Protein AF-A0A0G4MXT8-F1 (afdb_monomer_lite)

Organism: Verticillium longisporum (NCBI:txid100787)

InterPro domains:
  IPR002656 Acyltransferase 3 domain [PF01757] (39-390)
  IPR006913 CENP-V/GFA domain [PF04828] (406-501)
  IPR006913 CENP-V/GFA domain [PS51891] (397-492)
  IPR011057 Mss4-like superfamily [SSF51316] (406-515)
  IPR050879 Acyltransferase 3 [PTHR23028] (38-389)

Foldseek 3Di:
DVVVVVVVVVVVCVPPPVVVCVVVCPVPDPDPDDDLCLLLLLLLLQLLQLVLLQVVCVVAPVLLQDAQPGDPDHDDPCRALLNVLSRNNPLSLLLVLLSLLQVLLQQLLVCLVVVNLVSSLVSLVVCLVCVCCVLLVVLLVLLVVLLVCCCVVQFHPHDPDNVVSVVLSVCLSDVQQCDLPCQPDQRQRPSHRLSSCRSNSSNLSNVSSVLSNVLSVPDLVVSLVSLVVVLVVCVQVLRLSNNSSSLSNNLSNVVVVVCVVCVPVVPPPDDDPDDDDDPVNVVLLVVLVVLLVVLSSLSSQRPDDLCPHPPSVVQLVVQDPPLVPPVPPVCSSSSSSSNVSSSSNVNSCSVDVVSSVVSSDPVSSVSSVCSVVSSSCSRVCCSRPVPPPVHHPDDQQPQDPPDPFQDQPWKDFAPAQAFPAKAWEQDPVQCVVVVHLTWIKGKGFDDDTPPWDCPDPFWTADNHHRQTAWGHDPVARMIIGGPQFWPDYDCQQYAYACCCNGPDDDDPPHHYYVHDDPCVCVCVVVRVVVPDDPDDDDDDDDDDDDDDDDDDDDDDDDDDDDPRRGTIMGGSGGHD

Secondary structure (DSSP, 8-state):
-HHHHHHHHHHHGGGS-TTTSHHHHHHHSPPPPPPTTHHHHHHHHHHHHHHHHHHHHHHH-GGGSSPTTTSSSPP-GGGSHHHHTTT--HHHHHHHHHHHHHHHHHHHHHHHHTT-HHHHHHHHHHHHHHHHHHHHHHHHHHHHHHHHHHHTTSSSPPPSSHHHHHHHHHHIIIIIIS-TTSTT-----TT-GGGGHHHHHHHHHHHHHHHHHHHTTS-HHHHHHHHHHHHHHHHHTT-HHHHHHHHHHHHHHHHHHHHHH-TTTTT--S----SS--HHHHHHHHHHHHHHHHHHHHHT--SS-GGGSTTTHHHHTTPPTTTT-TTS-TTHHHHHHHHHHHHHHHHHHHH-HHHHHHHTSHHHHHHHHHHHHHHHHHHHHHHHHIIIII----------TT-SS-----EEE-SSSS-SEEEEE-SHHHHHHHTSSSEEEEEEE--PPSS-EEEETTEEE-TTT--EEEEE-TT-SEEEEEGGGBSS--GGGPEEESGGG-SSPPPTT--EESS--GGGGTTHHHHHHHT-------------------------------PPPPPPEEESS---

Radius of gyration: 34.86 Å; chains: 1; bounding box: 88×57×102 Å

pLDDT: mean 76.32, std 21.35, range [22.34, 98.31]

Sequence (576 aa):
MLLRARRLIGRLLVFLPSFLLFERAHTEHPSPRLHATSYLDGLRGLASLIVAVCHYTEDNHEYFIPSWGLGEKTSSILQFPFIRVIYSGRPMVHIFFIISGMVLSQKPIQAIYAHDIERCQSILASSAFRRPIRLFGPCIVSTFLVLVLSYAGYLYHPLPTLSEQFEDWGAALLHGITWPWSWDFDLAPAYDVHLWTVPIEFIHSMMLFMVVLVLSPMRRMIRLSGLLFIMLYCLACGRWAAFEFLGGCLITEMQFWQAAREPNLSKATEFVPSQRPSISSYVMTTIHVVLVMFWWFIAGWPNENAARTPGIMFFVDRTPEPFASVEVDERRPQKFWFCLSALGLIWTISQVRVLQGLLEGALVQHLGRMSYALYIVHGPILNLMQRGVMGHVGAPAEGTTERDDFCGSVSFKTPLPKPLALYICHCESCRRQTSSAFGTSAIFPRFTLPETELLNVYAYFCRTCGTRLLHTTPSKNVVSVKGGCLEGLDWTKAIHIWTKSAMVPIPEGSESHSEETSLTTDYGELQDELDQPTDLRGSGEYEGQESFRGADVVVVGEGEGEGPPAPVSGACELSG

Structure (mmCIF, N/CA/C/O backbone):
data_AF-A0A0G4MXT8-F1
#
_entry.id   AF-A0A0G4MXT8-F1
#
loop_
_atom_site.group_PDB
_atom_site.id
_atom_site.type_symbol
_atom_site.label_atom_id
_atom_site.label_alt_id
_atom_site.label_comp_id
_atom_site.label_asym_id
_atom_site.label_entity_id
_atom_site.label_seq_id
_atom_site.pdbx_PDB_ins_code
_atom_site.Cartn_x
_atom_site.Cartn_y
_atom_site.Cartn_z
_atom_site.occupancy
_atom_site.B_iso_or_equiv
_atom_site.auth_seq_id
_atom_site.auth_comp_id
_atom_site.auth_asym_id
_atom_site.auth_atom_id
_atom_site.pdbx_PDB_model_num
ATOM 1 N N . MET A 1 1 ? -36.238 -9.068 -33.470 1.00 48.84 1 MET A N 1
ATOM 2 C CA . MET A 1 1 ? -34.871 -8.532 -33.689 1.00 48.84 1 MET A CA 1
ATOM 3 C C . MET A 1 1 ? -34.421 -7.564 -32.590 1.00 48.84 1 MET A C 1
ATOM 5 O O . MET A 1 1 ? -33.396 -7.827 -31.974 1.00 48.84 1 MET A O 1
ATOM 9 N N . LEU A 1 2 ? -35.202 -6.528 -32.258 1.00 47.69 2 LEU A N 1
ATOM 10 C CA . LEU A 1 2 ? -34.867 -5.505 -31.242 1.00 47.69 2 LEU A CA 1
ATOM 11 C C . LEU A 1 2 ? -34.500 -6.048 -29.842 1.00 47.69 2 LEU A C 1
ATOM 13 O O . LEU A 1 2 ? -33.571 -5.554 -29.213 1.00 47.69 2 LEU A O 1
ATOM 17 N N . LEU A 1 3 ? -35.160 -7.112 -29.369 1.00 46.72 3 LEU A N 1
ATOM 18 C CA . LEU A 1 3 ? -34.849 -7.762 -28.083 1.00 46.72 3 LEU A CA 1
ATOM 19 C C . LEU A 1 3 ? -33.516 -8.533 -28.080 1.00 46.72 3 LEU A C 1
ATOM 21 O O . LEU A 1 3 ? -32.839 -8.582 -27.055 1.00 46.72 3 LEU A O 1
ATOM 25 N N . ARG A 1 4 ? -33.115 -9.116 -29.219 1.00 45.09 4 ARG A N 1
ATOM 26 C CA . ARG A 1 4 ? -31.806 -9.778 -29.363 1.00 45.09 4 ARG A CA 1
ATOM 27 C C . ARG A 1 4 ? -30.688 -8.744 -29.489 1.00 45.09 4 ARG A C 1
ATOM 29 O O . ARG A 1 4 ? -29.671 -8.912 -28.832 1.00 45.09 4 ARG A O 1
ATOM 36 N N . ALA A 1 5 ? -30.922 -7.649 -30.217 1.00 45.56 5 ALA A N 1
ATOM 37 C CA . ALA A 1 5 ? -29.999 -6.516 -30.285 1.00 45.56 5 ALA A CA 1
ATOM 38 C C . ALA A 1 5 ? -29.792 -5.864 -28.906 1.00 45.56 5 ALA A C 1
ATOM 40 O O . ALA A 1 5 ? -28.656 -5.669 -28.500 1.00 45.56 5 ALA A O 1
ATOM 41 N N . ARG A 1 6 ? -30.857 -5.643 -28.117 1.00 50.44 6 ARG A N 1
ATOM 42 C CA . ARG A 1 6 ? -30.745 -5.153 -26.727 1.00 50.44 6 ARG A CA 1
ATOM 43 C C . ARG A 1 6 ? -29.961 -6.093 -25.809 1.00 50.44 6 ARG A C 1
ATOM 45 O O . ARG A 1 6 ? -29.197 -5.614 -24.982 1.00 50.44 6 ARG A O 1
ATOM 52 N N . ARG A 1 7 ? -30.115 -7.415 -25.950 1.00 52.97 7 ARG A N 1
ATOM 53 C CA . ARG A 1 7 ? -29.329 -8.399 -25.180 1.00 52.97 7 ARG A CA 1
ATOM 54 C C . ARG A 1 7 ? -27.869 -8.461 -25.628 1.00 52.97 7 ARG A C 1
ATOM 56 O O . ARG A 1 7 ? -27.003 -8.646 -24.784 1.00 52.97 7 ARG A O 1
ATOM 63 N N . LEU A 1 8 ? -27.597 -8.298 -26.923 1.00 52.09 8 LEU A N 1
ATOM 64 C CA . LEU A 1 8 ? -26.236 -8.245 -27.459 1.00 52.09 8 LEU A CA 1
ATOM 65 C C . LEU A 1 8 ? -25.525 -6.957 -27.022 1.00 52.09 8 LEU A C 1
ATOM 67 O O . LEU A 1 8 ? -24.412 -7.023 -26.524 1.00 52.09 8 LEU A O 1
ATOM 71 N N . ILE A 1 9 ? -26.212 -5.812 -27.101 1.00 57.81 9 ILE A N 1
ATOM 72 C CA . ILE A 1 9 ? -25.746 -4.520 -26.580 1.00 57.81 9 ILE A CA 1
ATOM 73 C C . ILE A 1 9 ? -25.543 -4.609 -25.064 1.00 57.81 9 ILE A C 1
ATOM 75 O O . ILE A 1 9 ? -24.509 -4.189 -24.576 1.00 57.81 9 ILE A O 1
ATOM 79 N N . GLY A 1 10 ? -26.463 -5.228 -24.318 1.00 57.53 10 GLY A N 1
ATOM 80 C CA . GLY A 1 10 ? -26.301 -5.474 -22.881 1.00 57.53 10 GLY A CA 1
ATOM 81 C C . GLY A 1 10 ? -25.077 -6.329 -22.539 1.00 57.53 10 GLY A C 1
ATOM 82 O O . GLY A 1 10 ? -24.417 -6.055 -21.548 1.00 57.53 10 GLY A O 1
ATOM 83 N N . ARG A 1 11 ? -24.738 -7.322 -23.374 1.00 58.12 11 ARG A N 1
ATOM 84 C CA . ARG A 1 11 ? -23.526 -8.152 -23.231 1.00 58.12 11 ARG A CA 1
ATOM 85 C C . ARG A 1 11 ? -22.250 -7.417 -23.644 1.00 58.12 11 ARG A C 1
ATOM 87 O O . ARG A 1 11 ? -21.221 -7.627 -23.022 1.00 58.12 11 ARG A O 1
ATOM 94 N N . LEU A 1 12 ? -22.319 -6.546 -24.649 1.00 54.81 12 LEU A N 1
ATOM 95 C CA . LEU A 1 12 ? -21.201 -5.697 -25.075 1.00 54.81 12 LEU A CA 1
ATOM 96 C C . LEU A 1 12 ? -20.933 -4.558 -24.079 1.00 54.81 12 LEU A C 1
ATOM 98 O O . LEU A 1 12 ? -19.784 -4.199 -23.858 1.00 54.81 12 LEU A O 1
ATOM 102 N N . LEU A 1 13 ? -21.971 -4.052 -23.406 1.00 55.38 13 LEU A N 1
ATOM 103 C CA . LEU A 1 13 ? -21.852 -3.072 -22.324 1.00 55.38 13 LEU A CA 1
ATOM 104 C C . LEU A 1 13 ? -21.127 -3.638 -21.093 1.00 55.38 13 LEU A C 1
ATOM 106 O O . LEU A 1 13 ? -20.561 -2.855 -20.347 1.00 55.38 13 LEU A O 1
ATOM 110 N N . VAL A 1 14 ? -21.072 -4.962 -20.893 1.00 57.31 14 VAL A N 1
ATOM 111 C CA . VAL A 1 14 ? -20.263 -5.585 -19.818 1.00 57.31 14 VAL A CA 1
ATOM 112 C C . VAL A 1 14 ? -18.764 -5.330 -20.015 1.00 57.31 14 VAL A C 1
ATOM 114 O O . VAL A 1 14 ? -18.020 -5.293 -19.041 1.00 57.31 14 VAL A O 1
ATOM 117 N N . PHE A 1 15 ? -18.327 -5.115 -21.259 1.00 54.78 15 PHE A N 1
ATOM 118 C CA . PHE A 1 15 ? -16.940 -4.789 -21.593 1.00 54.78 15 PHE A CA 1
ATOM 119 C C . PHE A 1 15 ? -16.653 -3.283 -21.574 1.00 54.78 15 PHE A C 1
ATOM 121 O O . PHE A 1 15 ? -15.497 -2.888 -21.717 1.00 54.78 15 PHE A O 1
ATOM 128 N N . LEU A 1 16 ? -17.672 -2.428 -21.400 1.00 48.75 16 LEU A N 1
ATOM 129 C CA . LEU A 1 16 ? -17.434 -1.001 -21.220 1.00 48.75 16 LEU A CA 1
ATOM 130 C C . LEU A 1 16 ? -16.879 -0.754 -19.808 1.00 48.75 16 LEU A C 1
ATOM 132 O O . LEU A 1 16 ? -17.467 -1.230 -18.833 1.00 48.75 16 LEU A O 1
ATOM 136 N N . PRO A 1 17 ? -15.804 0.041 -19.669 1.00 56.31 17 PRO A N 1
ATOM 137 C CA . PRO A 1 17 ? -15.325 0.475 -18.370 1.00 56.31 17 PRO A CA 1
ATOM 138 C C . PRO A 1 17 ? -16.452 1.077 -17.526 1.00 56.31 17 PRO A C 1
ATOM 140 O O . PRO A 1 17 ? -17.234 1.906 -17.998 1.00 56.31 17 PRO A O 1
ATOM 143 N N . SER A 1 18 ? -16.514 0.695 -16.252 1.00 53.06 18 SER A N 1
ATOM 144 C CA . SER A 1 18 ? -17.576 1.103 -15.323 1.00 53.06 18 SER A CA 1
ATOM 145 C C . SER A 1 18 ? -17.734 2.621 -15.181 1.00 53.06 18 SER A C 1
ATOM 147 O O . SER A 1 18 ? -18.813 3.082 -14.818 1.00 53.06 18 SER A O 1
ATOM 149 N N . PHE A 1 19 ? -16.695 3.404 -15.496 1.00 56.81 19 PHE A N 1
ATOM 150 C CA . PHE A 1 19 ? -16.752 4.867 -15.499 1.00 56.81 19 PHE A CA 1
ATOM 151 C C . PHE A 1 19 ? -17.521 5.447 -16.702 1.00 56.81 19 PHE A C 1
ATOM 153 O O . PHE A 1 19 ? -18.147 6.490 -16.566 1.00 56.81 19 PHE A O 1
ATOM 160 N N . LEU A 1 20 ? -17.558 4.763 -17.854 1.00 51.56 20 LEU A N 1
ATOM 161 C CA . LEU A 1 20 ? -18.386 5.157 -19.008 1.00 51.56 20 LEU A CA 1
ATOM 162 C C . LEU A 1 20 ? -19.859 4.774 -18.814 1.00 51.56 20 LEU A C 1
ATOM 164 O O . LEU A 1 20 ? -20.756 5.369 -19.403 1.00 51.56 20 LEU A O 1
ATOM 168 N N . LEU A 1 21 ? -20.115 3.783 -17.960 1.00 55.28 21 LEU A N 1
ATOM 169 C CA . LEU A 1 21 ? -21.457 3.384 -17.532 1.00 55.28 21 LEU A CA 1
ATOM 170 C C . LEU A 1 21 ? -21.945 4.173 -16.309 1.00 55.28 21 LEU A C 1
ATOM 172 O O . LEU A 1 21 ? -23.103 4.020 -15.919 1.00 55.28 21 LEU A O 1
ATOM 176 N N . PHE A 1 22 ? -21.087 5.007 -15.711 1.00 49.44 22 PHE A N 1
ATOM 177 C CA . PHE A 1 22 ? -21.344 5.736 -14.466 1.00 49.44 22 PHE A CA 1
ATOM 178 C C . PHE A 1 22 ? -22.605 6.601 -14.554 1.00 49.44 22 PHE A C 1
ATOM 180 O O . PHE A 1 22 ? -23.440 6.579 -13.652 1.00 49.44 22 PHE A O 1
ATOM 187 N N . GLU A 1 23 ? -22.794 7.285 -15.681 1.00 48.44 23 GLU A N 1
ATOM 188 C CA . GLU A 1 23 ? -23.937 8.172 -15.913 1.00 48.44 23 GLU A CA 1
ATOM 189 C C . GLU A 1 23 ? -25.254 7.395 -16.084 1.00 48.44 23 GLU A C 1
ATOM 191 O O . GLU A 1 23 ? -26.310 7.836 -15.638 1.00 48.44 23 GLU A O 1
ATOM 196 N N . ARG A 1 24 ? -25.195 6.175 -16.638 1.00 44.66 24 ARG A N 1
ATOM 197 C CA . ARG A 1 24 ? -26.370 5.311 -16.831 1.00 44.66 24 ARG A CA 1
ATOM 198 C C . ARG A 1 24 ? -26.737 4.538 -15.561 1.00 44.66 24 ARG A C 1
ATOM 200 O O . ARG A 1 24 ? -27.914 4.435 -15.231 1.00 44.66 24 ARG A O 1
ATOM 207 N N . ALA A 1 25 ? -25.747 4.062 -14.804 1.00 47.81 25 ALA A N 1
ATOM 208 C CA . ALA A 1 25 ? -25.952 3.351 -13.539 1.00 47.81 25 ALA A CA 1
ATOM 209 C C . ALA A 1 25 ? -26.577 4.244 -12.449 1.00 47.81 25 ALA A C 1
ATOM 211 O O . ALA A 1 25 ? -27.373 3.762 -11.643 1.00 47.81 25 ALA A O 1
ATOM 212 N N . HIS A 1 26 ? -26.279 5.550 -12.457 1.00 46.69 26 HIS A N 1
ATOM 213 C CA . HIS A 1 26 ? -26.890 6.527 -11.550 1.00 46.69 26 HIS A CA 1
ATOM 214 C C . HIS A 1 26 ? -28.379 6.794 -11.823 1.00 46.69 26 HIS A C 1
ATOM 216 O O . HIS A 1 26 ? -29.077 7.257 -10.923 1.00 46.69 26 HIS A O 1
ATOM 222 N N . THR A 1 27 ? -28.883 6.487 -13.025 1.00 45.75 27 THR A N 1
ATOM 223 C CA . THR A 1 27 ? -30.311 6.660 -13.353 1.00 45.75 27 THR A CA 1
ATOM 224 C C . THR A 1 27 ? -31.195 5.494 -12.900 1.00 45.75 27 THR A C 1
ATOM 226 O O . THR A 1 27 ? -32.395 5.687 -12.727 1.00 45.75 27 THR A O 1
ATOM 229 N N . GLU A 1 28 ? -30.624 4.306 -12.656 1.00 42.69 28 GLU A N 1
ATOM 230 C CA . GLU A 1 28 ? -31.387 3.097 -12.294 1.00 42.69 28 GLU A CA 1
ATOM 231 C C . GLU A 1 28 ? -31.148 2.608 -10.852 1.00 42.69 28 GLU A C 1
ATOM 233 O O . GLU A 1 28 ? -31.985 1.882 -10.313 1.00 42.69 28 GLU A O 1
ATOM 238 N N . HIS A 1 29 ? -30.068 3.034 -10.180 1.00 42.84 29 HIS A N 1
ATOM 239 C CA . HIS A 1 29 ? -29.785 2.656 -8.791 1.00 42.84 29 HIS A CA 1
ATOM 240 C C . HIS A 1 29 ? -29.791 3.864 -7.841 1.00 42.84 29 HIS A C 1
ATOM 242 O O . HIS A 1 29 ? -29.155 4.877 -8.140 1.00 42.84 29 HIS A O 1
ATOM 248 N N . PRO A 1 30 ? -30.458 3.773 -6.669 1.00 44.38 30 PRO A N 1
ATOM 249 C CA . PRO A 1 30 ? -30.393 4.826 -5.661 1.00 44.38 30 PRO A CA 1
ATOM 250 C C . PRO A 1 30 ? -28.934 5.064 -5.262 1.00 44.38 30 PRO A C 1
ATOM 252 O O . PRO A 1 30 ? -28.156 4.114 -5.133 1.00 44.38 30 PRO A O 1
ATOM 255 N N . SER A 1 31 ? -28.566 6.334 -5.068 1.00 53.09 31 SER A N 1
ATOM 256 C CA . SER A 1 31 ? -27.234 6.708 -4.596 1.00 53.09 31 SER A CA 1
ATOM 257 C C . SER A 1 31 ? -26.868 5.882 -3.350 1.00 53.09 31 SER A C 1
ATOM 259 O O . SER A 1 31 ? -27.711 5.714 -2.459 1.00 53.09 31 SER A O 1
ATOM 261 N N . PRO A 1 32 ? -25.646 5.316 -3.276 1.00 57.59 32 PRO A N 1
ATOM 262 C CA . PRO A 1 32 ? -25.236 4.514 -2.131 1.00 57.59 32 PRO A CA 1
ATOM 263 C C . PRO A 1 32 ? -25.426 5.313 -0.841 1.00 57.59 32 PRO A C 1
ATOM 265 O O . PRO A 1 32 ? -24.994 6.463 -0.754 1.00 57.59 32 PRO A O 1
ATOM 268 N N . ARG A 1 33 ? -26.086 4.721 0.160 1.00 64.62 33 ARG A N 1
ATOM 269 C CA . ARG A 1 33 ? -26.262 5.377 1.460 1.00 64.62 33 ARG A CA 1
ATOM 270 C C . ARG A 1 33 ? -24.893 5.547 2.111 1.00 64.62 33 ARG A C 1
ATOM 272 O O . ARG A 1 33 ? -24.204 4.561 2.355 1.00 64.62 33 ARG A O 1
ATOM 279 N N . LEU A 1 34 ? -24.521 6.790 2.403 1.00 70.88 34 LEU A N 1
ATOM 280 C CA . LEU A 1 34 ? -23.313 7.087 3.161 1.00 70.88 34 LEU A CA 1
ATOM 281 C C . LEU A 1 34 ? -23.501 6.614 4.610 1.00 70.88 34 LEU A C 1
ATOM 283 O O . LEU A 1 34 ? -24.457 6.980 5.292 1.00 70.88 34 LEU A O 1
ATOM 287 N N . HIS A 1 35 ? -22.581 5.776 5.069 1.00 72.69 35 HIS A N 1
ATOM 288 C CA . HIS A 1 35 ? -22.408 5.382 6.463 1.00 72.69 35 HIS A CA 1
ATOM 289 C C . HIS A 1 35 ? -21.382 6.281 7.171 1.00 72.69 35 HIS A C 1
ATOM 291 O O . HIS A 1 35 ? -20.553 6.914 6.518 1.00 72.69 35 HIS A O 1
ATOM 297 N N . ALA A 1 36 ? -21.370 6.276 8.508 1.00 67.81 36 ALA A N 1
ATOM 298 C CA . ALA A 1 36 ? -20.427 7.060 9.321 1.00 67.81 36 ALA A CA 1
ATOM 299 C C . ALA A 1 36 ? -18.938 6.768 9.026 1.00 67.81 36 ALA A C 1
ATOM 301 O O . ALA A 1 36 ? -18.075 7.588 9.312 1.00 67.81 36 ALA A O 1
ATOM 302 N N . THR A 1 37 ? -18.633 5.611 8.434 1.00 79.75 37 THR A N 1
ATOM 303 C CA . THR A 1 37 ? -17.278 5.196 8.044 1.00 79.75 37 THR A CA 1
ATOM 304 C C . THR A 1 37 ? -16.985 5.365 6.550 1.00 79.75 37 THR A C 1
ATOM 306 O O . THR A 1 37 ? -15.932 4.927 6.098 1.00 79.75 37 THR A O 1
ATOM 309 N N . SER A 1 38 ? -17.870 5.994 5.765 1.00 83.75 38 SER A N 1
ATOM 310 C CA . SER A 1 38 ? -17.702 6.103 4.298 1.00 83.75 38 SER A CA 1
ATOM 311 C C . SER A 1 38 ? -16.449 6.878 3.902 1.00 83.75 38 SER A C 1
ATOM 313 O O . SER A 1 38 ? -15.828 6.578 2.885 1.00 83.75 38 SER A O 1
ATOM 315 N N . TYR A 1 39 ? -16.026 7.843 4.721 1.00 89.00 39 TYR A N 1
ATOM 316 C CA . TYR A 1 39 ? -14.781 8.575 4.490 1.00 89.00 39 TYR A CA 1
ATOM 317 C C . TYR A 1 39 ? -13.547 7.650 4.464 1.00 89.00 39 TYR A C 1
ATOM 319 O O . TYR A 1 39 ? -12.588 7.952 3.760 1.00 89.00 39 TYR A O 1
ATOM 327 N N . LEU A 1 40 ? -13.572 6.506 5.169 1.00 89.50 40 LEU A N 1
ATOM 328 C CA . LEU A 1 40 ? -12.488 5.513 5.145 1.00 89.50 40 LEU A CA 1
ATOM 329 C C . LEU A 1 40 ? -12.416 4.783 3.803 1.00 89.50 40 LEU A C 1
ATOM 331 O O . LEU A 1 40 ? -11.323 4.489 3.327 1.00 89.50 40 LEU A O 1
ATOM 335 N N . ASP A 1 41 ? -13.563 4.500 3.180 1.00 88.81 41 ASP A N 1
ATOM 336 C CA . ASP A 1 41 ? -13.598 3.914 1.838 1.00 88.81 41 ASP A CA 1
ATOM 337 C C . ASP A 1 41 ? -13.051 4.903 0.808 1.00 88.81 41 ASP A C 1
ATOM 339 O O . ASP A 1 41 ? -12.256 4.522 -0.051 1.00 88.81 41 ASP A O 1
ATOM 343 N N . GLY A 1 42 ? -13.404 6.184 0.943 1.00 91.38 42 GLY A N 1
ATOM 344 C CA . GLY A 1 42 ? -12.858 7.243 0.104 1.00 91.38 42 GLY A CA 1
ATOM 345 C C . GLY A 1 42 ? -11.344 7.403 0.267 1.00 91.38 42 GLY A C 1
ATOM 346 O O . GLY A 1 42 ? -10.608 7.415 -0.720 1.00 91.38 42 GLY A O 1
ATOM 347 N N . LEU A 1 43 ? -10.863 7.445 1.512 1.00 93.38 43 LEU A N 1
ATOM 348 C CA . LEU A 1 43 ? -9.435 7.534 1.820 1.00 93.38 43 LEU A CA 1
ATOM 349 C C . LEU A 1 43 ? -8.655 6.344 1.252 1.00 93.38 43 LEU A C 1
ATOM 351 O O . LEU A 1 43 ? -7.607 6.541 0.646 1.00 93.38 43 LEU A O 1
ATOM 355 N N . ARG A 1 44 ? -9.195 5.123 1.374 1.00 93.38 44 ARG A N 1
ATOM 356 C CA . ARG A 1 44 ? -8.616 3.913 0.771 1.00 93.38 44 ARG A CA 1
ATOM 357 C C . ARG A 1 44 ? -8.525 4.028 -0.754 1.00 93.38 44 ARG A C 1
ATOM 359 O O . ARG A 1 44 ? -7.510 3.670 -1.340 1.00 93.38 44 ARG A O 1
ATOM 366 N N . GLY A 1 45 ? -9.569 4.554 -1.393 1.00 92.69 45 GLY A N 1
ATOM 367 C CA . GLY A 1 45 ? -9.587 4.833 -2.830 1.00 92.69 45 GLY A CA 1
ATOM 368 C C . GLY A 1 45 ? -8.477 5.780 -3.264 1.00 92.69 45 GLY A C 1
ATOM 369 O O . GLY A 1 45 ? -7.688 5.449 -4.147 1.00 92.69 45 GLY A O 1
ATOM 370 N N . LEU A 1 46 ? -8.386 6.934 -2.608 1.00 94.12 46 LEU A N 1
ATOM 371 C CA . LEU A 1 46 ? -7.364 7.930 -2.910 1.00 94.12 46 LEU A CA 1
ATOM 372 C C . LEU A 1 46 ? -5.948 7.386 -2.671 1.00 94.12 46 LEU A C 1
ATOM 374 O O . LEU A 1 46 ? -5.088 7.535 -3.533 1.00 94.12 46 LEU A O 1
ATOM 378 N N . ALA A 1 47 ? -5.732 6.693 -1.552 1.00 94.62 47 ALA A N 1
ATOM 379 C CA . ALA A 1 47 ? -4.466 6.040 -1.234 1.00 94.62 47 ALA A CA 1
ATOM 380 C C . ALA A 1 47 ? -4.051 5.031 -2.320 1.00 94.62 47 ALA A C 1
ATOM 382 O O . ALA A 1 47 ? -2.904 5.043 -2.755 1.00 94.62 47 ALA A O 1
ATOM 383 N N . SER A 1 48 ? -4.983 4.212 -2.827 1.00 93.62 48 SER A N 1
ATOM 384 C CA . SER A 1 48 ? -4.676 3.230 -3.884 1.00 93.62 48 SER A CA 1
ATOM 385 C C . SER A 1 48 ? -4.301 3.877 -5.216 1.00 93.62 48 SER A C 1
ATOM 387 O O . SER A 1 48 ? -3.426 3.375 -5.917 1.00 93.62 48 SER A O 1
ATOM 389 N N . LEU A 1 49 ? -4.907 5.023 -5.540 1.00 93.19 49 LEU A N 1
ATOM 390 C CA . LEU A 1 49 ? -4.533 5.802 -6.715 1.00 93.19 49 LEU A CA 1
ATOM 391 C C . LEU A 1 49 ? -3.131 6.399 -6.561 1.00 93.19 49 LEU A C 1
ATOM 393 O O . LEU A 1 49 ? -2.332 6.306 -7.485 1.00 93.19 49 LEU A O 1
ATOM 397 N N . ILE A 1 50 ? -2.819 6.970 -5.396 1.00 94.00 50 ILE A N 1
ATOM 398 C CA . ILE A 1 50 ? -1.494 7.534 -5.112 1.00 94.00 50 ILE A CA 1
ATOM 399 C C . ILE A 1 50 ? -0.405 6.452 -5.194 1.00 94.00 50 ILE A C 1
ATOM 401 O O . ILE A 1 50 ? 0.659 6.713 -5.746 1.00 94.00 50 ILE A O 1
ATOM 405 N N . VAL A 1 51 ? -0.663 5.231 -4.708 1.00 93.56 51 VAL A N 1
ATOM 406 C CA . VAL A 1 51 ? 0.269 4.094 -4.861 1.00 93.56 51 VAL A CA 1
ATOM 407 C C . VAL A 1 51 ? 0.514 3.779 -6.337 1.00 93.56 51 VAL A C 1
ATOM 409 O O . VAL A 1 51 ? 1.664 3.675 -6.752 1.00 93.56 51 VAL A O 1
ATOM 412 N N . ALA A 1 52 ? -0.542 3.707 -7.152 1.00 91.50 52 ALA A N 1
ATOM 413 C CA . ALA A 1 52 ? -0.393 3.467 -8.587 1.00 91.50 52 ALA A CA 1
ATOM 414 C C . ALA A 1 52 ? 0.410 4.581 -9.289 1.00 91.50 52 ALA A C 1
ATOM 416 O O . ALA A 1 52 ? 1.270 4.293 -10.119 1.00 91.50 52 ALA A O 1
ATOM 417 N N . VAL A 1 53 ? 0.171 5.847 -8.925 1.00 91.25 53 VAL A N 1
ATOM 418 C CA . VAL A 1 53 ? 0.946 6.997 -9.425 1.00 91.25 53 VAL A CA 1
ATOM 419 C C . VAL A 1 53 ? 2.402 6.930 -8.958 1.00 91.25 53 VAL A C 1
ATOM 421 O O . VAL A 1 53 ? 3.290 7.292 -9.726 1.00 91.25 53 VAL A O 1
ATOM 424 N N . CYS A 1 54 ? 2.661 6.451 -7.739 1.00 91.19 54 CYS A N 1
ATOM 425 C CA . CYS A 1 54 ? 4.010 6.289 -7.204 1.00 91.19 54 CYS A CA 1
ATOM 426 C C . CYS A 1 54 ? 4.836 5.326 -8.035 1.00 91.19 54 CYS A C 1
ATOM 428 O O . CYS A 1 54 ? 5.883 5.729 -8.525 1.00 91.19 54 CYS A O 1
ATOM 430 N N . HIS A 1 55 ? 4.338 4.112 -8.263 1.00 89.06 55 HIS A N 1
ATOM 431 C CA . HIS A 1 55 ? 5.061 3.124 -9.062 1.00 89.06 55 HIS A CA 1
ATOM 432 C C . HIS A 1 55 ? 5.275 3.599 -10.498 1.00 89.06 55 HIS A C 1
ATOM 434 O O . HIS A 1 55 ? 6.374 3.496 -11.026 1.00 89.06 55 HIS A O 1
ATOM 440 N N . TYR A 1 56 ? 4.271 4.249 -11.094 1.00 87.69 56 TYR A N 1
ATOM 441 C CA . TYR A 1 56 ? 4.458 4.870 -12.402 1.00 87.69 56 TYR A CA 1
ATOM 442 C C . TYR A 1 56 ? 5.560 5.945 -12.393 1.00 87.69 56 TYR A C 1
ATOM 444 O O . TYR A 1 56 ? 6.382 5.996 -13.304 1.00 87.69 56 TYR A O 1
ATOM 452 N N . THR A 1 57 ? 5.586 6.808 -11.376 1.00 86.88 57 THR A N 1
ATOM 453 C CA . THR A 1 57 ? 6.548 7.918 -11.291 1.00 86.88 57 THR A CA 1
ATOM 454 C C . THR A 1 57 ? 7.959 7.430 -10.967 1.00 86.88 57 THR A C 1
ATOM 456 O O . THR A 1 57 ? 8.906 7.940 -11.557 1.00 86.88 57 THR A O 1
ATOM 459 N N . GLU A 1 58 ? 8.108 6.454 -10.067 1.00 83.62 58 GLU A N 1
ATOM 460 C CA . GLU A 1 58 ? 9.396 5.832 -9.733 1.00 83.62 58 GLU A CA 1
ATOM 461 C C . GLU A 1 58 ? 10.017 5.161 -10.970 1.00 83.62 58 GLU A C 1
ATOM 463 O O . GLU A 1 58 ? 11.190 5.393 -11.245 1.00 83.62 58 GLU A O 1
ATOM 468 N N . ASP A 1 59 ? 9.227 4.439 -11.771 1.00 80.81 59 ASP A N 1
ATOM 469 C CA . ASP A 1 59 ? 9.747 3.699 -12.930 1.00 80.81 59 ASP A CA 1
ATOM 470 C C . ASP A 1 59 ? 9.985 4.579 -14.172 1.00 80.81 59 ASP A C 1
ATOM 472 O O . ASP A 1 59 ? 10.845 4.274 -14.996 1.00 80.81 59 ASP A O 1
ATOM 476 N N . ASN A 1 60 ? 9.215 5.662 -14.351 1.00 81.19 60 ASN A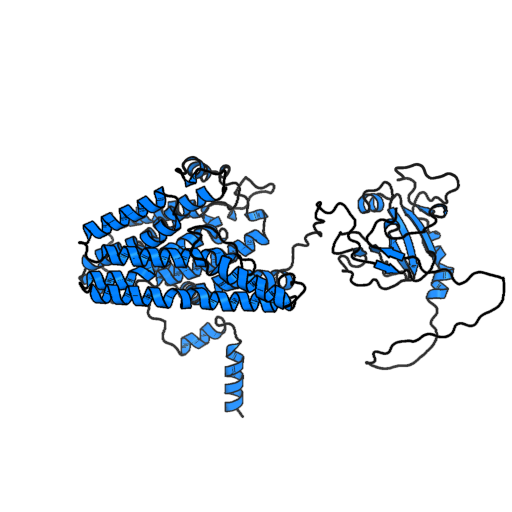 N 1
ATOM 477 C CA . ASN A 1 60 ? 9.215 6.438 -15.604 1.00 81.19 60 ASN A CA 1
ATOM 478 C C . ASN A 1 60 ? 9.747 7.874 -15.457 1.00 81.19 60 ASN A C 1
ATOM 480 O O . ASN A 1 60 ? 10.024 8.545 -16.457 1.00 81.19 60 ASN A O 1
ATOM 484 N N . HIS A 1 61 ? 9.862 8.392 -14.233 1.00 84.12 61 HIS A N 1
ATOM 485 C CA . HIS A 1 61 ? 10.181 9.796 -13.980 1.00 84.12 61 HIS A CA 1
ATOM 486 C C . HIS A 1 61 ? 11.204 9.971 -12.854 1.00 84.12 61 HIS A C 1
ATOM 488 O O . HIS A 1 61 ? 10.952 10.654 -11.858 1.00 84.12 61 HIS A O 1
ATOM 494 N N . GLU A 1 62 ? 12.411 9.453 -13.086 1.00 81.75 62 GLU A N 1
ATOM 495 C CA . GLU A 1 62 ? 13.555 9.536 -12.167 1.00 81.75 62 GLU A CA 1
ATOM 496 C C . GLU A 1 62 ? 13.822 10.962 -11.648 1.00 81.75 62 GLU A C 1
ATOM 498 O O . GLU A 1 62 ? 14.157 11.170 -10.485 1.00 81.75 62 GLU A O 1
ATOM 503 N N . TYR A 1 63 ? 13.555 11.983 -12.471 1.00 83.75 63 TYR A N 1
ATOM 504 C CA . TYR A 1 63 ? 13.666 13.393 -12.087 1.00 83.75 63 TYR A CA 1
ATOM 505 C C . TYR A 1 63 ? 12.890 13.765 -10.805 1.00 83.75 63 TYR A C 1
ATOM 507 O O . TYR A 1 63 ? 13.324 14.652 -10.068 1.00 83.75 63 TYR A O 1
ATOM 515 N N . PHE A 1 64 ? 11.758 13.115 -10.509 1.00 83.69 64 PHE A N 1
ATOM 516 C CA . PHE A 1 64 ? 10.945 13.418 -9.324 1.00 83.69 64 PHE A CA 1
ATOM 517 C C . PHE A 1 64 ? 11.359 12.645 -8.060 1.00 83.69 64 PHE A C 1
ATOM 519 O O . PHE A 1 64 ? 10.894 12.992 -6.965 1.00 83.69 64 PHE A O 1
ATOM 526 N N . ILE A 1 65 ? 12.250 11.653 -8.182 1.00 82.81 65 ILE A N 1
ATOM 527 C CA . ILE A 1 65 ? 12.702 10.812 -7.065 1.00 82.81 65 ILE A CA 1
ATOM 528 C C . ILE A 1 65 ? 13.525 11.631 -6.048 1.00 82.81 65 ILE A C 1
ATOM 530 O O . ILE A 1 65 ? 13.158 11.635 -4.864 1.00 82.81 65 ILE A O 1
ATOM 534 N N . PRO A 1 66 ? 14.558 12.410 -6.444 1.00 83.25 66 PRO A N 1
ATOM 535 C CA . PRO A 1 66 ? 15.321 13.231 -5.507 1.00 83.25 66 PRO A CA 1
ATOM 536 C C . PRO A 1 66 ? 14.484 14.372 -4.936 1.00 83.25 66 PRO A C 1
ATOM 538 O O . PRO A 1 66 ? 13.617 14.935 -5.605 1.00 83.25 66 PRO A O 1
ATOM 541 N N . SER A 1 67 ? 14.723 14.742 -3.679 1.00 85.31 67 SER A N 1
ATOM 542 C CA . SER A 1 67 ? 14.098 15.920 -3.060 1.00 85.31 67 SER A CA 1
ATOM 543 C C . SER A 1 67 ? 14.501 17.225 -3.732 1.00 85.31 67 SER A C 1
ATOM 545 O O . SER A 1 67 ? 15.536 17.315 -4.395 1.00 85.31 67 SER A O 1
ATOM 547 N N . TRP A 1 68 ? 13.698 18.264 -3.488 1.00 85.06 68 TRP A N 1
ATOM 548 C CA . TRP A 1 68 ? 14.026 19.623 -3.903 1.00 85.06 68 TRP A CA 1
ATOM 549 C C . TRP A 1 68 ? 15.454 19.990 -3.463 1.00 85.06 68 TRP A C 1
ATOM 551 O O . TRP A 1 68 ? 15.785 19.918 -2.279 1.00 85.06 68 TRP A O 1
ATOM 561 N N . GLY A 1 69 ? 16.286 20.400 -4.419 1.00 82.56 69 GLY A N 1
ATOM 562 C CA . GLY A 1 69 ? 17.671 20.823 -4.217 1.00 82.56 69 GLY A CA 1
ATOM 563 C C . GLY A 1 69 ? 18.713 19.701 -4.165 1.00 82.56 69 GLY A C 1
ATOM 564 O O . GLY A 1 69 ? 19.886 20.016 -3.996 1.00 82.56 69 GLY A O 1
ATOM 565 N N . LEU A 1 70 ? 18.322 18.426 -4.299 1.00 82.38 70 LEU A N 1
ATOM 566 C CA . LEU A 1 70 ? 19.250 17.282 -4.246 1.00 82.38 70 LEU A CA 1
ATOM 567 C C . LEU A 1 70 ? 19.482 16.584 -5.595 1.00 82.38 70 LEU A C 1
ATOM 569 O O . LEU A 1 70 ? 20.358 15.730 -5.679 1.00 82.38 70 LEU A O 1
ATOM 573 N N . GLY A 1 71 ? 18.704 16.909 -6.630 1.00 73.88 71 GLY A N 1
ATOM 574 C CA . GLY A 1 71 ? 18.907 16.367 -7.977 1.00 73.88 71 GLY A CA 1
ATOM 575 C C . GLY A 1 71 ? 19.981 17.122 -8.766 1.00 73.88 71 GLY A C 1
ATOM 576 O O . GLY A 1 71 ? 20.248 18.290 -8.496 1.00 73.88 71 GLY A O 1
ATOM 577 N N . GLU A 1 72 ? 20.551 16.480 -9.788 1.00 70.44 72 GLU A N 1
ATOM 578 C CA . GLU A 1 72 ? 21.531 17.106 -10.698 1.00 70.44 72 GLU A CA 1
ATOM 579 C C . GLU A 1 72 ? 20.919 18.225 -11.558 1.00 70.44 72 GLU A C 1
ATOM 581 O O . GLU A 1 72 ? 21.594 19.172 -11.963 1.00 70.44 72 GLU A O 1
ATOM 586 N N . LYS A 1 73 ? 19.616 18.121 -11.841 1.00 76.06 73 LYS A N 1
ATOM 587 C CA . LYS A 1 73 ? 18.841 19.090 -12.627 1.00 76.06 73 LYS A CA 1
ATOM 588 C C . LYS A 1 73 ? 18.153 20.115 -11.720 1.00 76.06 73 LYS A C 1
ATOM 590 O O . LYS A 1 73 ? 17.886 19.860 -10.547 1.00 76.06 73 LYS A O 1
ATOM 595 N N . THR A 1 74 ? 17.787 21.263 -12.294 1.00 80.50 74 THR A N 1
ATOM 596 C CA . THR A 1 74 ? 17.005 22.309 -11.609 1.00 80.50 74 THR A CA 1
ATOM 597 C C . THR A 1 74 ? 15.738 21.725 -10.991 1.00 80.50 74 THR A C 1
ATOM 599 O O . THR A 1 74 ? 14.999 21.037 -11.690 1.00 80.50 74 THR A O 1
ATOM 602 N N . SER A 1 75 ? 15.477 21.994 -9.712 1.00 85.75 75 SER A N 1
ATOM 603 C CA . SER A 1 75 ? 14.353 21.410 -8.967 1.00 85.75 75 SER A CA 1
ATOM 604 C C . SER A 1 75 ? 12.983 21.987 -9.352 1.00 85.75 75 SER A C 1
ATOM 606 O O . SER A 1 75 ? 12.880 23.132 -9.792 1.00 85.75 75 SER A O 1
ATOM 608 N N . SER A 1 76 ? 11.926 21.190 -9.171 1.00 86.94 76 SER A N 1
ATOM 609 C CA . SER A 1 76 ? 10.530 21.519 -9.503 1.00 86.94 76 SER A CA 1
ATOM 610 C C . SER A 1 76 ? 9.649 21.561 -8.263 1.00 86.94 76 SER A C 1
ATOM 612 O O . SER A 1 76 ? 9.857 20.797 -7.326 1.00 86.94 76 SER A O 1
ATOM 614 N N . ILE A 1 77 ? 8.627 22.431 -8.254 1.00 88.44 77 ILE A N 1
ATOM 615 C CA . ILE A 1 77 ? 7.777 22.709 -7.074 1.00 88.44 77 ILE A CA 1
ATOM 616 C C . ILE A 1 77 ? 7.074 21.429 -6.601 1.00 88.44 77 ILE A C 1
ATOM 618 O O . ILE A 1 77 ? 6.781 21.263 -5.419 1.00 88.44 77 ILE A O 1
ATOM 622 N N . LEU A 1 78 ? 6.882 20.475 -7.511 1.00 88.06 78 LEU A N 1
ATOM 623 C CA . LEU A 1 78 ? 6.336 19.157 -7.214 1.00 88.06 78 LEU A CA 1
ATOM 624 C C . LEU A 1 78 ? 7.207 18.350 -6.232 1.00 88.06 78 LEU A C 1
ATOM 626 O O . LEU A 1 78 ? 6.689 17.479 -5.542 1.00 88.06 78 LEU A O 1
ATOM 630 N N . GLN A 1 79 ? 8.503 18.642 -6.109 1.00 89.19 79 GLN A N 1
ATOM 631 C CA . GLN A 1 79 ? 9.430 17.975 -5.183 1.00 89.19 79 GLN A CA 1
ATOM 632 C C . GLN A 1 79 ? 9.309 18.456 -3.729 1.00 89.19 79 GLN A C 1
ATOM 634 O O . GLN A 1 79 ? 9.975 17.903 -2.851 1.00 89.19 79 GLN A O 1
ATOM 639 N N . PHE A 1 80 ? 8.473 19.464 -3.440 1.00 89.50 80 PHE A N 1
ATOM 640 C CA . PHE A 1 80 ? 8.220 19.872 -2.059 1.00 89.50 80 PHE A CA 1
ATOM 641 C C . PHE A 1 80 ? 7.462 18.787 -1.281 1.00 89.50 80 PHE A C 1
ATOM 643 O O . PHE A 1 80 ? 6.514 18.220 -1.828 1.00 89.50 80 PHE A O 1
ATOM 650 N N . PRO A 1 81 ? 7.777 18.563 0.013 1.00 88.12 81 PRO A N 1
ATOM 651 C CA . PRO A 1 81 ? 7.182 17.485 0.810 1.00 88.12 81 PRO A CA 1
ATOM 652 C C . PRO A 1 81 ? 5.649 17.444 0.765 1.00 88.12 81 PRO A C 1
ATOM 654 O O . PRO A 1 81 ? 5.066 16.391 0.543 1.00 88.12 81 PRO A O 1
ATOM 657 N N . PHE A 1 82 ? 4.973 18.593 0.871 1.00 90.44 82 PHE A N 1
ATOM 658 C CA . PHE A 1 82 ? 3.505 18.649 0.863 1.00 90.44 82 PHE A CA 1
ATOM 659 C C . PHE A 1 82 ? 2.871 18.218 -0.467 1.00 90.44 82 PHE A C 1
ATOM 661 O O . PHE A 1 82 ? 1.781 17.653 -0.470 1.00 90.44 82 PHE A O 1
ATOM 668 N N . ILE A 1 83 ? 3.517 18.510 -1.595 1.00 90.81 83 ILE A N 1
ATOM 669 C CA . ILE A 1 83 ? 2.978 18.210 -2.930 1.00 90.81 83 ILE A CA 1
ATOM 670 C C . ILE A 1 83 ? 3.410 16.807 -3.361 1.00 90.81 83 ILE A C 1
ATOM 672 O O . ILE A 1 83 ? 2.639 16.080 -3.986 1.00 90.81 83 ILE A O 1
ATOM 676 N N . ARG A 1 84 ? 4.610 16.397 -2.945 1.00 90.75 84 ARG A N 1
ATOM 677 C CA . ARG A 1 84 ? 5.198 15.091 -3.226 1.00 90.75 84 ARG A CA 1
ATOM 678 C C . ARG A 1 84 ? 4.304 13.920 -2.844 1.00 90.75 84 ARG A C 1
ATOM 680 O O . ARG A 1 84 ? 4.303 12.934 -3.567 1.00 90.75 84 ARG A O 1
ATOM 687 N N . VAL A 1 85 ? 3.518 14.021 -1.771 1.00 91.19 85 VAL A N 1
ATOM 688 C CA . VAL A 1 85 ? 2.605 12.950 -1.319 1.00 91.19 85 VAL A CA 1
ATOM 689 C C . VAL A 1 85 ? 1.689 12.432 -2.439 1.00 91.19 85 VAL A C 1
ATOM 691 O O . VAL A 1 85 ? 1.282 11.279 -2.407 1.00 91.19 85 VAL A O 1
ATOM 694 N N . ILE A 1 86 ? 1.383 13.249 -3.453 1.00 90.25 86 ILE A N 1
ATOM 695 C CA . ILE A 1 86 ? 0.519 12.870 -4.583 1.00 90.25 86 ILE A CA 1
ATOM 696 C C . ILE A 1 86 ? 1.164 11.791 -5.476 1.00 90.25 86 ILE A C 1
ATOM 698 O O . ILE A 1 86 ? 0.441 11.012 -6.092 1.00 90.25 86 ILE A O 1
ATOM 702 N N . TYR A 1 87 ? 2.499 11.731 -5.532 1.00 87.94 87 TYR A N 1
ATOM 703 C CA . TYR A 1 87 ? 3.254 10.749 -6.322 1.00 87.94 87 TYR A CA 1
ATOM 704 C C . TYR A 1 87 ? 4.301 9.964 -5.512 1.00 87.94 87 TYR A C 1
ATOM 706 O O . TYR A 1 87 ? 4.944 9.083 -6.058 1.00 87.94 87 TYR A O 1
ATOM 714 N N . SER A 1 88 ? 4.489 10.247 -4.222 1.00 85.56 88 SER A N 1
ATOM 715 C CA . SER A 1 88 ? 5.282 9.428 -3.296 1.00 85.56 88 SER A CA 1
ATOM 716 C C . SER A 1 88 ? 4.325 8.649 -2.399 1.00 85.56 88 SER A C 1
ATOM 718 O O . SER A 1 88 ? 3.811 9.153 -1.400 1.00 85.56 88 SER A O 1
ATOM 720 N N . GLY A 1 89 ? 4.016 7.424 -2.818 1.00 79.81 89 GLY A N 1
ATOM 721 C CA . GLY A 1 89 ? 2.932 6.608 -2.275 1.00 79.81 89 GLY A CA 1
ATOM 722 C C . GLY A 1 89 ? 3.321 5.667 -1.139 1.00 79.81 89 GLY A C 1
ATOM 723 O O . GLY A 1 89 ? 2.440 5.009 -0.591 1.00 79.81 89 GLY A O 1
ATOM 724 N N . ARG A 1 90 ? 4.593 5.612 -0.725 1.00 88.50 90 ARG A N 1
ATOM 725 C CA . ARG A 1 90 ? 5.050 4.728 0.370 1.00 88.50 90 ARG A CA 1
ATOM 726 C C . ARG A 1 90 ? 4.255 4.889 1.685 1.00 88.50 90 ARG A C 1
ATOM 728 O O . ARG A 1 90 ? 3.852 3.866 2.242 1.00 88.50 90 ARG A O 1
ATOM 735 N N . PRO A 1 91 ? 3.911 6.108 2.159 1.00 91.75 91 PRO A N 1
ATOM 736 C CA . PRO A 1 91 ? 3.093 6.276 3.367 1.00 91.75 91 PRO A CA 1
ATOM 737 C C . PRO A 1 91 ? 1.645 5.778 3.218 1.00 91.75 91 PRO A C 1
ATOM 739 O O . PRO A 1 91 ? 0.967 5.544 4.217 1.00 91.75 91 PRO A O 1
ATOM 742 N N . MET A 1 92 ? 1.137 5.606 1.993 1.00 94.31 92 MET A N 1
ATOM 743 C CA . MET A 1 92 ? -0.243 5.157 1.763 1.00 94.31 92 MET A CA 1
ATOM 744 C C . MET A 1 92 ? -0.464 3.713 2.227 1.00 94.31 92 MET A C 1
ATOM 746 O O . MET A 1 92 ? -1.568 3.366 2.646 1.00 94.31 92 MET A O 1
ATOM 750 N N . VAL A 1 93 ? 0.587 2.886 2.228 1.00 92.88 93 VAL A N 1
ATOM 751 C CA . VAL A 1 93 ? 0.537 1.513 2.757 1.00 92.88 93 VAL A CA 1
ATOM 752 C C . VAL A 1 93 ? 0.195 1.510 4.251 1.00 92.88 93 VAL A C 1
ATOM 754 O O . VAL A 1 93 ? -0.682 0.771 4.693 1.00 92.88 93 VAL A O 1
ATOM 757 N N . HIS A 1 94 ? 0.800 2.422 5.009 1.00 95.69 94 HIS A N 1
ATOM 758 C CA . HIS A 1 94 ? 0.556 2.609 6.441 1.00 95.69 94 HIS A CA 1
ATOM 759 C C . HIS A 1 94 ? -0.889 3.067 6.720 1.00 95.69 94 HIS A C 1
ATOM 761 O O . HIS A 1 94 ? -1.541 2.615 7.665 1.00 95.69 94 HIS A O 1
ATOM 767 N N . ILE A 1 95 ? -1.452 3.904 5.838 1.00 95.69 95 ILE A N 1
ATOM 768 C CA . ILE A 1 95 ? -2.874 4.278 5.883 1.00 95.69 95 ILE A CA 1
ATOM 769 C C . ILE A 1 95 ? -3.769 3.040 5.716 1.00 95.69 95 ILE A C 1
ATOM 771 O O . ILE A 1 95 ? -4.753 2.902 6.447 1.00 95.69 95 ILE A O 1
ATOM 775 N N . PHE A 1 96 ? -3.439 2.114 4.805 1.00 95.56 96 PHE A N 1
ATOM 776 C CA . PHE A 1 96 ? -4.216 0.882 4.633 1.00 95.56 96 PHE A CA 1
ATOM 777 C C . PHE A 1 96 ? -4.227 0.011 5.886 1.00 95.56 96 PHE A C 1
ATOM 779 O O . PHE A 1 96 ? -5.298 -0.459 6.268 1.00 95.56 96 PHE A O 1
ATOM 786 N N . PHE A 1 97 ? -3.091 -0.164 6.561 1.00 96.38 97 PHE A N 1
ATOM 787 C CA . PHE A 1 97 ? -3.010 -1.002 7.761 1.00 96.38 97 PHE A CA 1
ATOM 788 C C . PHE A 1 97 ? -3.853 -0.459 8.918 1.00 96.38 97 PHE A C 1
ATOM 790 O O . PHE A 1 97 ? -4.592 -1.217 9.556 1.00 96.38 97 PHE A O 1
ATOM 797 N N . ILE A 1 98 ? -3.870 0.859 9.119 1.00 97.50 98 ILE A N 1
ATOM 798 C CA . ILE A 1 98 ? -4.743 1.480 10.123 1.00 97.50 98 ILE A CA 1
ATOM 799 C C . ILE A 1 98 ? -6.219 1.369 9.725 1.00 97.50 98 ILE A C 1
ATOM 801 O O . ILE A 1 98 ? -7.049 1.013 10.565 1.00 97.50 98 ILE A O 1
ATOM 805 N N . ILE A 1 99 ? -6.567 1.610 8.452 1.00 95.69 99 ILE A N 1
ATOM 806 C CA . ILE A 1 99 ? -7.944 1.420 7.960 1.00 95.69 99 ILE A CA 1
ATOM 807 C C . ILE A 1 99 ? -8.391 -0.033 8.173 1.00 95.69 99 ILE A C 1
ATOM 809 O O . ILE A 1 99 ? -9.513 -0.265 8.631 1.00 95.69 99 ILE A O 1
ATOM 813 N N . SER A 1 100 ? -7.528 -1.010 7.889 1.00 95.50 100 SER A N 1
ATOM 814 C CA . SER A 1 100 ? -7.802 -2.425 8.137 1.00 95.50 100 SER A CA 1
ATOM 815 C C . SER A 1 100 ? -8.035 -2.690 9.625 1.00 95.50 100 SER A C 1
ATOM 817 O O . SER A 1 100 ? -9.041 -3.313 9.969 1.00 95.50 100 SER A O 1
ATOM 819 N N . GLY A 1 101 ? -7.210 -2.137 10.518 1.00 97.06 101 GLY A N 1
ATOM 820 C CA . GLY A 1 101 ? -7.426 -2.199 11.966 1.00 97.06 101 GLY A CA 1
ATOM 821 C C . GLY A 1 101 ? -8.784 -1.637 12.413 1.00 97.06 101 GLY A C 1
ATOM 822 O O . GLY A 1 101 ? -9.504 -2.278 13.185 1.00 97.06 101 GLY A O 1
ATOM 823 N N . MET A 1 102 ? -9.188 -0.482 11.875 1.00 95.38 102 MET A N 1
ATOM 824 C CA . MET A 1 102 ? -10.483 0.144 12.176 1.00 95.38 102 MET A CA 1
ATOM 825 C C . MET A 1 102 ? -11.668 -0.710 11.704 1.00 95.38 102 MET A C 1
ATOM 827 O O . MET A 1 102 ? -12.591 -1.008 12.463 1.00 95.38 102 MET A O 1
ATOM 831 N N . VAL A 1 103 ? -11.650 -1.142 10.440 1.00 93.81 103 VAL A N 1
ATOM 832 C CA . VAL A 1 103 ? -12.761 -1.893 9.831 1.00 93.81 103 VAL A CA 1
ATOM 833 C C . VAL A 1 103 ? -12.937 -3.262 10.494 1.00 93.81 103 VAL A C 1
ATOM 835 O O . VAL A 1 103 ? -14.065 -3.712 10.708 1.00 93.81 103 VAL A O 1
ATOM 838 N N . LEU A 1 104 ? -11.835 -3.928 10.844 1.00 95.94 104 LEU A N 1
ATOM 839 C CA . LEU A 1 104 ? -11.864 -5.246 11.478 1.00 95.94 104 LEU A CA 1
ATOM 840 C C . LEU A 1 104 ? -12.355 -5.206 12.926 1.00 95.94 104 LEU A C 1
ATOM 842 O O . LEU A 1 104 ? -13.026 -6.140 13.367 1.00 95.94 104 LEU A O 1
ATOM 846 N N . SER A 1 105 ? -12.042 -4.136 13.654 1.00 96.62 105 SER A N 1
ATOM 847 C CA . SER A 1 105 ? -12.437 -3.965 15.055 1.00 96.62 105 SER A CA 1
ATOM 848 C C . SER A 1 105 ? -13.836 -3.359 15.221 1.00 96.62 105 SER A C 1
ATOM 850 O O . SER A 1 105 ? -14.456 -3.557 16.264 1.00 96.62 105 SER A O 1
ATOM 852 N N . GLN A 1 106 ? -14.401 -2.715 14.193 1.00 93.81 106 GLN A N 1
ATOM 853 C CA . GLN A 1 106 ? -15.691 -2.019 14.274 1.00 93.81 106 GLN A CA 1
ATOM 854 C C . GLN A 1 106 ? -16.832 -2.873 14.846 1.00 93.81 106 GLN A C 1
ATOM 856 O O . GLN A 1 106 ? -17.474 -2.478 15.818 1.00 93.81 106 GLN A O 1
ATOM 861 N N . LYS A 1 107 ? -17.098 -4.051 14.266 1.00 94.69 107 LYS A N 1
ATOM 862 C CA . LYS A 1 107 ? -18.195 -4.929 14.718 1.00 94.69 107 LYS A CA 1
ATOM 863 C C . LYS A 1 107 ? -17.917 -5.600 16.075 1.00 94.69 107 LYS A C 1
ATOM 865 O O . LYS A 1 107 ? -18.833 -5.616 16.898 1.00 94.69 107 LYS A O 1
ATOM 870 N N . PRO A 1 108 ? -16.708 -6.138 16.346 1.00 96.44 108 PRO A N 1
ATOM 871 C CA . PRO A 1 108 ? -16.352 -6.635 17.677 1.00 96.44 108 PRO A CA 1
ATOM 872 C C . PRO A 1 108 ? -16.514 -5.586 18.785 1.00 96.44 108 PRO A C 1
ATOM 874 O O . PRO A 1 108 ? -17.173 -5.849 19.789 1.00 96.44 108 PRO A O 1
ATOM 877 N N . ILE A 1 109 ? -15.986 -4.372 18.588 1.00 95.31 109 ILE A N 1
ATOM 878 C CA . ILE A 1 109 ? -16.093 -3.285 19.570 1.00 95.31 109 ILE A CA 1
ATOM 879 C C . ILE A 1 109 ? -17.554 -2.856 19.751 1.00 95.31 109 ILE A C 1
ATOM 881 O O . ILE A 1 109 ? -17.998 -2.671 20.883 1.00 95.31 109 ILE A O 1
ATOM 885 N N . GLN A 1 110 ? -18.341 -2.787 18.672 1.00 93.81 110 GLN A N 1
ATOM 886 C CA . GLN A 1 110 ? -19.778 -2.524 18.768 1.00 93.81 110 GLN A CA 1
ATOM 887 C C . GLN A 1 110 ? -20.498 -3.540 19.673 1.00 93.81 110 GLN A C 1
ATOM 889 O O . GLN A 1 110 ? -21.325 -3.145 20.492 1.00 93.81 110 GLN A O 1
ATOM 894 N N . ALA A 1 111 ? -20.179 -4.834 19.552 1.00 94.75 111 ALA A N 1
ATOM 895 C CA . ALA A 1 111 ? -20.761 -5.884 20.391 1.00 94.75 111 ALA A CA 1
ATOM 896 C C . ALA A 1 111 ? -20.340 -5.745 21.866 1.00 94.75 111 ALA A C 1
ATOM 898 O O . ALA A 1 111 ? -21.175 -5.871 22.759 1.00 94.75 111 ALA A O 1
ATOM 899 N N . ILE A 1 112 ? -19.083 -5.371 22.128 1.00 94.62 112 ILE A N 1
ATOM 900 C CA . ILE A 1 112 ? -18.590 -5.081 23.485 1.00 94.62 112 ILE A CA 1
ATOM 901 C C . ILE A 1 112 ? -19.356 -3.909 24.119 1.00 94.62 112 ILE A C 1
ATOM 903 O O . ILE A 1 112 ? -19.735 -3.982 25.287 1.00 94.62 112 ILE A O 1
ATOM 907 N N . TYR A 1 113 ? -19.622 -2.839 23.363 1.00 91.31 113 TYR A N 1
ATOM 908 C CA . TYR A 1 113 ? -20.414 -1.695 23.841 1.00 91.31 113 TYR A CA 1
ATOM 909 C C . TYR A 1 113 ? -21.899 -2.028 24.018 1.00 91.31 113 TYR A C 1
ATOM 911 O O . TYR A 1 113 ? -22.564 -1.417 24.850 1.00 91.31 113 TYR A O 1
ATOM 919 N N . ALA A 1 114 ? -22.407 -3.017 23.282 1.00 92.44 114 ALA A N 1
ATOM 920 C CA . ALA A 1 114 ? -23.732 -3.592 23.494 1.00 92.44 114 ALA A CA 1
ATOM 921 C C . ALA A 1 114 ? -23.783 -4.590 24.670 1.00 92.44 114 ALA A C 1
ATOM 923 O O . ALA A 1 114 ? -24.835 -5.173 24.913 1.00 92.44 114 ALA A O 1
ATOM 924 N N . HIS A 1 115 ? -22.673 -4.779 25.397 1.00 92.25 115 HIS A N 1
ATOM 925 C CA . HIS A 1 115 ? -22.525 -5.757 26.480 1.00 92.25 115 HIS A CA 1
ATOM 926 C C . HIS A 1 115 ? -22.747 -7.220 26.050 1.00 92.25 115 HIS A C 1
ATOM 928 O O . HIS A 1 115 ? -23.071 -8.068 26.877 1.00 92.25 115 HIS A O 1
ATOM 934 N N . ASP A 1 116 ? -22.520 -7.526 24.771 1.00 95.12 116 ASP A N 1
ATOM 935 C CA . ASP A 1 116 ? -22.716 -8.846 24.170 1.00 95.12 116 ASP A CA 1
ATOM 936 C C . ASP A 1 116 ? -21.360 -9.462 23.777 1.00 95.12 116 ASP A C 1
ATOM 938 O O . ASP A 1 116 ? -20.858 -9.319 22.655 1.00 95.12 116 ASP A O 1
ATOM 942 N N . ILE A 1 117 ? -20.718 -10.109 24.754 1.00 94.88 117 ILE A N 1
ATOM 943 C CA . ILE A 1 117 ? -19.377 -10.692 24.596 1.00 94.88 117 ILE A CA 1
ATOM 944 C C . ILE A 1 117 ? -19.412 -11.957 23.730 1.00 94.88 117 ILE A C 1
ATOM 946 O O . ILE A 1 117 ? -18.507 -12.164 22.923 1.00 94.88 117 ILE A O 1
ATOM 950 N N . GLU A 1 118 ? -20.465 -12.768 23.829 1.00 96.50 118 GLU A N 1
ATOM 951 C CA . GLU A 1 118 ? -20.624 -13.978 23.010 1.00 96.50 118 GLU A CA 1
ATOM 952 C C . GLU A 1 118 ? -20.710 -13.625 21.523 1.00 96.50 118 GLU A C 1
ATOM 954 O O . GLU A 1 118 ? -20.027 -14.219 20.681 1.00 96.50 118 GLU A O 1
ATOM 959 N N . ARG A 1 119 ? -21.472 -12.579 21.182 1.00 96.31 119 ARG A N 1
ATOM 960 C CA . ARG A 1 119 ? -21.516 -12.063 19.815 1.00 96.31 119 ARG A CA 1
ATOM 961 C C . ARG A 1 119 ? -20.171 -11.521 19.357 1.00 96.31 119 ARG A C 1
ATOM 963 O O . ARG A 1 119 ? -19.806 -11.746 18.204 1.00 96.31 119 ARG A O 1
ATOM 970 N N . CYS A 1 120 ? -19.423 -10.836 20.224 1.00 96.56 120 CYS A N 1
ATOM 971 C CA . CYS A 1 120 ? -18.061 -10.393 19.910 1.00 96.56 120 CYS A CA 1
ATOM 972 C C . CYS A 1 120 ? -17.170 -11.586 19.522 1.00 96.56 120 CYS A C 1
ATOM 974 O O . CYS A 1 120 ? -16.571 -11.584 18.445 1.00 96.56 120 CYS A O 1
ATOM 976 N N . GLN A 1 121 ? -17.156 -12.642 20.339 1.00 96.38 121 GLN A N 1
ATOM 977 C CA . GLN A 1 121 ? -16.380 -13.862 20.092 1.00 96.38 121 GLN A CA 1
ATOM 978 C C . GLN A 1 121 ? -16.790 -14.556 18.788 1.00 96.38 121 GLN A C 1
ATOM 980 O O . GLN A 1 121 ? -15.932 -14.916 17.980 1.00 96.38 121 GLN A O 1
ATOM 985 N N . SER A 1 122 ? -18.096 -14.673 18.534 1.00 97.50 122 SER A N 1
ATOM 986 C CA . SER A 1 122 ? -18.628 -15.236 17.290 1.00 97.50 122 SER A CA 1
ATOM 987 C C . SER A 1 122 ? -18.194 -14.426 16.059 1.00 97.50 122 SER A C 1
ATOM 989 O O . SER A 1 122 ? -17.746 -14.993 15.058 1.00 97.50 122 SER A O 1
ATOM 991 N N . ILE A 1 123 ? -18.241 -13.089 16.138 1.00 97.50 123 ILE A N 1
ATOM 992 C CA . ILE A 1 123 ? -17.778 -12.199 15.063 1.00 97.50 123 ILE A CA 1
ATOM 993 C C . ILE A 1 123 ? -16.281 -12.389 14.808 1.00 97.50 123 ILE A C 1
ATOM 995 O O . ILE A 1 123 ? -15.887 -12.488 13.642 1.00 97.50 123 ILE A O 1
ATOM 999 N N . LEU A 1 124 ? -15.457 -12.447 15.857 1.00 97.75 124 LEU A N 1
ATOM 1000 C CA . LEU A 1 124 ? -14.008 -12.626 15.741 1.00 97.75 124 LEU A CA 1
ATOM 1001 C C . LEU A 1 124 ? -13.660 -13.972 15.098 1.00 97.75 124 LEU A C 1
ATOM 1003 O O . LEU A 1 124 ? -12.950 -13.987 14.096 1.00 97.75 124 LEU A O 1
ATOM 1007 N N . ALA A 1 125 ? -14.229 -15.078 15.586 1.00 97.00 125 ALA A N 1
ATOM 1008 C CA . ALA A 1 125 ? -14.004 -16.412 15.024 1.00 97.00 125 ALA A CA 1
ATOM 1009 C C . ALA A 1 125 ? -14.412 -16.487 13.542 1.00 97.00 125 ALA A C 1
ATOM 1011 O O . ALA A 1 125 ? -13.666 -16.958 12.682 1.00 97.00 125 ALA A O 1
ATOM 1012 N N . SER A 1 126 ? -15.583 -15.937 13.219 1.00 96.25 126 SER A N 1
ATOM 1013 C CA . SER A 1 126 ? -16.102 -15.900 11.855 1.00 96.25 126 SER A CA 1
ATOM 1014 C C . SER A 1 126 ? -15.255 -15.015 10.925 1.00 96.25 126 SER A C 1
ATOM 1016 O O . SER A 1 126 ? -15.112 -15.298 9.733 1.00 96.25 126 SER A O 1
ATOM 1018 N N . SER A 1 127 ? -14.679 -13.934 11.455 1.00 95.31 127 SER A N 1
ATOM 1019 C CA . SER A 1 127 ? -13.778 -13.045 10.713 1.00 95.31 127 SER A CA 1
ATOM 1020 C C . SER A 1 127 ? -12.408 -13.682 10.493 1.00 95.31 127 SER A C 1
ATOM 1022 O O . SER A 1 127 ? -11.895 -13.597 9.380 1.00 95.31 127 SER A O 1
ATOM 1024 N N . ALA A 1 128 ? -11.865 -14.381 11.494 1.00 96.50 128 ALA A N 1
ATOM 1025 C CA . ALA A 1 128 ? -10.618 -15.133 11.385 1.00 96.50 128 ALA A CA 1
ATOM 1026 C C . ALA A 1 128 ? -10.695 -16.211 10.292 1.00 96.50 128 ALA A C 1
ATOM 1028 O O . ALA A 1 128 ? -9.808 -16.283 9.450 1.00 96.50 128 ALA A O 1
ATOM 1029 N N . PHE A 1 129 ? -11.798 -16.967 10.226 1.00 96.06 129 PHE A N 1
ATOM 1030 C CA . PHE A 1 129 ? -11.984 -18.014 9.214 1.00 96.06 129 PHE A CA 1
ATOM 1031 C C . PHE A 1 129 ? -12.105 -17.472 7.780 1.00 96.06 129 PHE A C 1
ATOM 1033 O O . PHE A 1 129 ? -11.505 -18.003 6.850 1.00 96.06 129 PHE A O 1
ATOM 1040 N N . ARG A 1 130 ? -12.886 -16.403 7.570 1.00 95.88 130 ARG A N 1
ATOM 1041 C CA . ARG A 1 130 ? -13.144 -15.876 6.215 1.00 95.88 130 ARG A CA 1
ATOM 1042 C C . ARG A 1 130 ? -12.003 -15.036 5.647 1.00 95.88 130 ARG A C 1
ATOM 1044 O O . ARG A 1 130 ? -11.950 -14.831 4.434 1.00 95.88 130 ARG A O 1
ATOM 1051 N N . ARG A 1 131 ? -11.140 -14.483 6.500 1.00 94.69 131 ARG A N 1
ATOM 1052 C CA . ARG A 1 131 ? -10.125 -13.511 6.083 1.00 94.69 131 ARG A CA 1
ATOM 1053 C C . ARG A 1 131 ? -9.062 -14.082 5.134 1.00 94.69 131 ARG A C 1
ATOM 1055 O O . ARG A 1 131 ? -8.875 -13.433 4.107 1.00 94.69 131 ARG A O 1
ATOM 1062 N N . PRO A 1 132 ? -8.453 -15.264 5.374 1.00 94.12 132 PRO A N 1
ATOM 1063 C CA . PRO A 1 132 ? -7.538 -15.884 4.410 1.00 94.12 132 PRO A CA 1
ATOM 1064 C C . PRO A 1 132 ? -8.158 -16.014 3.016 1.00 94.12 132 PRO A C 1
ATOM 1066 O O . PRO A 1 132 ? -7.557 -15.624 2.024 1.00 94.12 132 PRO A O 1
ATOM 1069 N N . ILE A 1 133 ? -9.407 -16.485 2.946 1.00 93.81 133 ILE A N 1
ATOM 1070 C CA . ILE A 1 133 ? -10.113 -16.726 1.679 1.00 93.81 133 ILE A CA 1
ATOM 1071 C C . ILE A 1 133 ? -10.298 -15.416 0.906 1.00 93.81 133 ILE A C 1
ATOM 1073 O O . ILE A 1 133 ? -10.015 -15.343 -0.287 1.00 93.81 133 ILE A O 1
ATOM 1077 N N . ARG A 1 134 ? -10.762 -14.364 1.593 1.00 91.88 134 ARG A N 1
ATOM 1078 C CA . ARG A 1 134 ? -11.012 -13.057 0.972 1.00 91.88 134 ARG A CA 1
ATOM 1079 C C . ARG A 1 134 ? -9.725 -12.357 0.542 1.00 91.88 134 ARG A C 1
ATOM 1081 O O . ARG A 1 134 ? -9.757 -11.645 -0.454 1.00 91.88 134 ARG A O 1
ATOM 1088 N N . LEU A 1 135 ? -8.652 -12.508 1.315 1.00 92.06 135 LEU A N 1
ATOM 1089 C CA . LEU A 1 135 ? -7.399 -11.797 1.085 1.00 92.06 135 LEU A CA 1
ATOM 1090 C C . LEU A 1 135 ? -6.536 -12.500 0.027 1.00 92.06 135 LEU A C 1
ATOM 1092 O O . LEU A 1 135 ? -6.067 -11.849 -0.900 1.00 92.06 135 LEU A O 1
ATOM 1096 N N . PHE A 1 136 ? -6.378 -13.823 0.120 1.00 93.88 136 PHE A N 1
ATOM 1097 C CA . PHE A 1 136 ? -5.527 -14.588 -0.795 1.00 93.88 136 PHE A CA 1
ATOM 1098 C C . PHE A 1 136 ? -6.217 -14.929 -2.115 1.00 93.88 136 PHE A C 1
ATOM 1100 O O . PHE A 1 136 ? -5.548 -14.975 -3.140 1.00 93.88 136 PHE A O 1
ATOM 1107 N N . GLY A 1 137 ? -7.540 -15.133 -2.129 1.00 93.38 137 GLY A N 1
ATOM 1108 C CA . GLY A 1 137 ? -8.270 -15.543 -3.335 1.00 93.38 137 GLY A CA 1
ATOM 1109 C C . GLY A 1 137 ? -8.020 -14.633 -4.548 1.00 93.38 137 GLY A C 1
ATOM 1110 O O . GLY A 1 137 ? -7.591 -15.124 -5.590 1.00 93.38 137 GLY A O 1
ATOM 1111 N N . PRO A 1 138 ? -8.221 -13.310 -4.432 1.00 92.38 138 PRO A N 1
ATOM 1112 C CA . PRO A 1 138 ? -7.955 -12.377 -5.527 1.00 92.38 138 PRO A CA 1
ATOM 1113 C C . PRO A 1 138 ? -6.472 -12.303 -5.918 1.00 92.38 138 PRO A C 1
ATOM 1115 O O . PRO A 1 138 ? -6.168 -12.167 -7.101 1.00 92.38 138 PRO A O 1
ATOM 1118 N N . CYS A 1 139 ? -5.557 -12.455 -4.955 1.00 93.00 139 CYS A N 1
ATOM 1119 C CA . CYS A 1 139 ? -4.116 -12.492 -5.212 1.00 93.00 139 CYS A CA 1
ATOM 1120 C C . CYS A 1 139 ? -3.724 -13.721 -6.044 1.00 93.00 139 CYS A C 1
ATOM 1122 O O . CYS A 1 139 ? -3.002 -13.579 -7.022 1.00 93.00 139 CYS A O 1
ATOM 1124 N N . ILE A 1 140 ? -4.257 -14.904 -5.707 1.00 94.69 140 ILE A N 1
ATOM 1125 C CA . ILE A 1 140 ? -4.051 -16.157 -6.456 1.00 94.69 140 ILE A CA 1
ATOM 1126 C C . ILE A 1 140 ? -4.519 -15.996 -7.901 1.00 94.69 140 ILE A C 1
ATOM 1128 O O . ILE A 1 140 ? -3.808 -16.376 -8.825 1.00 94.69 140 ILE A O 1
ATOM 1132 N N . VAL A 1 141 ? -5.708 -15.418 -8.105 1.00 94.19 141 VAL A N 1
ATOM 1133 C CA . VAL A 1 141 ? -6.245 -15.189 -9.454 1.00 94.19 141 VAL A CA 1
ATOM 1134 C C . VAL A 1 141 ? -5.360 -14.215 -10.231 1.00 94.19 141 VAL A C 1
ATOM 1136 O O . VAL A 1 141 ? -5.033 -14.492 -11.380 1.00 94.19 141 VAL A O 1
ATOM 1139 N N . SER A 1 142 ? -4.949 -13.102 -9.617 1.00 93.62 142 SER A N 1
ATOM 1140 C CA . SER A 1 142 ? -4.102 -12.103 -10.278 1.00 93.62 142 SER A CA 1
ATOM 1141 C C . SER A 1 142 ? -2.745 -12.676 -10.684 1.00 93.62 142 SER A C 1
ATOM 1143 O O . SER A 1 142 ? -2.371 -12.597 -11.851 1.00 93.62 142 SER A O 1
ATOM 1145 N N . THR A 1 143 ? -2.027 -13.329 -9.767 1.00 94.19 143 THR A N 1
ATOM 1146 C CA . THR A 1 143 ? -0.694 -13.873 -10.071 1.00 94.19 143 THR A CA 1
ATOM 1147 C C . THR A 1 143 ? -0.749 -15.054 -11.029 1.00 94.19 143 THR A C 1
ATOM 1149 O O . THR A 1 143 ? 0.158 -15.220 -11.837 1.00 94.19 143 THR A O 1
ATOM 1152 N N . PHE A 1 144 ? -1.831 -15.837 -11.013 1.00 95.00 144 PHE A N 1
ATOM 1153 C CA . PHE A 1 144 ? -2.064 -16.858 -12.030 1.00 95.00 144 PHE A CA 1
ATOM 1154 C C . PHE A 1 144 ? -2.274 -16.243 -13.423 1.00 95.00 144 PHE A C 1
ATOM 1156 O O . PHE A 1 144 ? -1.754 -16.754 -14.412 1.00 95.00 144 PHE A O 1
ATOM 1163 N N . LEU A 1 145 ? -2.990 -15.117 -13.527 1.00 93.44 145 LEU A N 1
ATOM 1164 C CA . LEU A 1 145 ? -3.095 -14.386 -14.794 1.00 93.44 145 LEU A CA 1
ATOM 1165 C C . LEU A 1 145 ? -1.733 -13.839 -15.241 1.00 93.44 145 LEU A C 1
ATOM 1167 O O . LEU A 1 145 ? -1.417 -13.921 -16.426 1.00 93.44 145 LEU A O 1
ATOM 1171 N N . VAL A 1 146 ? -0.910 -13.343 -14.311 1.00 92.00 146 VAL A N 1
ATOM 1172 C CA . VAL A 1 146 ? 0.467 -12.920 -14.611 1.00 92.00 146 VAL A CA 1
ATOM 1173 C C . VAL A 1 146 ? 1.306 -14.085 -15.133 1.00 92.00 146 VAL A C 1
ATOM 1175 O O . VAL A 1 146 ? 2.019 -13.904 -16.117 1.00 92.00 146 VAL A O 1
ATOM 1178 N N . LEU A 1 147 ? 1.197 -15.278 -14.539 1.00 93.56 147 LEU A N 1
ATOM 1179 C CA . LEU A 1 147 ? 1.849 -16.494 -15.036 1.00 93.56 147 LEU A CA 1
ATOM 1180 C C . LEU A 1 147 ? 1.470 -16.752 -16.494 1.00 93.56 147 LEU A C 1
ATOM 1182 O O . LEU A 1 147 ? 2.349 -16.865 -17.345 1.00 93.56 147 LEU A O 1
ATOM 1186 N N . VAL A 1 148 ? 0.168 -16.804 -16.792 1.00 92.31 148 VAL A N 1
ATOM 1187 C CA . VAL A 1 148 ? -0.333 -17.092 -18.146 1.00 92.31 148 VAL A CA 1
ATOM 1188 C C . VAL A 1 148 ? 0.160 -16.049 -19.149 1.00 92.31 148 VAL A C 1
ATOM 1190 O O . VAL A 1 148 ? 0.616 -16.405 -20.233 1.00 92.31 148 VAL A O 1
ATOM 1193 N N . LEU A 1 149 ? 0.103 -14.766 -18.790 1.00 89.31 149 LEU A N 1
ATOM 1194 C CA . LEU A 1 149 ? 0.559 -13.674 -19.650 1.00 89.31 149 LEU A CA 1
ATOM 1195 C C . LEU A 1 149 ? 2.080 -13.671 -19.843 1.00 89.31 149 LEU A C 1
ATOM 1197 O O . LEU A 1 149 ? 2.544 -13.353 -20.935 1.00 89.31 149 LEU A O 1
ATOM 1201 N N . SER A 1 150 ? 2.852 -14.046 -18.823 1.00 86.62 150 SER A N 1
ATOM 1202 C CA . SER A 1 150 ? 4.314 -14.155 -18.918 1.00 86.62 150 SER A CA 1
ATOM 1203 C C . SER A 1 150 ? 4.716 -15.328 -19.805 1.00 86.62 150 SER A C 1
ATOM 1205 O O . SER A 1 150 ? 5.521 -15.156 -20.714 1.00 86.62 150 SER A O 1
ATOM 1207 N N . TYR A 1 151 ? 4.073 -16.488 -19.638 1.00 87.12 151 TYR A N 1
ATOM 1208 C CA . TYR A 1 151 ? 4.318 -17.655 -20.489 1.00 87.12 151 TYR A CA 1
ATOM 1209 C C . TYR A 1 151 ? 3.914 -17.419 -21.952 1.00 87.12 151 TYR A C 1
ATOM 1211 O O . TYR A 1 151 ? 4.554 -17.924 -22.869 1.00 87.12 151 TYR A O 1
ATOM 1219 N N . ALA A 1 152 ? 2.888 -16.597 -22.185 1.00 86.56 152 ALA A N 1
ATOM 1220 C CA . ALA A 1 152 ? 2.494 -16.148 -23.520 1.00 86.56 152 ALA A CA 1
ATOM 1221 C C . ALA A 1 152 ? 3.393 -15.032 -24.102 1.00 86.56 152 ALA A C 1
ATOM 1223 O O . ALA A 1 152 ? 3.156 -14.596 -25.227 1.00 86.56 152 ALA A O 1
ATOM 1224 N N . GLY A 1 153 ? 4.408 -14.565 -23.364 1.00 82.19 153 GLY A N 1
ATOM 1225 C CA . GLY A 1 153 ? 5.385 -13.576 -23.828 1.00 82.19 153 GLY A CA 1
ATOM 1226 C C . GLY A 1 153 ? 4.948 -12.110 -23.718 1.00 82.19 153 GLY A C 1
ATOM 1227 O O . GLY A 1 153 ? 5.566 -11.252 -24.342 1.00 82.19 153 GLY A O 1
ATOM 1228 N N . TYR A 1 154 ? 3.899 -11.795 -22.947 1.00 80.94 154 TYR A N 1
ATOM 1229 C CA . TYR A 1 154 ? 3.354 -10.432 -22.836 1.00 80.94 154 TYR A CA 1
ATOM 1230 C C . TYR A 1 154 ? 3.882 -9.610 -21.647 1.00 80.94 154 TYR A C 1
ATOM 1232 O O . TYR A 1 154 ? 3.725 -8.390 -21.653 1.00 80.94 154 TYR A O 1
ATOM 1240 N N . LEU A 1 155 ? 4.457 -10.242 -20.616 1.00 81.00 155 LEU A N 1
ATOM 1241 C CA . LEU A 1 155 ? 4.875 -9.571 -19.372 1.00 81.00 155 LEU A CA 1
ATOM 1242 C C . LEU A 1 155 ? 6.360 -9.788 -19.050 1.00 81.00 155 LEU A C 1
ATOM 1244 O O . LEU A 1 155 ? 7.200 -8.960 -19.411 1.00 81.00 155 LEU A O 1
ATOM 1248 N N . TYR A 1 156 ? 6.666 -10.878 -18.343 1.00 80.81 156 TYR A N 1
ATOM 1249 C CA . TYR A 1 156 ? 8.008 -11.243 -17.892 1.00 80.81 156 TYR A CA 1
ATOM 1250 C C . TYR A 1 156 ? 8.595 -12.353 -18.766 1.00 80.81 156 TYR A C 1
ATOM 1252 O O . TYR A 1 156 ? 7.861 -13.047 -19.471 1.00 80.81 156 TYR A O 1
ATOM 1260 N N . HIS A 1 157 ? 9.919 -12.525 -18.715 1.00 78.12 157 HIS A N 1
ATOM 1261 C CA . HIS A 1 157 ? 10.586 -13.605 -19.438 1.00 78.12 157 HIS A CA 1
ATOM 1262 C C . HIS A 1 157 ? 10.122 -14.971 -18.908 1.00 78.12 157 HIS A C 1
ATOM 1264 O O . HIS A 1 157 ? 10.197 -15.199 -17.698 1.00 78.12 157 HIS A O 1
ATOM 1270 N N . PRO A 1 158 ? 9.632 -15.867 -19.783 1.00 87.38 158 PRO A N 1
ATOM 1271 C CA . PRO A 1 158 ? 9.142 -17.168 -19.360 1.00 87.38 158 PRO A CA 1
ATOM 1272 C C . PRO A 1 158 ? 10.292 -18.114 -19.010 1.00 87.38 158 PRO A C 1
ATOM 1274 O O . PRO A 1 158 ? 11.367 -18.057 -19.613 1.00 87.38 158 PRO A O 1
ATOM 1277 N N . LEU A 1 159 ? 10.040 -19.023 -18.068 1.00 87.19 159 LEU A N 1
ATOM 1278 C CA . LEU A 1 159 ? 10.927 -20.152 -17.800 1.00 87.19 159 LEU A CA 1
ATOM 1279 C C . LEU A 1 159 ? 10.887 -21.177 -18.954 1.00 87.19 159 LEU A C 1
ATOM 1281 O O . LEU A 1 159 ? 9.890 -21.240 -19.684 1.00 87.19 159 LEU A O 1
ATOM 1285 N N . PRO A 1 160 ? 11.950 -21.994 -19.127 1.00 88.00 160 PRO A N 1
ATOM 1286 C CA . PRO A 1 160 ? 12.078 -22.937 -20.241 1.00 88.00 160 PRO A CA 1
ATOM 1287 C C . PRO A 1 160 ? 10.882 -23.877 -20.418 1.00 88.00 160 PRO A C 1
ATOM 1289 O O . PRO A 1 160 ? 10.504 -24.200 -21.546 1.00 88.00 160 PRO A O 1
ATOM 1292 N N . THR A 1 161 ? 10.271 -24.319 -19.316 1.00 92.25 161 THR A N 1
ATOM 1293 C CA . THR A 1 161 ? 9.131 -25.239 -19.341 1.00 92.25 161 THR A CA 1
ATOM 1294 C C . THR A 1 161 ? 7.939 -24.704 -18.551 1.00 92.25 161 THR A C 1
ATOM 1296 O O . THR A 1 161 ? 8.077 -23.986 -17.561 1.00 92.25 161 THR A O 1
ATOM 1299 N N . LEU A 1 162 ? 6.728 -25.088 -18.975 1.00 90.44 162 LEU A N 1
ATOM 1300 C CA . LEU A 1 162 ? 5.496 -24.723 -18.269 1.00 90.44 162 LEU A CA 1
ATOM 1301 C C . LEU A 1 162 ? 5.468 -25.301 -16.845 1.00 90.44 162 LEU A C 1
ATOM 1303 O O . LEU A 1 162 ? 4.968 -24.651 -15.934 1.00 90.44 162 LEU A O 1
ATOM 1307 N N . SER A 1 163 ? 6.013 -26.505 -16.643 1.00 93.12 163 SER A N 1
ATOM 1308 C CA . SER A 1 163 ? 6.128 -27.125 -15.319 1.00 93.12 163 SER A CA 1
ATOM 1309 C C . SER A 1 163 ? 6.996 -26.300 -14.376 1.00 93.12 163 SER A C 1
ATOM 1311 O O . SER A 1 163 ? 6.550 -26.011 -13.271 1.00 93.12 163 SER A O 1
ATOM 1313 N N . GLU A 1 164 ? 8.172 -25.852 -14.829 1.00 92.75 164 GLU A N 1
ATOM 1314 C CA . GLU A 1 164 ? 9.050 -24.982 -14.034 1.00 92.75 164 GLU A CA 1
ATOM 1315 C C . GLU A 1 164 ? 8.354 -23.663 -13.684 1.00 92.75 164 GLU A C 1
ATOM 1317 O O . GLU A 1 164 ? 8.406 -23.222 -12.540 1.00 92.75 164 GLU A O 1
ATOM 1322 N N . GLN A 1 165 ? 7.616 -23.073 -14.631 1.00 92.12 165 GLN A N 1
ATOM 1323 C CA . GLN A 1 165 ? 6.822 -21.869 -14.372 1.00 92.12 165 GLN A CA 1
ATOM 1324 C C . GLN A 1 165 ? 5.733 -22.093 -13.310 1.00 92.12 165 GLN A C 1
ATOM 1326 O O . GLN A 1 165 ? 5.513 -21.240 -12.452 1.00 92.12 165 GLN A O 1
ATOM 1331 N N . PHE A 1 166 ? 5.038 -23.230 -13.349 1.00 95.19 166 PHE A N 1
ATOM 1332 C CA . PHE A 1 166 ? 4.023 -23.564 -12.349 1.00 95.19 166 PHE A CA 1
ATOM 1333 C C . PHE A 1 166 ? 4.618 -23.829 -10.964 1.00 95.19 166 PHE A C 1
ATOM 1335 O O . PHE A 1 166 ? 4.016 -23.433 -9.965 1.00 95.19 166 PHE A O 1
ATOM 1342 N N . GLU A 1 167 ? 5.772 -24.490 -10.895 1.00 94.75 167 GLU A N 1
ATOM 1343 C CA . GLU A 1 167 ? 6.489 -24.737 -9.642 1.00 94.75 167 GLU A CA 1
ATOM 1344 C C . GLU A 1 167 ? 6.990 -23.431 -9.022 1.00 94.75 167 GLU A C 1
ATOM 1346 O O . GLU A 1 167 ? 6.764 -23.195 -7.834 1.00 94.75 167 GLU A O 1
ATOM 1351 N N . ASP A 1 168 ? 7.573 -22.546 -9.832 1.00 93.38 168 ASP A N 1
ATOM 1352 C CA . ASP A 1 168 ? 8.019 -21.217 -9.413 1.00 93.38 168 ASP A CA 1
ATOM 1353 C C . ASP A 1 168 ? 6.849 -20.352 -8.912 1.00 93.38 168 ASP A C 1
ATOM 1355 O O . ASP A 1 168 ? 6.909 -19.765 -7.829 1.00 93.38 168 ASP A O 1
ATOM 1359 N N . TRP A 1 169 ? 5.720 -20.348 -9.626 1.00 95.38 169 TRP A N 1
ATOM 1360 C CA . TRP A 1 169 ? 4.501 -19.681 -9.163 1.00 95.38 169 TRP A CA 1
ATOM 1361 C C . TRP A 1 169 ? 3.955 -20.273 -7.867 1.00 95.38 169 TRP A C 1
ATOM 1363 O O . TRP A 1 169 ? 3.563 -19.529 -6.963 1.00 95.38 169 TRP A O 1
ATOM 1373 N N . GLY A 1 170 ? 3.954 -21.601 -7.746 1.00 95.25 170 GLY A N 1
ATOM 1374 C CA . GLY A 1 170 ? 3.570 -22.292 -6.521 1.00 95.25 170 GLY A CA 1
ATOM 1375 C C . GLY A 1 170 ? 4.455 -21.886 -5.341 1.00 95.25 170 GLY A C 1
ATOM 1376 O O . GLY A 1 170 ? 3.940 -21.576 -4.265 1.00 95.25 170 GLY A O 1
ATOM 1377 N N . ALA A 1 171 ? 5.770 -21.806 -5.551 1.00 93.38 171 ALA A N 1
ATOM 1378 C CA . ALA A 1 171 ? 6.727 -21.351 -4.550 1.00 93.38 171 ALA A CA 1
ATOM 1379 C C . ALA A 1 171 ? 6.500 -19.879 -4.171 1.00 93.38 171 ALA A C 1
ATOM 1381 O O . ALA A 1 171 ? 6.430 -19.562 -2.982 1.00 93.38 171 ALA A O 1
ATOM 1382 N N . ALA A 1 172 ? 6.295 -18.988 -5.146 1.00 91.94 172 ALA A N 1
ATOM 1383 C CA . ALA A 1 172 ? 5.986 -17.580 -4.898 1.00 91.94 172 ALA A CA 1
ATOM 1384 C C . ALA A 1 172 ? 4.670 -17.405 -4.120 1.00 91.94 172 ALA A C 1
ATOM 1386 O O . ALA A 1 172 ? 4.580 -16.584 -3.202 1.00 91.94 172 ALA A O 1
ATOM 1387 N N . LEU A 1 173 ? 3.651 -18.210 -4.428 1.00 93.62 173 LEU A N 1
ATOM 1388 C CA . LEU A 1 173 ? 2.382 -18.194 -3.712 1.00 93.62 173 LEU A CA 1
ATOM 1389 C C . LEU A 1 173 ? 2.546 -18.677 -2.263 1.00 93.62 173 LEU A C 1
ATOM 1391 O O . LEU A 1 173 ? 2.038 -18.033 -1.339 1.00 93.62 173 LEU A O 1
ATOM 1395 N N . LEU A 1 174 ? 3.259 -19.784 -2.048 1.00 91.88 174 LEU A N 1
ATOM 1396 C CA . LEU A 1 174 ? 3.419 -20.408 -0.732 1.00 91.88 174 LEU A CA 1
ATOM 1397 C C . LEU A 1 174 ? 4.375 -19.642 0.185 1.00 91.88 174 LEU A C 1
ATOM 1399 O O . LEU A 1 174 ? 4.075 -19.475 1.365 1.00 91.88 174 LEU A O 1
ATOM 1403 N N . HIS A 1 175 ? 5.498 -19.161 -0.347 1.00 89.56 175 HIS A N 1
ATOM 1404 C CA . HIS A 1 175 ? 6.575 -18.542 0.429 1.00 89.56 175 HIS A CA 1
ATOM 1405 C C . HIS A 1 175 ? 6.596 -17.013 0.353 1.00 89.56 175 HIS A C 1
ATOM 1407 O O . HIS A 1 175 ? 7.191 -16.383 1.221 1.00 89.56 175 HIS A O 1
ATOM 1413 N N . GLY A 1 176 ? 5.936 -16.412 -0.641 1.00 87.19 176 GLY A N 1
ATOM 1414 C CA . GLY A 1 176 ? 5.878 -14.958 -0.819 1.00 87.19 176 GLY A CA 1
ATOM 1415 C C . GLY A 1 176 ? 4.546 -14.329 -0.404 1.00 87.19 176 GLY A C 1
ATOM 1416 O O . GLY A 1 176 ? 4.538 -13.294 0.250 1.00 87.19 176 GLY A O 1
ATOM 1417 N N . ILE A 1 177 ? 3.412 -14.949 -0.753 1.00 90.88 177 ILE A N 1
ATOM 1418 C CA . ILE A 1 177 ? 2.076 -14.331 -0.588 1.00 90.88 177 ILE A CA 1
ATOM 1419 C C . ILE A 1 177 ? 1.305 -14.904 0.603 1.00 90.88 177 ILE A C 1
ATOM 1421 O O . ILE A 1 177 ? 0.638 -14.172 1.334 1.00 90.88 177 ILE A O 1
ATOM 1425 N N . THR A 1 178 ? 1.356 -16.221 0.796 1.00 91.25 178 THR A N 1
ATOM 1426 C CA . THR A 1 178 ? 0.573 -16.906 1.839 1.00 91.25 178 THR A CA 1
ATOM 1427 C C . THR A 1 178 ? 1.396 -17.274 3.071 1.00 91.25 178 THR A C 1
ATOM 1429 O O . THR A 1 178 ? 0.858 -17.889 3.988 1.00 91.25 178 THR A O 1
ATOM 1432 N N . TRP A 1 179 ? 2.668 -16.864 3.127 1.00 89.56 179 TRP A N 1
ATOM 1433 C CA . TRP A 1 179 ? 3.618 -17.199 4.190 1.00 89.56 179 TRP A CA 1
ATOM 1434 C C . TRP A 1 179 ? 3.451 -16.313 5.439 1.00 89.56 179 TRP A C 1
ATOM 1436 O O . TRP A 1 179 ? 3.877 -15.161 5.438 1.00 89.56 179 TRP A O 1
ATOM 1446 N N . PRO A 1 180 ? 2.879 -16.809 6.553 1.00 84.62 180 PRO A N 1
ATOM 1447 C CA . PRO A 1 180 ? 2.555 -15.962 7.705 1.00 84.62 180 PRO A CA 1
ATOM 1448 C C . PRO A 1 180 ? 3.727 -15.769 8.685 1.00 84.62 180 PRO A C 1
ATOM 1450 O O . PRO A 1 180 ? 3.585 -15.066 9.685 1.00 84.62 180 PRO A O 1
ATOM 1453 N N . TRP A 1 181 ? 4.866 -16.431 8.458 1.00 85.56 181 TRP A N 1
ATOM 1454 C CA . TRP A 1 181 ? 5.930 -16.572 9.461 1.00 85.56 181 TRP A CA 1
ATOM 1455 C C . TRP A 1 181 ? 6.984 -15.460 9.411 1.00 85.56 181 TRP A C 1
ATOM 1457 O O . TRP A 1 181 ? 7.724 -15.265 10.371 1.00 85.56 181 TRP A O 1
ATOM 1467 N N . SER A 1 182 ? 7.038 -14.694 8.327 1.00 76.44 182 SER A N 1
ATOM 1468 C CA . SER A 1 182 ? 7.986 -13.596 8.115 1.00 76.44 182 SER A CA 1
ATOM 1469 C C . SER A 1 182 ? 7.416 -12.267 8.630 1.00 76.44 182 SER A C 1
ATOM 1471 O O . SER A 1 182 ? 7.176 -11.332 7.867 1.00 76.44 182 SER A O 1
ATOM 1473 N N . TRP A 1 183 ? 7.165 -12.196 9.942 1.00 68.94 183 TRP A N 1
ATOM 1474 C CA . TRP A 1 183 ? 6.560 -11.039 10.618 1.00 68.94 183 TRP A CA 1
ATOM 1475 C C . TRP A 1 183 ? 7.230 -9.711 10.218 1.00 68.94 183 TRP A C 1
ATOM 1477 O O . TRP A 1 183 ? 8.412 -9.520 10.506 1.00 68.94 183 TRP A O 1
ATOM 1487 N N . ASP A 1 184 ? 6.464 -8.794 9.613 1.00 72.38 184 ASP A N 1
ATOM 1488 C CA . ASP A 1 184 ? 6.882 -7.457 9.135 1.00 72.38 184 ASP A CA 1
ATOM 1489 C C . ASP A 1 184 ? 7.999 -7.419 8.078 1.00 72.38 184 ASP A C 1
ATOM 1491 O O . ASP A 1 184 ? 8.541 -6.345 7.805 1.00 72.38 184 ASP A O 1
ATOM 1495 N N . PHE A 1 185 ? 8.360 -8.560 7.488 1.00 79.38 185 PHE A N 1
ATOM 1496 C CA . PHE A 1 185 ? 9.325 -8.600 6.394 1.00 79.38 185 PHE A CA 1
ATOM 1497 C C . PHE A 1 185 ? 8.633 -8.375 5.053 1.00 79.38 185 PHE A C 1
ATOM 1499 O O . PHE A 1 185 ? 7.599 -8.980 4.763 1.00 79.38 185 PHE A O 1
ATOM 1506 N N . ASP A 1 186 ? 9.262 -7.551 4.221 1.00 80.31 186 ASP A N 1
ATOM 1507 C CA . ASP A 1 186 ? 8.787 -7.211 2.886 1.00 80.31 186 ASP A CA 1
ATOM 1508 C C . ASP A 1 186 ? 9.131 -8.367 1.928 1.00 80.31 186 ASP A C 1
ATOM 1510 O O . ASP A 1 186 ? 10.092 -8.309 1.161 1.00 80.31 186 ASP A O 1
ATOM 1514 N N . LEU A 1 187 ? 8.380 -9.470 2.021 1.00 75.38 187 LEU A N 1
ATOM 1515 C CA . LEU A 1 187 ? 8.476 -10.580 1.075 1.00 75.38 187 LEU A CA 1
ATOM 1516 C C . LEU A 1 187 ? 8.051 -10.058 -0.297 1.00 75.38 187 LEU A C 1
ATOM 1518 O O . LEU A 1 187 ? 6.868 -9.859 -0.509 1.00 75.38 187 LEU A O 1
ATOM 1522 N N . ALA A 1 188 ? 8.986 -9.790 -1.201 1.00 82.31 188 ALA A N 1
ATOM 1523 C CA . ALA A 1 188 ? 8.721 -9.289 -2.549 1.00 82.31 188 ALA A CA 1
ATOM 1524 C C . ALA A 1 188 ? 8.495 -10.466 -3.523 1.00 82.31 188 ALA A C 1
ATOM 1526 O O . ALA A 1 188 ? 9.474 -10.993 -4.054 1.00 82.31 188 ALA A O 1
ATOM 1527 N N . PRO A 1 189 ? 7.255 -10.951 -3.749 1.00 84.25 189 PRO A N 1
ATOM 1528 C CA . PRO A 1 189 ? 7.040 -12.132 -4.581 1.00 84.25 189 PRO A CA 1
ATOM 1529 C C . PRO A 1 189 ? 7.281 -11.824 -6.067 1.00 84.25 189 PRO A C 1
ATOM 1531 O O . PRO A 1 189 ? 6.939 -10.749 -6.554 1.00 84.25 189 PRO A O 1
ATOM 1534 N N . ALA A 1 190 ? 7.805 -12.809 -6.803 1.00 77.44 190 ALA A N 1
ATOM 1535 C CA . ALA A 1 190 ? 8.268 -12.646 -8.186 1.00 77.44 190 ALA A CA 1
ATOM 1536 C C . ALA A 1 190 ? 7.180 -12.214 -9.192 1.00 77.44 190 ALA A C 1
ATOM 1538 O O . ALA A 1 190 ? 7.461 -11.454 -10.112 1.00 77.44 190 ALA A O 1
ATOM 1539 N N . TYR A 1 191 ? 5.935 -12.673 -9.016 1.00 86.38 191 TYR A N 1
ATOM 1540 C CA . TYR A 1 191 ? 4.842 -12.422 -9.972 1.00 86.38 191 TYR A CA 1
ATOM 1541 C C . TYR A 1 191 ? 4.171 -11.061 -9.783 1.00 86.38 191 TYR A C 1
ATOM 1543 O O . TYR A 1 191 ? 3.539 -10.558 -10.705 1.00 86.38 191 TYR A O 1
ATOM 1551 N N . ASP A 1 192 ? 4.257 -10.482 -8.588 1.00 87.62 192 ASP A N 1
ATOM 1552 C CA . ASP A 1 192 ? 3.728 -9.150 -8.314 1.00 87.62 192 ASP A CA 1
ATOM 1553 C C . ASP A 1 192 ? 4.312 -8.624 -7.005 1.00 87.62 192 ASP A C 1
ATOM 1555 O O . ASP A 1 192 ? 3.780 -8.884 -5.922 1.00 87.62 192 ASP A O 1
ATOM 1559 N N . VAL A 1 193 ? 5.402 -7.860 -7.113 1.00 86.69 193 VAL A N 1
ATOM 1560 C CA . VAL A 1 193 ? 6.130 -7.320 -5.958 1.00 86.69 193 VAL A CA 1
ATOM 1561 C C . VAL A 1 193 ? 5.208 -6.608 -4.973 1.00 86.69 193 VAL A C 1
ATOM 1563 O O . VAL A 1 193 ? 5.414 -6.722 -3.771 1.00 86.69 193 VAL A O 1
ATOM 1566 N N . HIS A 1 194 ? 4.148 -5.951 -5.448 1.00 88.81 194 HIS A N 1
ATOM 1567 C CA . HIS A 1 194 ? 3.231 -5.144 -4.643 1.00 88.81 194 HIS A CA 1
ATOM 1568 C C . HIS A 1 194 ? 2.409 -5.970 -3.644 1.00 88.81 194 HIS A C 1
ATOM 1570 O O . HIS A 1 194 ? 1.883 -5.416 -2.680 1.00 88.81 194 HIS A O 1
ATOM 1576 N N . LEU A 1 195 ? 2.332 -7.293 -3.820 1.00 91.25 195 LEU A N 1
ATOM 1577 C CA . LEU A 1 195 ? 1.631 -8.196 -2.904 1.00 91.25 195 LEU A CA 1
ATOM 1578 C C . LEU A 1 195 ? 2.405 -8.478 -1.606 1.00 91.25 195 LEU A C 1
ATOM 1580 O O . LEU A 1 195 ? 1.884 -9.184 -0.742 1.00 91.25 195 LEU A O 1
ATOM 1584 N N . TRP A 1 196 ? 3.594 -7.896 -1.418 1.00 90.38 196 TRP A N 1
ATOM 1585 C CA . TRP A 1 196 ? 4.394 -8.024 -0.192 1.00 90.38 196 TRP A CA 1
ATOM 1586 C C . TRP A 1 196 ? 3.647 -7.635 1.094 1.00 90.38 196 TRP A C 1
ATOM 1588 O O . TRP A 1 196 ? 3.940 -8.137 2.179 1.00 90.38 196 TRP A O 1
ATOM 1598 N N . THR A 1 197 ? 2.644 -6.762 0.988 1.00 91.38 197 THR A N 1
ATOM 1599 C CA . THR A 1 197 ? 1.829 -6.308 2.123 1.00 91.38 197 THR A CA 1
ATOM 1600 C C . THR A 1 197 ? 0.804 -7.345 2.581 1.00 91.38 197 THR A C 1
ATOM 1602 O O . THR A 1 197 ? 0.344 -7.289 3.721 1.00 91.38 197 THR A O 1
ATOM 1605 N N . VAL A 1 198 ? 0.436 -8.303 1.726 1.00 92.31 198 VAL A N 1
ATOM 1606 C CA . VAL A 1 198 ? -0.648 -9.266 1.969 1.00 92.31 198 VAL A CA 1
ATOM 1607 C C . VAL A 1 198 ? -0.350 -10.215 3.143 1.00 92.31 198 VAL A C 1
ATOM 1609 O O . VAL A 1 198 ? -1.210 -10.334 4.025 1.00 92.31 198 VAL A O 1
ATOM 1612 N N . PRO A 1 199 ? 0.838 -10.852 3.238 1.00 92.69 199 PRO A N 1
ATOM 1613 C CA . PRO A 1 199 ? 1.213 -11.630 4.419 1.00 92.69 199 PRO A CA 1
ATOM 1614 C C . PRO A 1 199 ? 1.169 -10.812 5.716 1.00 92.69 199 PRO A C 1
ATOM 1616 O O . PRO A 1 199 ? 0.639 -11.276 6.730 1.00 92.69 199 PRO A O 1
ATOM 1619 N N . ILE A 1 200 ? 1.676 -9.574 5.668 1.00 93.38 200 ILE A N 1
ATOM 1620 C CA . ILE A 1 200 ? 1.692 -8.642 6.804 1.00 93.38 200 ILE A CA 1
ATOM 1621 C C . ILE A 1 200 ? 0.256 -8.319 7.225 1.00 93.38 200 ILE A C 1
ATOM 1623 O O . ILE A 1 200 ? -0.089 -8.417 8.404 1.00 93.38 200 ILE A O 1
ATOM 1627 N N . GLU A 1 201 ? -0.617 -8.006 6.270 1.00 93.81 201 GLU A N 1
ATOM 1628 C CA . GLU A 1 201 ? -2.022 -7.732 6.535 1.00 93.81 201 GLU A CA 1
ATOM 1629 C C . GLU A 1 201 ? -2.729 -8.950 7.148 1.00 93.81 201 GLU A C 1
ATOM 1631 O O . GLU A 1 201 ? -3.548 -8.796 8.060 1.00 93.81 201 GLU A O 1
ATOM 1636 N N . PHE A 1 202 ? -2.415 -10.168 6.705 1.00 94.81 202 PHE A N 1
ATOM 1637 C CA . PHE A 1 202 ? -2.994 -11.381 7.273 1.00 94.81 202 PHE A CA 1
ATOM 1638 C C . PHE A 1 202 ? -2.585 -11.595 8.738 1.00 94.81 202 PHE A C 1
ATOM 1640 O O . PHE A 1 202 ? -3.464 -11.700 9.603 1.00 94.81 202 PHE A O 1
ATOM 1647 N N . ILE A 1 203 ? -1.280 -11.624 9.033 1.00 95.06 203 ILE A N 1
ATOM 1648 C CA . ILE A 1 203 ? -0.773 -11.959 10.372 1.00 95.06 203 ILE A CA 1
ATOM 1649 C C . ILE A 1 203 ? -1.197 -10.922 11.421 1.00 95.06 203 ILE A C 1
ATOM 1651 O O . ILE A 1 203 ? -1.676 -11.289 12.498 1.00 95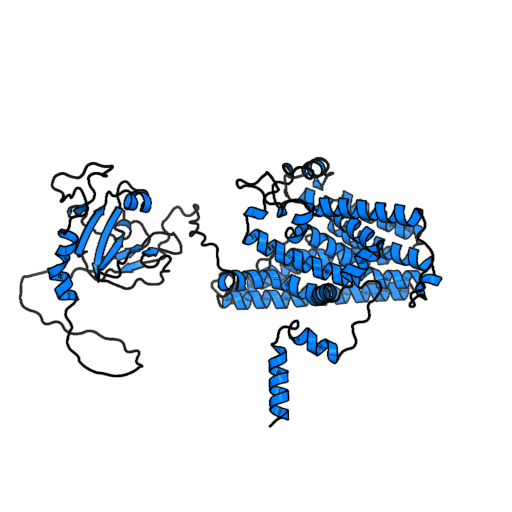.06 203 ILE A O 1
ATOM 1655 N N . HIS A 1 204 ? -1.160 -9.629 11.084 1.00 95.94 204 HIS A N 1
ATOM 1656 C CA . HIS A 1 204 ? -1.561 -8.560 12.006 1.00 95.94 204 HIS A CA 1
ATOM 1657 C C . HIS A 1 204 ? -3.064 -8.508 12.247 1.00 95.94 204 HIS A C 1
ATOM 1659 O O . HIS A 1 204 ? -3.512 -8.087 13.314 1.00 95.94 204 HIS A O 1
ATOM 1665 N N . SER A 1 205 ? -3.860 -9.022 11.313 1.00 96.62 205 SER A N 1
ATOM 1666 C CA . SER A 1 205 ? -5.291 -9.202 11.548 1.00 96.62 205 SER A CA 1
ATOM 1667 C C . SER A 1 205 ? -5.573 -10.311 12.550 1.00 96.62 205 SER A C 1
ATOM 1669 O O . SER A 1 205 ? -6.451 -10.154 13.394 1.00 96.62 205 SER A O 1
ATOM 1671 N N . MET A 1 206 ? -4.828 -11.420 12.484 1.00 96.44 206 MET A N 1
ATOM 1672 C CA . MET A 1 206 ? -4.945 -12.497 13.472 1.00 96.44 206 MET A CA 1
ATOM 1673 C C . MET A 1 206 ? -4.501 -12.013 14.856 1.00 96.44 206 MET A C 1
ATOM 1675 O O . MET A 1 206 ? -5.200 -12.254 15.840 1.00 96.44 206 MET A O 1
ATOM 1679 N N . MET A 1 207 ? -3.400 -11.256 14.920 1.00 96.56 207 MET A N 1
ATOM 1680 C CA . MET A 1 207 ? -2.941 -10.610 16.150 1.00 96.56 207 MET A CA 1
ATOM 1681 C C . MET A 1 207 ? -4.009 -9.663 16.717 1.00 96.56 207 MET A C 1
ATOM 1683 O O . MET A 1 207 ? -4.353 -9.763 17.893 1.00 96.56 207 MET A O 1
ATOM 1687 N N . LEU A 1 208 ? -4.591 -8.790 15.887 1.00 98.06 208 LEU A N 1
ATOM 1688 C CA . LEU A 1 208 ? -5.669 -7.889 16.298 1.00 98.06 208 LEU A CA 1
ATOM 1689 C C . LEU A 1 208 ? -6.869 -8.663 16.861 1.00 98.06 208 LEU A C 1
ATOM 1691 O O . LEU A 1 208 ? -7.382 -8.307 17.920 1.00 98.06 208 LEU A O 1
ATOM 1695 N N . PHE A 1 209 ? -7.310 -9.732 16.192 1.00 98.19 209 PHE A N 1
ATOM 1696 C CA . PHE A 1 209 ? -8.419 -10.557 16.681 1.00 98.19 209 PHE A CA 1
ATOM 1697 C C . PHE A 1 209 ? -8.115 -11.183 18.041 1.00 98.19 209 PHE A C 1
ATOM 1699 O O . PHE A 1 209 ? -8.980 -11.179 18.917 1.00 98.19 209 PHE A O 1
ATOM 1706 N N . MET A 1 210 ? -6.888 -11.666 18.237 1.00 97.81 210 MET A N 1
ATOM 1707 C CA . MET A 1 210 ? -6.437 -12.208 19.515 1.00 97.81 210 MET A CA 1
ATOM 1708 C C . MET A 1 210 ? -6.425 -11.136 20.613 1.00 97.81 210 MET A C 1
ATOM 1710 O O . MET A 1 210 ? -6.947 -11.373 21.702 1.00 97.81 210 MET A O 1
ATOM 1714 N N . VAL A 1 211 ? -5.904 -9.939 20.328 1.00 97.94 211 VAL A N 1
ATOM 1715 C CA . VAL A 1 211 ? -5.875 -8.825 21.289 1.00 97.94 211 VAL A CA 1
ATOM 1716 C C . VAL A 1 211 ? -7.293 -8.395 21.674 1.00 97.94 211 VAL A C 1
ATOM 1718 O O . VAL A 1 211 ? -7.596 -8.284 22.862 1.00 97.94 211 VAL A O 1
ATOM 1721 N N . VAL A 1 212 ? -8.197 -8.221 20.704 1.00 97.88 212 VAL A N 1
ATOM 1722 C CA . VAL A 1 212 ? -9.596 -7.856 20.988 1.00 97.88 212 VAL A CA 1
ATOM 1723 C C . VAL A 1 212 ? -10.291 -8.947 21.800 1.00 97.88 212 VAL A C 1
ATOM 1725 O O . VAL A 1 212 ? -11.004 -8.624 22.747 1.00 97.88 212 VAL A O 1
ATOM 1728 N N . LEU A 1 213 ? -10.062 -10.226 21.488 1.00 97.44 213 LEU A N 1
ATOM 1729 C CA . LEU A 1 213 ? -10.626 -11.349 22.237 1.00 97.44 213 LEU A CA 1
ATOM 1730 C C . LEU A 1 213 ? -10.213 -11.298 23.714 1.00 97.44 213 LEU A C 1
ATOM 1732 O O . LEU A 1 213 ? -11.083 -11.314 24.587 1.00 97.44 213 LEU A O 1
ATOM 1736 N N . VAL A 1 214 ? -8.907 -11.175 23.981 1.00 97.06 214 VAL A N 1
A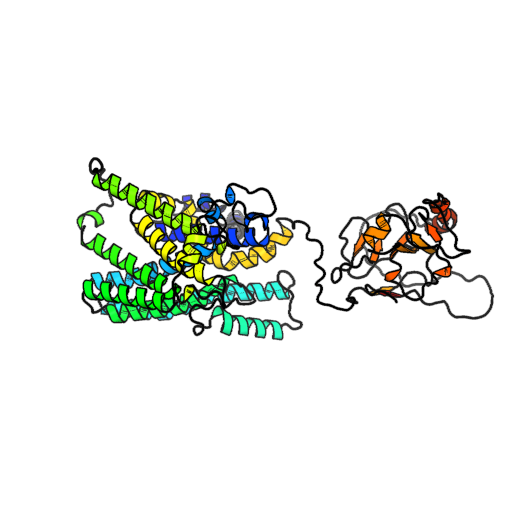TOM 1737 C CA . VAL A 1 214 ? -8.325 -11.140 25.335 1.00 97.06 214 VAL A CA 1
ATOM 1738 C C . VAL A 1 214 ? -8.805 -9.924 26.126 1.00 97.06 214 VAL A C 1
ATOM 1740 O O . VAL A 1 214 ? -9.082 -10.036 27.319 1.00 97.06 214 VAL A O 1
ATOM 1743 N N . LEU A 1 215 ? -8.932 -8.764 25.477 1.00 96.50 215 LEU A N 1
ATOM 1744 C CA . LEU A 1 215 ? -9.342 -7.532 26.149 1.00 96.50 215 LEU A CA 1
ATOM 1745 C C . LEU A 1 215 ? -10.866 -7.340 26.234 1.00 96.50 215 LEU A C 1
ATOM 1747 O O . LEU A 1 215 ? -11.331 -6.513 27.020 1.00 96.50 215 LEU A O 1
ATOM 1751 N N . SER A 1 216 ? -11.663 -8.095 25.470 1.00 95.44 216 SER A N 1
ATOM 1752 C CA . SER A 1 216 ? -13.125 -7.967 25.436 1.00 95.44 216 SER A CA 1
ATOM 1753 C C . SER A 1 216 ? -13.836 -8.045 26.800 1.00 95.44 216 SER A C 1
ATOM 1755 O O . SER A 1 216 ? -14.717 -7.207 27.017 1.00 95.44 216 SER A O 1
ATOM 1757 N N . PRO A 1 217 ? -13.469 -8.933 27.757 1.00 94.50 217 PRO A N 1
ATOM 1758 C CA . PRO A 1 217 ? -14.151 -8.997 29.050 1.00 94.50 217 PRO A CA 1
ATOM 1759 C C . PRO A 1 217 ? -13.731 -7.868 30.004 1.00 94.50 217 PRO A C 1
ATOM 1761 O O . PRO A 1 217 ? -14.332 -7.687 31.064 1.00 94.50 217 PRO A O 1
ATOM 1764 N N . MET A 1 218 ? -12.679 -7.114 29.676 1.00 94.94 218 MET A N 1
ATOM 1765 C CA . MET A 1 218 ? -12.126 -6.103 30.568 1.00 94.94 218 MET A CA 1
ATOM 1766 C C . MET A 1 218 ? -12.986 -4.837 30.604 1.00 94.94 218 MET A C 1
ATOM 1768 O O . MET A 1 218 ? -13.660 -4.457 29.643 1.00 94.94 218 MET A O 1
ATOM 1772 N N . ARG A 1 219 ? -12.912 -4.112 31.728 1.00 92.19 219 ARG A N 1
ATOM 1773 C CA . ARG A 1 219 ? -13.508 -2.772 31.835 1.00 92.19 219 ARG A CA 1
ATOM 1774 C C . ARG A 1 219 ? -12.836 -1.827 30.843 1.00 92.19 219 ARG A C 1
ATOM 1776 O O . ARG A 1 219 ? -11.625 -1.888 30.661 1.00 92.19 219 ARG A O 1
ATOM 1783 N N . ARG A 1 220 ? -13.609 -0.883 30.295 1.00 90.44 220 ARG A N 1
ATOM 1784 C CA . ARG A 1 220 ? -13.171 0.029 29.221 1.00 90.44 220 ARG A CA 1
ATOM 1785 C C . ARG A 1 220 ? -11.792 0.666 29.442 1.00 90.44 220 ARG A C 1
ATOM 1787 O O . ARG A 1 220 ? -10.977 0.655 28.538 1.00 90.44 220 ARG A O 1
ATOM 1794 N N . MET A 1 221 ? -11.519 1.189 30.642 1.00 92.38 221 MET A N 1
ATOM 1795 C CA . MET A 1 221 ? -10.260 1.898 30.909 1.00 92.38 221 MET A CA 1
ATOM 1796 C C . MET A 1 221 ? -9.085 0.923 30.932 1.00 92.38 221 MET A C 1
ATOM 1798 O O . MET A 1 221 ? -8.044 1.220 30.372 1.00 92.38 221 MET A O 1
ATOM 1802 N N . ILE A 1 222 ? -9.284 -0.267 31.506 1.00 95.12 222 ILE A N 1
ATOM 1803 C CA . ILE A 1 222 ? -8.272 -1.329 31.523 1.00 95.12 222 ILE A CA 1
ATOM 1804 C C . ILE A 1 222 ? -8.017 -1.824 30.099 1.00 95.12 222 ILE A C 1
ATOM 1806 O O . ILE A 1 222 ? -6.868 -1.989 29.715 1.00 95.12 222 ILE A O 1
ATOM 1810 N N . ARG A 1 223 ? -9.075 -2.000 29.299 1.00 94.94 223 ARG A N 1
ATOM 1811 C CA . ARG A 1 223 ? -8.958 -2.376 27.889 1.00 94.94 223 ARG A CA 1
ATOM 1812 C C . ARG A 1 223 ? -8.196 -1.330 27.078 1.00 94.94 223 ARG A C 1
ATOM 1814 O O . ARG A 1 223 ? -7.247 -1.700 26.405 1.00 94.94 223 ARG A O 1
ATOM 1821 N N . LEU A 1 224 ? -8.554 -0.049 27.179 1.00 94.81 224 LEU A N 1
ATOM 1822 C CA . LEU A 1 224 ? -7.859 1.039 26.480 1.00 94.81 224 LEU A CA 1
ATOM 1823 C C . LEU A 1 224 ? -6.394 1.152 26.910 1.00 94.81 224 LEU A C 1
ATOM 1825 O O . LEU A 1 224 ? -5.515 1.270 26.061 1.00 94.81 224 LEU A O 1
ATOM 1829 N N . SER A 1 225 ? -6.115 1.077 28.214 1.00 96.06 225 SER A N 1
ATOM 1830 C CA . SER A 1 225 ? -4.744 1.081 28.729 1.00 96.06 225 SER A CA 1
ATOM 1831 C C . SER A 1 225 ? -3.956 -0.145 28.270 1.00 96.06 225 SER A C 1
ATOM 1833 O O . SER A 1 225 ? -2.802 -0.005 27.884 1.00 96.06 225 SER A O 1
ATOM 1835 N N . GLY A 1 226 ? -4.574 -1.329 28.266 1.00 97.00 226 GLY A N 1
ATOM 1836 C CA . GLY A 1 226 ? -3.970 -2.563 27.768 1.00 97.00 226 GLY A CA 1
ATOM 1837 C C . GLY A 1 226 ? -3.685 -2.503 26.269 1.00 97.00 226 GLY A C 1
ATOM 1838 O O . GLY A 1 226 ? -2.590 -2.852 25.844 1.00 97.00 226 GLY A O 1
ATOM 1839 N N . LEU A 1 227 ? -4.625 -1.988 25.475 1.00 97.44 227 LEU A N 1
ATOM 1840 C CA . LEU A 1 227 ? -4.457 -1.785 24.038 1.00 97.44 227 LEU A CA 1
ATOM 1841 C C . LEU A 1 227 ? -3.310 -0.810 23.747 1.00 97.44 227 LEU A C 1
ATOM 1843 O O . LEU A 1 227 ? -2.431 -1.129 22.952 1.00 97.44 227 LEU A O 1
ATOM 1847 N N . LEU A 1 228 ? -3.281 0.339 24.431 1.00 97.25 228 LEU A N 1
ATOM 1848 C CA . LEU A 1 228 ? -2.208 1.326 24.302 1.00 97.25 228 LEU A CA 1
ATOM 1849 C C . LEU A 1 228 ? -0.852 0.741 24.717 1.00 97.25 228 LEU A C 1
ATOM 1851 O O . LEU A 1 228 ? 0.141 0.955 24.031 1.00 97.25 228 LEU A O 1
ATOM 1855 N N . PHE A 1 229 ? -0.811 -0.023 25.809 1.00 97.88 229 PHE A N 1
ATOM 1856 C CA . PHE A 1 229 ? 0.405 -0.685 26.270 1.00 97.88 229 PHE A CA 1
ATOM 1857 C C . PHE A 1 229 ? 0.945 -1.673 25.231 1.00 97.88 229 PHE A C 1
ATOM 1859 O O . PHE A 1 229 ? 2.118 -1.590 24.879 1.00 97.88 229 PHE A O 1
ATOM 1866 N N . ILE A 1 230 ? 0.099 -2.562 24.697 1.00 98.00 230 ILE A N 1
ATOM 1867 C CA . ILE A 1 230 ? 0.503 -3.534 23.668 1.00 98.00 230 ILE A CA 1
ATOM 1868 C C . ILE A 1 230 ? 0.968 -2.802 22.404 1.00 98.00 230 ILE A C 1
ATOM 1870 O O . ILE A 1 230 ? 1.997 -3.151 21.839 1.00 98.00 230 ILE A O 1
ATOM 1874 N N . MET A 1 231 ? 0.255 -1.752 21.992 1.00 97.44 231 MET A N 1
ATOM 1875 C CA . MET A 1 231 ? 0.603 -0.942 20.825 1.00 97.44 231 MET A CA 1
ATOM 1876 C C . MET A 1 231 ? 1.994 -0.300 20.965 1.00 97.44 231 MET A C 1
ATOM 1878 O O . MET A 1 231 ? 2.822 -0.418 20.062 1.00 97.44 231 MET A O 1
ATOM 1882 N N . LEU A 1 232 ? 2.284 0.327 22.110 1.00 96.81 232 LEU A N 1
ATOM 1883 C CA . LEU A 1 232 ? 3.596 0.921 22.392 1.00 96.81 232 LEU A CA 1
ATOM 1884 C C . LEU A 1 232 ? 4.695 -0.137 22.540 1.00 96.81 232 LEU A C 1
ATOM 1886 O O . LEU A 1 232 ? 5.815 0.088 22.089 1.00 96.81 232 LEU A O 1
ATOM 1890 N N . TYR A 1 233 ? 4.379 -1.294 23.127 1.00 96.56 233 TYR A N 1
ATOM 1891 C CA . TYR A 1 233 ? 5.298 -2.426 23.217 1.00 96.56 233 TYR A CA 1
ATOM 1892 C C . TYR A 1 233 ? 5.687 -2.949 21.828 1.00 96.56 233 TYR A C 1
ATOM 1894 O O . TYR A 1 233 ? 6.872 -3.090 21.543 1.00 96.56 233 TYR A O 1
ATOM 1902 N N . CYS A 1 234 ? 4.716 -3.161 20.934 1.00 94.69 234 CYS A N 1
ATOM 1903 C CA . CYS A 1 234 ? 4.977 -3.568 19.553 1.00 94.69 234 CYS A CA 1
ATOM 1904 C C . CYS A 1 234 ? 5.898 -2.573 18.838 1.00 94.69 234 CYS A C 1
ATOM 1906 O O . CYS A 1 234 ? 6.880 -2.989 18.224 1.00 94.69 234 CYS A O 1
ATOM 1908 N N . LEU A 1 235 ? 5.632 -1.270 18.980 1.00 93.62 235 LEU A N 1
ATOM 1909 C CA . LEU A 1 235 ? 6.479 -0.234 18.396 1.00 93.62 235 LEU A CA 1
ATOM 1910 C C . LEU A 1 235 ? 7.903 -0.278 18.973 1.00 93.62 235 LEU A C 1
ATOM 1912 O O . LEU A 1 235 ? 8.862 -0.276 18.210 1.00 93.62 235 LEU A O 1
ATOM 1916 N N . ALA A 1 236 ? 8.057 -0.408 20.293 1.00 93.56 236 ALA A N 1
ATOM 1917 C CA . ALA A 1 236 ? 9.366 -0.542 20.939 1.00 93.56 236 ALA A CA 1
ATOM 1918 C C . ALA A 1 236 ? 10.134 -1.803 20.495 1.00 93.56 236 ALA A C 1
ATOM 1920 O O . ALA A 1 236 ? 11.361 -1.801 20.456 1.00 93.56 236 ALA A O 1
ATOM 1921 N N . CYS A 1 237 ? 9.429 -2.871 20.115 1.00 91.38 237 CYS A N 1
ATOM 1922 C CA . CYS A 1 237 ? 10.016 -4.090 19.556 1.00 91.38 237 CYS A CA 1
ATOM 1923 C C . CYS A 1 237 ? 10.314 -4.014 18.046 1.00 91.38 237 CYS A C 1
ATOM 1925 O O . CYS A 1 237 ? 10.685 -5.031 17.457 1.00 91.38 237 CYS A O 1
ATOM 1927 N N . GLY A 1 238 ? 10.125 -2.861 17.395 1.00 89.56 238 GLY A N 1
ATOM 1928 C CA . GLY A 1 238 ? 10.344 -2.706 15.953 1.00 89.56 238 GLY A CA 1
ATOM 1929 C C . GLY A 1 238 ? 9.183 -3.185 15.071 1.00 89.56 238 GLY A C 1
ATOM 1930 O O . GLY A 1 238 ? 9.336 -3.282 13.855 1.00 89.56 238 GLY A O 1
ATOM 1931 N N . ARG A 1 239 ? 8.022 -3.502 15.661 1.00 92.06 239 ARG A N 1
ATOM 1932 C CA . ARG A 1 239 ? 6.842 -4.059 14.974 1.00 92.06 239 ARG A CA 1
ATOM 1933 C C . ARG A 1 239 ? 5.849 -2.959 14.624 1.00 92.06 239 ARG A C 1
ATOM 1935 O O . ARG A 1 239 ? 4.873 -2.711 15.334 1.00 92.06 239 ARG A O 1
ATOM 1942 N N . TRP A 1 240 ? 6.142 -2.256 13.535 1.00 92.75 240 TRP A N 1
ATOM 1943 C CA . TRP A 1 240 ? 5.393 -1.081 13.088 1.00 92.75 240 TRP A CA 1
ATOM 1944 C C . TRP A 1 240 ? 3.984 -1.425 12.572 1.00 92.75 240 TRP A C 1
ATOM 1946 O O . TRP A 1 240 ? 3.034 -0.736 12.935 1.00 92.75 240 TRP A O 1
ATOM 1956 N N . ALA A 1 241 ? 3.796 -2.512 11.812 1.00 94.50 241 ALA A N 1
ATOM 1957 C CA . ALA A 1 241 ? 2.467 -2.858 11.294 1.00 94.50 241 ALA A CA 1
ATOM 1958 C C . ALA A 1 241 ? 1.529 -3.313 12.426 1.00 94.50 241 ALA A C 1
ATOM 1960 O O . ALA A 1 241 ? 0.345 -2.975 12.453 1.00 94.50 241 ALA A O 1
ATOM 1961 N N . ALA A 1 242 ? 2.068 -4.005 13.435 1.00 95.88 242 ALA A N 1
ATOM 1962 C CA . ALA A 1 242 ? 1.345 -4.321 14.664 1.00 95.88 242 ALA A CA 1
ATOM 1963 C C . ALA A 1 242 ? 0.822 -3.061 15.373 1.00 95.88 242 ALA A C 1
ATOM 1965 O O . ALA A 1 242 ? -0.349 -3.017 15.761 1.00 95.88 242 ALA A O 1
ATOM 1966 N N . PHE A 1 243 ? 1.658 -2.024 15.492 1.00 97.19 243 PHE A N 1
ATOM 1967 C CA . PHE A 1 243 ? 1.253 -0.725 16.032 1.00 97.19 243 PHE A CA 1
ATOM 1968 C C . PHE A 1 243 ? 0.079 -0.121 15.245 1.00 97.19 243 PHE A C 1
ATOM 1970 O O . PHE A 1 243 ? -0.869 0.377 15.845 1.00 97.19 243 PHE A O 1
ATOM 1977 N N . GLU A 1 244 ? 0.081 -0.219 13.918 1.00 97.56 244 GLU A N 1
ATOM 1978 C CA . GLU A 1 244 ? -0.950 0.369 13.055 1.00 97.56 244 GLU A CA 1
ATOM 1979 C C . GLU A 1 244 ? -2.299 -0.336 13.138 1.00 97.56 244 GLU A C 1
ATOM 1981 O O . GLU A 1 244 ? -3.334 0.317 13.291 1.00 97.56 244 GLU A O 1
ATOM 1986 N N . PHE A 1 245 ? -2.308 -1.670 13.100 1.00 97.75 245 PHE A N 1
ATOM 1987 C CA . PHE A 1 245 ? -3.542 -2.444 13.248 1.00 97.75 245 PHE A CA 1
ATOM 1988 C C . PHE A 1 245 ? -4.200 -2.191 14.611 1.00 97.75 245 PHE A C 1
ATOM 1990 O O . PHE A 1 245 ? -5.421 -2.010 14.698 1.00 97.75 245 PHE A O 1
ATOM 1997 N N . LEU A 1 246 ? -3.396 -2.137 15.677 1.00 98.31 246 LEU A N 1
ATOM 1998 C CA . LEU A 1 246 ? -3.873 -1.815 17.024 1.00 98.31 246 LEU A CA 1
ATOM 1999 C C . LEU A 1 246 ? -4.279 -0.341 17.152 1.00 98.31 246 LEU A C 1
ATOM 2001 O O . LEU A 1 246 ? -5.278 -0.044 17.804 1.00 98.31 246 LEU A O 1
ATOM 2005 N N . GLY A 1 247 ? -3.578 0.567 16.475 1.00 97.75 247 GLY A N 1
ATOM 2006 C CA . GLY A 1 247 ? -3.925 1.983 16.387 1.00 97.75 247 GLY A CA 1
ATOM 2007 C C . GLY A 1 247 ? -5.275 2.214 15.709 1.00 97.75 247 GLY A C 1
ATOM 2008 O O . GLY A 1 247 ? -6.089 2.994 16.201 1.00 97.75 247 GLY A O 1
ATOM 2009 N N . GLY A 1 248 ? -5.580 1.459 14.651 1.00 97.31 248 GLY A N 1
ATOM 2010 C CA . GLY A 1 248 ? -6.914 1.440 14.052 1.00 97.31 248 GLY A CA 1
ATOM 2011 C C . GLY A 1 248 ? -7.991 0.995 15.048 1.00 97.31 248 GLY A C 1
ATOM 2012 O O . GLY A 1 248 ? -9.024 1.650 15.181 1.00 97.31 248 GLY A O 1
ATOM 2013 N N . CYS A 1 249 ? -7.726 -0.060 15.824 1.00 97.44 249 CYS A N 1
ATOM 2014 C CA . CYS A 1 249 ? -8.624 -0.497 16.898 1.00 97.44 249 CYS A CA 1
ATOM 2015 C C . CYS A 1 249 ? -8.823 0.573 17.980 1.00 97.44 249 CYS A C 1
ATOM 2017 O O . CYS A 1 249 ? -9.944 0.767 18.453 1.00 97.44 249 CYS A O 1
ATOM 2019 N N . LEU A 1 250 ? -7.758 1.292 18.346 1.00 97.00 250 LEU A N 1
ATOM 2020 C CA . LEU A 1 250 ? -7.811 2.375 19.323 1.00 97.00 250 LEU A CA 1
ATOM 2021 C C . LEU A 1 250 ? -8.711 3.514 18.834 1.00 97.00 250 LEU A C 1
ATOM 2023 O O . LEU A 1 250 ? -9.590 3.949 19.578 1.00 97.00 250 LEU A O 1
ATOM 2027 N N . ILE A 1 251 ? -8.554 3.954 17.579 1.00 94.31 251 ILE A N 1
ATOM 2028 C CA . ILE A 1 251 ? -9.415 4.988 16.984 1.00 94.31 251 ILE A CA 1
ATOM 2029 C C . ILE A 1 251 ? -10.875 4.528 16.993 1.00 94.31 251 ILE A C 1
ATOM 2031 O O . ILE A 1 251 ? -11.755 5.282 17.409 1.00 94.31 251 ILE A O 1
ATOM 2035 N N . THR A 1 252 ? -11.150 3.290 16.583 1.00 93.75 252 THR A N 1
ATOM 2036 C CA . THR A 1 252 ? -12.508 2.735 16.599 1.00 93.75 252 THR A CA 1
ATOM 2037 C C . THR A 1 252 ? -13.102 2.718 18.006 1.00 93.75 252 THR A C 1
ATOM 2039 O O . THR A 1 252 ? -14.248 3.129 18.194 1.00 93.75 252 THR A O 1
ATOM 2042 N N . GLU A 1 253 ? -12.342 2.310 19.020 1.00 92.88 253 GLU A N 1
ATOM 2043 C CA . GLU A 1 253 ? -12.824 2.330 20.400 1.00 92.88 253 GLU A CA 1
ATOM 2044 C C . GLU A 1 253 ? -13.085 3.758 20.908 1.00 92.88 253 GLU A C 1
ATOM 2046 O O . GLU A 1 253 ? -14.109 4.016 21.549 1.00 92.88 253 GLU A O 1
ATOM 2051 N N . MET A 1 254 ? -12.223 4.715 20.553 1.00 89.56 254 MET A N 1
ATOM 2052 C CA . MET A 1 254 ? -12.429 6.133 20.852 1.00 89.56 254 MET A CA 1
ATOM 2053 C C . MET A 1 254 ? -13.693 6.691 20.186 1.00 89.56 254 MET A C 1
ATOM 2055 O O . MET A 1 254 ? -14.439 7.428 20.831 1.00 89.56 254 MET A O 1
ATOM 2059 N N . GLN A 1 255 ? -13.990 6.302 18.943 1.00 88.31 255 GLN A N 1
ATOM 2060 C CA . GLN A 1 255 ? -15.214 6.706 18.241 1.00 88.31 255 GLN A CA 1
ATOM 2061 C C . GLN A 1 255 ? -16.474 6.183 18.942 1.00 88.31 255 GLN A C 1
ATOM 2063 O O . GLN A 1 255 ? -17.413 6.944 19.177 1.00 88.31 255 GLN A O 1
ATOM 2068 N N . PHE A 1 256 ? -16.493 4.908 19.346 1.00 88.69 256 PHE A N 1
ATOM 2069 C CA . PHE A 1 256 ? -17.611 4.359 20.123 1.00 88.69 256 PHE A CA 1
ATOM 2070 C C . PHE A 1 256 ? -17.739 5.017 21.500 1.00 88.69 256 PHE A C 1
ATOM 2072 O O . PHE A 1 256 ? -18.848 5.227 21.991 1.00 88.69 256 PHE A O 1
ATOM 2079 N N . TRP A 1 257 ? -16.620 5.389 22.125 1.00 85.88 257 TRP A N 1
ATOM 2080 C CA . TRP A 1 257 ? -16.638 6.142 23.376 1.00 85.88 257 TRP A CA 1
ATOM 2081 C C . TRP A 1 257 ? -17.246 7.540 23.220 1.00 85.88 257 TRP A C 1
ATOM 2083 O O . TRP A 1 257 ? -18.082 7.927 24.040 1.00 85.88 257 TRP A O 1
ATOM 2093 N N . GLN A 1 258 ? -16.864 8.273 22.174 1.00 84.06 258 GLN A N 1
ATOM 2094 C CA . GLN A 1 258 ? -17.440 9.578 21.846 1.00 84.06 258 GLN A CA 1
ATOM 2095 C C . GLN A 1 258 ? -18.944 9.451 21.560 1.00 84.06 258 GLN A C 1
ATOM 2097 O O . GLN A 1 258 ? -19.747 10.148 22.178 1.00 84.06 258 GLN A O 1
ATOM 2102 N N . ALA A 1 259 ? -19.345 8.480 20.733 1.00 82.12 259 ALA A N 1
ATOM 2103 C CA . ALA A 1 259 ? -20.750 8.230 20.410 1.00 82.12 259 ALA A CA 1
ATOM 2104 C C . ALA A 1 259 ? -21.598 7.865 21.645 1.00 82.12 259 ALA A C 1
ATOM 2106 O O . ALA A 1 259 ? -22.740 8.302 21.767 1.00 82.12 259 ALA A O 1
ATOM 2107 N N . ALA A 1 260 ? -21.041 7.106 22.595 1.00 79.38 260 ALA A N 1
ATOM 2108 C CA . ALA A 1 260 ? -21.728 6.755 23.839 1.00 79.38 260 ALA A CA 1
ATOM 2109 C C . ALA A 1 260 ? -21.907 7.947 24.803 1.00 79.38 260 ALA A C 1
ATOM 2111 O O . ALA A 1 260 ? -22.780 7.902 25.670 1.00 79.38 260 ALA A O 1
ATOM 2112 N N . ARG A 1 261 ? -21.085 9.002 24.684 1.00 75.56 261 ARG A N 1
ATOM 2113 C CA . ARG A 1 261 ? -21.193 10.235 25.486 1.00 75.56 261 ARG A CA 1
ATOM 2114 C C . ARG A 1 261 ? -22.240 11.212 24.951 1.00 75.56 261 ARG A C 1
ATOM 2116 O O . ARG A 1 261 ? -22.777 11.985 25.738 1.00 75.56 261 ARG A O 1
ATOM 2123 N N . GLU A 1 262 ? -22.554 11.155 23.659 1.00 67.06 262 GLU A N 1
ATOM 2124 C CA . GLU A 1 262 ? -23.498 12.063 22.995 1.00 67.06 262 GLU A CA 1
ATOM 2125 C C . GLU A 1 262 ? -24.694 11.306 22.382 1.00 67.06 262 GLU A C 1
ATOM 2127 O O . GLU A 1 262 ? -24.870 11.276 21.161 1.00 67.06 262 GLU A O 1
ATOM 2132 N N . PRO A 1 263 ? -25.580 10.708 23.206 1.00 56.03 263 PRO A N 1
ATOM 2133 C CA . PRO A 1 263 ? -26.698 9.898 22.713 1.00 56.03 263 PRO A CA 1
ATOM 2134 C C . PRO A 1 263 ? -27.663 10.677 21.801 1.00 56.03 263 PRO A C 1
ATOM 2136 O O . PRO A 1 263 ? -28.286 10.085 20.919 1.00 56.03 263 PRO A O 1
ATOM 2139 N N . ASN A 1 264 ? -27.746 12.004 21.948 1.00 48.78 264 ASN A N 1
ATOM 2140 C CA . ASN A 1 264 ? -28.620 12.864 21.144 1.00 48.78 264 ASN A CA 1
ATOM 2141 C C . ASN A 1 264 ? -28.106 13.129 19.715 1.00 48.78 264 ASN A C 1
ATOM 2143 O O . ASN A 1 264 ? -28.914 13.461 18.852 1.00 48.78 264 ASN A O 1
ATOM 2147 N N . LEU A 1 265 ? -26.811 12.938 19.429 1.00 47.41 265 LEU A N 1
ATOM 2148 C CA . LEU A 1 265 ? -26.251 13.144 18.085 1.00 47.41 265 LEU A CA 1
ATOM 2149 C C . LEU A 1 265 ? -26.537 11.951 17.154 1.00 47.41 265 LEU A C 1
ATOM 2151 O O . LEU A 1 265 ? -26.698 12.114 15.949 1.00 47.41 265 LEU A O 1
ATOM 2155 N N . SER A 1 266 ? -26.702 10.750 17.721 1.00 40.44 266 SER A N 1
ATOM 2156 C CA . SER A 1 266 ? -26.995 9.517 16.971 1.00 40.44 266 SER A CA 1
ATOM 2157 C C . SER A 1 266 ? -28.375 9.493 16.289 1.00 40.44 266 SER A C 1
ATOM 2159 O O . SER A 1 266 ? -28.588 8.714 15.360 1.00 40.44 266 SER A O 1
ATOM 2161 N N . LYS A 1 267 ? -29.304 10.364 16.715 1.00 37.31 267 LYS A N 1
ATOM 2162 C CA . LYS A 1 267 ? -30.633 10.558 16.105 1.00 37.31 267 LYS A CA 1
ATOM 2163 C C . LYS A 1 267 ? -30.702 11.749 15.140 1.00 37.31 267 LYS A C 1
ATOM 2165 O O . LYS A 1 267 ? -31.721 11.921 14.479 1.00 37.31 267 LYS A O 1
ATOM 2170 N N . ALA A 1 268 ? -29.647 12.558 15.032 1.00 34.59 268 ALA A N 1
ATOM 2171 C CA . ALA A 1 268 ? -29.615 13.729 14.160 1.00 34.59 268 ALA A CA 1
ATOM 2172 C C . ALA A 1 268 ? -29.251 13.321 12.722 1.00 34.59 268 ALA A C 1
ATOM 2174 O O . ALA A 1 268 ? -28.158 13.578 12.230 1.00 34.59 268 ALA A O 1
ATOM 2175 N N . THR A 1 269 ? -30.173 12.635 12.044 1.00 35.66 269 THR A N 1
ATOM 2176 C CA . THR A 1 269 ? -30.131 12.479 10.577 1.00 35.66 269 THR A CA 1
ATOM 2177 C C . THR A 1 269 ? -30.639 13.739 9.864 1.00 35.66 269 THR A C 1
ATOM 2179 O O . THR A 1 269 ? -30.502 13.865 8.652 1.00 35.66 269 THR A O 1
ATOM 2182 N N . GLU A 1 270 ? -31.191 14.693 10.617 1.00 29.55 270 GLU A N 1
ATOM 2183 C CA . GLU A 1 270 ? -31.602 16.006 10.134 1.00 29.55 270 GLU A CA 1
ATOM 2184 C C . GLU A 1 270 ? -30.576 17.062 10.551 1.00 29.55 270 GLU A C 1
ATOM 2186 O O . GLU A 1 270 ? -30.228 17.199 11.726 1.00 29.55 270 GLU A O 1
ATOM 2191 N N . PHE A 1 271 ? -30.086 17.811 9.562 1.00 34.16 271 PHE A N 1
ATOM 2192 C CA . PHE A 1 271 ? -29.262 18.995 9.763 1.00 34.16 271 PHE A CA 1
ATOM 2193 C C . PHE A 1 271 ? -30.083 20.050 10.511 1.00 34.16 271 PHE A C 1
ATOM 2195 O O . PHE A 1 271 ? -30.836 20.816 9.914 1.00 34.16 271 PHE A O 1
ATOM 2202 N N . VAL A 1 272 ? -29.931 20.095 11.831 1.00 31.39 272 VAL A N 1
ATOM 2203 C CA . VAL A 1 272 ? -30.272 21.278 12.616 1.00 31.39 272 VAL A CA 1
ATOM 2204 C C . VAL A 1 272 ? -29.031 22.171 12.580 1.00 31.39 272 VAL A C 1
ATOM 2206 O O . VAL A 1 272 ? -28.004 21.769 13.128 1.00 31.39 272 VAL A O 1
ATOM 2209 N N . PRO A 1 273 ? -29.060 23.359 11.946 1.00 32.66 273 PRO A N 1
ATOM 2210 C CA . PRO A 1 273 ? -27.958 24.306 12.047 1.00 32.66 273 PRO A CA 1
ATOM 2211 C C . PRO A 1 273 ? -27.897 24.816 13.492 1.00 32.66 273 PRO A C 1
ATOM 2213 O O . PRO A 1 273 ? -28.543 25.796 13.862 1.00 32.66 273 PRO A O 1
ATOM 2216 N N . SER A 1 274 ? -27.162 24.114 14.353 1.00 36.53 274 SER A N 1
ATOM 2217 C CA . SER A 1 274 ? -26.975 24.519 15.738 1.00 36.53 274 SER A CA 1
ATOM 2218 C C . SER A 1 274 ? -25.857 25.550 15.824 1.00 36.53 274 SER A C 1
ATOM 2220 O O . SER A 1 274 ? -24.700 25.207 15.617 1.00 36.53 274 SER A O 1
ATOM 2222 N N . GLN A 1 275 ? -26.264 26.774 16.168 1.00 42.72 275 GLN A N 1
ATOM 2223 C CA . GLN A 1 275 ? -25.561 27.796 16.953 1.00 42.72 275 GLN A CA 1
ATOM 2224 C C . GLN A 1 275 ? -24.143 28.205 16.516 1.00 42.72 275 GLN A C 1
ATOM 2226 O O . GLN A 1 275 ? -23.271 27.404 16.209 1.00 42.72 275 GLN A O 1
ATOM 2231 N N . ARG A 1 276 ? -23.912 29.523 16.527 1.00 42.41 276 ARG A N 1
ATOM 2232 C CA . ARG A 1 276 ? -22.639 30.164 16.168 1.00 42.41 276 ARG A CA 1
ATOM 2233 C C . ARG A 1 276 ? -21.447 29.381 16.748 1.00 42.41 276 ARG A C 1
ATOM 2235 O O . ARG A 1 276 ? -21.454 29.119 17.953 1.00 42.41 276 ARG A O 1
ATOM 2242 N N . PRO A 1 277 ? -20.439 29.029 15.933 1.00 55.78 277 PRO A N 1
ATOM 2243 C CA . PRO A 1 277 ? -19.292 28.265 16.406 1.00 55.78 277 PRO A CA 1
ATOM 2244 C C . PRO A 1 277 ? -18.624 28.987 17.580 1.00 55.78 277 PRO A C 1
ATOM 2246 O O . PRO A 1 277 ? -18.274 30.165 17.496 1.00 55.78 277 PRO A O 1
ATOM 2249 N N . SER A 1 278 ? -18.486 28.271 18.696 1.00 67.25 278 SER A N 1
ATOM 2250 C CA . SER A 1 278 ? -17.769 28.746 19.881 1.00 67.25 278 SER A CA 1
ATOM 2251 C C . SER A 1 278 ? -16.297 29.006 19.544 1.00 67.25 278 SER A C 1
ATOM 2253 O O . SER A 1 278 ? -15.718 28.312 18.709 1.00 67.25 278 SER A O 1
ATOM 2255 N N . ILE A 1 279 ? -15.654 29.950 20.241 1.00 73.69 279 ILE A N 1
ATOM 2256 C CA . ILE A 1 279 ? -14.205 30.214 20.135 1.00 73.69 279 ILE A CA 1
ATOM 2257 C C . ILE A 1 279 ? -13.400 28.916 20.330 1.00 73.69 279 ILE A C 1
ATOM 2259 O O . ILE A 1 279 ? -12.430 28.674 19.617 1.00 73.69 279 ILE A O 1
ATOM 2263 N N . SER A 1 280 ? -13.860 28.030 21.222 1.00 74.69 280 SER A N 1
ATOM 2264 C CA . SER A 1 280 ? -13.264 26.704 21.436 1.00 74.69 280 SER A CA 1
ATOM 2265 C C . SER A 1 280 ? -13.286 25.830 20.171 1.00 74.69 280 SER A C 1
ATOM 2267 O O . SER A 1 280 ? -12.307 25.156 19.866 1.00 74.69 280 SER A O 1
ATOM 2269 N N . SER A 1 281 ? -14.358 25.895 19.373 1.00 75.50 281 SER A N 1
ATOM 2270 C CA . SER A 1 281 ? -14.477 25.140 18.118 1.00 75.50 281 SER A CA 1
ATOM 2271 C C . SER A 1 281 ? -13.482 25.624 17.060 1.00 75.50 281 SER A C 1
ATOM 2273 O O . SER A 1 281 ? -12.858 24.800 16.391 1.00 75.50 281 SER A O 1
ATOM 2275 N N . TYR A 1 282 ? -13.256 26.938 16.960 1.00 79.56 282 TYR A N 1
ATOM 2276 C CA . TYR A 1 282 ? -12.230 27.491 16.071 1.00 79.56 282 TYR A CA 1
ATOM 2277 C C . TYR A 1 282 ? -10.822 27.092 16.506 1.00 79.56 282 TYR A C 1
ATOM 2279 O O . TYR A 1 282 ? -10.051 26.618 15.679 1.00 79.56 282 TYR A O 1
ATOM 2287 N N . VAL A 1 283 ? -10.500 27.211 17.799 1.00 84.62 283 VAL A N 1
ATOM 2288 C CA . VAL A 1 283 ? -9.188 26.807 18.333 1.00 84.62 283 VAL A CA 1
ATOM 2289 C C . VAL A 1 283 ? -8.932 25.322 18.075 1.00 84.62 283 VAL A C 1
ATOM 2291 O O . VAL A 1 283 ? -7.874 24.968 17.559 1.00 84.62 283 VAL A O 1
ATOM 2294 N N . MET A 1 284 ? -9.909 24.456 18.355 1.00 83.25 284 MET A N 1
ATOM 2295 C CA . MET A 1 284 ? -9.785 23.023 18.084 1.00 83.25 284 MET A CA 1
ATOM 2296 C C . MET A 1 284 ? -9.631 22.740 16.592 1.00 83.25 284 MET A C 1
ATOM 2298 O O . MET A 1 284 ? -8.780 21.940 16.217 1.00 83.25 284 MET A O 1
ATOM 2302 N N . THR A 1 285 ? -10.391 23.407 15.726 1.00 82.38 285 THR A N 1
ATOM 2303 C CA . THR A 1 285 ? -10.255 23.234 14.271 1.00 82.38 285 THR A CA 1
ATOM 2304 C C . THR A 1 285 ? -8.858 23.638 13.800 1.00 82.38 285 THR A C 1
ATOM 2306 O O . THR A 1 285 ? -8.222 22.878 13.074 1.00 82.38 285 THR A O 1
ATOM 2309 N N . THR A 1 286 ? -8.334 24.772 14.272 1.00 87.06 286 THR A N 1
ATOM 2310 C CA . THR A 1 286 ? -6.971 25.223 13.962 1.00 87.06 286 THR A CA 1
ATOM 2311 C C . THR A 1 286 ? -5.923 24.211 14.419 1.00 87.06 286 THR A C 1
ATOM 2313 O O . THR A 1 286 ? -5.024 23.888 13.648 1.00 87.06 286 THR A O 1
ATOM 2316 N N . ILE A 1 287 ? -6.058 23.651 15.627 1.00 90.25 287 ILE A N 1
ATOM 2317 C CA . ILE A 1 287 ? -5.158 22.598 16.123 1.00 90.25 287 ILE A CA 1
ATOM 2318 C C . ILE A 1 287 ? -5.176 21.387 15.184 1.00 90.25 287 ILE A C 1
ATOM 2320 O O . ILE A 1 287 ? -4.116 20.917 14.779 1.00 90.25 287 ILE A O 1
ATOM 2324 N N . HIS A 1 288 ? -6.356 20.904 14.787 1.00 88.12 288 HIS A N 1
ATOM 2325 C CA . HIS A 1 288 ? -6.453 19.757 13.882 1.00 88.12 288 HIS A CA 1
ATOM 2326 C C . HIS A 1 288 ? -5.873 20.059 12.497 1.00 88.12 288 HIS A C 1
ATOM 2328 O O . HIS A 1 288 ? -5.197 19.202 11.940 1.00 88.12 288 HIS A O 1
ATOM 2334 N N . VAL A 1 289 ? -6.071 21.265 11.956 1.00 88.19 289 VAL A N 1
ATOM 2335 C CA . VAL A 1 289 ? -5.465 21.678 10.678 1.00 88.19 289 VAL A CA 1
ATOM 2336 C C . VAL A 1 289 ? -3.940 21.700 10.778 1.00 88.19 289 VAL A C 1
ATOM 2338 O O . VAL A 1 289 ? -3.270 21.161 9.903 1.00 88.19 289 VAL A O 1
ATOM 2341 N N . VAL A 1 290 ? -3.379 22.257 11.856 1.00 92.12 290 VAL A N 1
ATOM 2342 C CA . VAL A 1 290 ? -1.925 22.256 12.087 1.00 92.12 290 VAL A CA 1
ATOM 2343 C C . VAL A 1 290 ? -1.389 20.830 12.203 1.00 92.12 290 VAL A C 1
ATOM 2345 O O . VAL A 1 290 ? -0.360 20.518 11.607 1.00 92.12 290 VAL A O 1
ATOM 2348 N N . LEU A 1 291 ? -2.097 19.944 12.909 1.00 93.81 291 LEU A N 1
ATOM 2349 C CA . LEU A 1 291 ? -1.712 18.537 13.019 1.00 93.81 291 LEU A CA 1
ATOM 2350 C C . LEU A 1 291 ? -1.782 17.813 11.670 1.00 93.81 291 LEU A C 1
ATOM 2352 O O . LEU A 1 291 ? -0.859 17.075 11.346 1.00 93.81 291 LEU A O 1
ATOM 2356 N N . VAL A 1 292 ? -2.823 18.043 10.863 1.00 91.88 292 VAL A N 1
ATOM 2357 C CA . VAL A 1 292 ? -2.908 17.489 9.501 1.00 91.88 292 VAL A CA 1
ATOM 2358 C C . VAL A 1 292 ? -1.718 17.955 8.674 1.00 91.88 292 VAL A C 1
ATOM 2360 O O . VAL A 1 292 ? -1.051 17.123 8.074 1.00 91.88 292 VAL A O 1
ATOM 2363 N N . MET A 1 293 ? -1.399 19.251 8.689 1.00 92.56 293 MET A N 1
ATOM 2364 C CA . MET A 1 293 ? -0.248 19.789 7.957 1.00 92.56 293 MET A CA 1
ATOM 2365 C C . MET A 1 293 ? 1.073 19.176 8.432 1.00 92.56 293 MET A C 1
ATOM 2367 O O . MET A 1 293 ? 1.917 18.834 7.609 1.00 92.56 293 MET A O 1
ATOM 2371 N N . PHE A 1 294 ? 1.244 18.995 9.741 1.00 94.69 294 PHE A N 1
ATOM 2372 C CA . PHE A 1 294 ? 2.428 18.360 10.314 1.00 94.69 294 PHE A CA 1
ATOM 2373 C C . PHE A 1 294 ? 2.573 16.898 9.874 1.00 94.69 294 PHE A C 1
ATOM 2375 O O . PHE A 1 294 ? 3.625 16.502 9.374 1.00 94.69 294 PHE A O 1
ATOM 2382 N N . TRP A 1 295 ? 1.520 16.090 10.004 1.00 95.12 295 TRP A N 1
ATOM 2383 C CA . TRP A 1 295 ? 1.591 14.683 9.614 1.00 95.12 295 TRP A CA 1
ATOM 2384 C C . TRP A 1 295 ? 1.687 14.506 8.097 1.00 95.12 295 TRP A C 1
ATOM 2386 O O . TRP A 1 295 ? 2.401 13.620 7.630 1.00 95.12 295 TRP A O 1
ATOM 2396 N N . TRP A 1 296 ? 1.048 15.389 7.327 1.00 93.00 296 TRP A N 1
ATOM 2397 C CA . TRP A 1 296 ? 1.153 15.432 5.870 1.00 93.00 296 TRP A CA 1
ATOM 2398 C C . TRP A 1 296 ? 2.564 15.797 5.402 1.00 93.00 296 TRP A C 1
ATOM 2400 O O . TRP A 1 296 ? 3.058 15.218 4.440 1.00 93.00 296 TRP A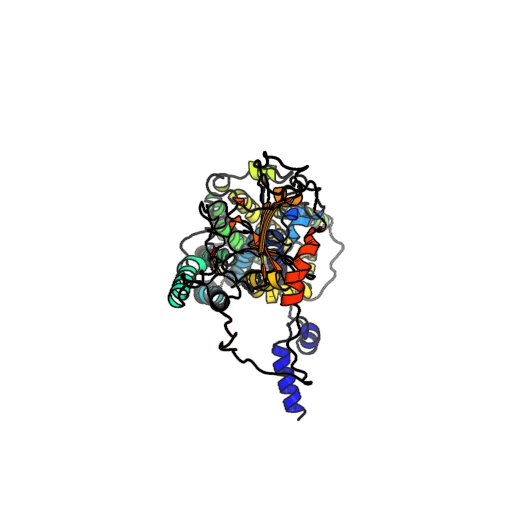 O 1
ATOM 2410 N N . PHE A 1 297 ? 3.251 16.699 6.110 1.00 94.00 297 PHE A N 1
ATOM 2411 C CA . PHE A 1 297 ? 4.664 16.985 5.861 1.00 94.00 297 PHE A CA 1
ATOM 2412 C C . PHE A 1 297 ? 5.534 15.733 6.031 1.00 94.00 297 PHE A C 1
ATOM 2414 O O . PHE A 1 297 ? 6.355 15.448 5.163 1.00 94.00 297 PHE A O 1
ATOM 2421 N N . ILE A 1 298 ? 5.322 14.963 7.107 1.00 94.31 298 ILE A N 1
ATOM 2422 C CA . ILE A 1 298 ? 6.047 13.703 7.345 1.00 94.31 298 ILE A CA 1
ATOM 2423 C C . ILE A 1 298 ? 5.704 12.657 6.275 1.00 94.31 298 ILE A C 1
ATOM 2425 O O . ILE A 1 298 ? 6.589 11.933 5.834 1.00 94.31 298 ILE A O 1
ATOM 2429 N N . ALA A 1 299 ? 4.450 12.597 5.815 1.00 92.38 299 ALA A N 1
ATOM 2430 C CA . ALA A 1 299 ? 4.064 11.739 4.693 1.00 92.38 299 ALA A CA 1
ATOM 2431 C C . ALA A 1 299 ? 4.762 12.148 3.381 1.00 92.38 299 ALA A C 1
ATOM 2433 O O . ALA A 1 299 ? 4.986 11.312 2.515 1.00 92.38 299 ALA A O 1
ATOM 2434 N N . GLY A 1 300 ? 5.184 13.408 3.248 1.00 90.94 300 GLY A N 1
ATOM 2435 C CA . GLY A 1 300 ? 5.993 13.934 2.143 1.00 90.94 300 GLY A CA 1
ATOM 2436 C C . GLY A 1 300 ? 7.440 13.437 2.087 1.00 90.94 300 GLY A C 1
ATOM 2437 O O . GLY A 1 300 ? 8.297 14.109 1.504 1.00 90.94 300 GLY A O 1
ATOM 2438 N N . TRP A 1 301 ? 7.729 12.303 2.722 1.00 90.62 301 TRP A N 1
ATOM 2439 C CA . TRP A 1 301 ? 9.057 11.717 2.831 1.00 90.62 301 TRP A CA 1
ATOM 2440 C C . TRP A 1 301 ? 9.615 11.335 1.449 1.00 90.62 301 TRP A C 1
ATOM 2442 O O . TRP A 1 301 ? 8.877 10.850 0.583 1.00 90.62 301 TRP A O 1
ATOM 2452 N N . PRO A 1 302 ? 10.912 11.572 1.208 1.00 87.00 302 PRO A N 1
ATOM 2453 C CA . PRO A 1 302 ? 11.545 11.270 -0.066 1.00 87.00 302 PRO A CA 1
ATOM 2454 C C . PRO A 1 302 ? 11.824 9.777 -0.238 1.00 87.00 302 PRO A C 1
ATOM 2456 O O . PRO A 1 302 ? 12.166 9.087 0.718 1.00 87.00 302 PRO A O 1
ATOM 2459 N N . ASN A 1 303 ? 11.749 9.289 -1.473 1.00 81.56 303 ASN A N 1
ATOM 2460 C CA . ASN A 1 303 ? 12.032 7.883 -1.767 1.00 81.56 303 ASN A CA 1
ATOM 2461 C C . ASN A 1 303 ? 13.515 7.526 -1.592 1.00 81.56 303 ASN A C 1
ATOM 2463 O O . ASN A 1 303 ? 13.829 6.383 -1.255 1.00 81.56 303 ASN A O 1
ATOM 2467 N N . GLU A 1 304 ? 14.396 8.514 -1.756 1.00 80.25 304 GLU A N 1
ATOM 2468 C CA . GLU A 1 304 ? 15.844 8.401 -1.598 1.00 80.25 304 GLU A CA 1
ATOM 2469 C C . GLU A 1 304 ? 16.412 9.606 -0.846 1.00 80.25 304 GLU A C 1
ATOM 2471 O O . GLU A 1 304 ? 15.790 10.667 -0.771 1.00 80.25 304 GLU A O 1
ATOM 2476 N N . ASN A 1 305 ? 17.631 9.472 -0.318 1.00 81.81 305 ASN A N 1
ATOM 2477 C CA . ASN A 1 305 ? 18.375 10.586 0.277 1.00 81.81 305 ASN A CA 1
ATOM 2478 C C . ASN A 1 305 ? 17.617 11.312 1.412 1.00 81.81 305 ASN A C 1
ATOM 2480 O O . ASN A 1 305 ? 17.753 12.527 1.604 1.00 81.81 305 ASN A O 1
ATOM 2484 N N . ALA A 1 306 ? 16.836 10.572 2.208 1.00 85.81 306 ALA A N 1
ATOM 2485 C CA . ALA A 1 306 ? 16.097 11.118 3.350 1.00 85.81 306 ALA A CA 1
ATOM 2486 C C . ALA A 1 306 ? 17.013 11.824 4.361 1.00 85.81 306 ALA A C 1
ATOM 2488 O O . ALA A 1 306 ? 16.697 12.922 4.817 1.00 85.81 306 ALA A O 1
ATOM 2489 N N . ALA A 1 307 ? 18.194 11.254 4.617 1.00 85.88 307 ALA A N 1
ATOM 2490 C CA . ALA A 1 307 ? 19.210 11.822 5.505 1.00 85.88 307 ALA A CA 1
ATOM 2491 C C . ALA A 1 307 ? 19.763 13.182 5.032 1.00 85.88 307 ALA A C 1
ATOM 2493 O O . ALA A 1 307 ? 20.303 13.940 5.828 1.00 85.88 307 ALA A O 1
ATOM 2494 N N . ARG A 1 308 ? 19.623 13.516 3.743 1.00 86.44 308 ARG A N 1
ATOM 2495 C CA . ARG A 1 308 ? 20.087 14.790 3.163 1.00 86.44 308 ARG A CA 1
ATOM 2496 C C . ARG A 1 308 ? 18.949 15.768 2.883 1.00 86.44 308 ARG A C 1
ATOM 2498 O O . ARG A 1 308 ? 19.198 16.896 2.470 1.00 86.44 308 ARG A O 1
ATOM 2505 N N . THR A 1 309 ? 17.700 15.348 3.070 1.00 87.56 309 THR A N 1
ATOM 2506 C CA . THR A 1 309 ? 16.530 16.147 2.704 1.00 87.56 309 THR A CA 1
ATOM 2507 C C . THR A 1 309 ? 16.216 17.169 3.801 1.00 87.56 309 THR A C 1
ATOM 2509 O O . THR A 1 309 ? 15.931 16.764 4.933 1.00 87.56 309 THR A O 1
ATOM 2512 N N . PRO A 1 310 ? 16.212 18.484 3.499 1.00 87.62 310 PRO A N 1
ATOM 2513 C CA . PRO A 1 310 ? 15.908 19.513 4.488 1.00 87.62 310 PRO A CA 1
ATOM 2514 C C . PRO A 1 310 ? 14.562 19.275 5.179 1.00 87.62 310 PRO A C 1
ATOM 2516 O O . PRO A 1 310 ? 13.562 18.939 4.546 1.00 87.62 310 PRO A O 1
ATOM 2519 N N . GLY A 1 311 ? 14.539 19.431 6.502 1.00 88.12 311 GLY A N 1
ATOM 2520 C CA . GLY A 1 311 ? 13.368 19.159 7.339 1.00 88.12 311 GLY A CA 1
ATOM 2521 C C . GLY A 1 311 ? 13.165 17.675 7.665 1.00 88.12 311 GLY A C 1
ATOM 2522 O O . GLY A 1 311 ? 12.948 17.359 8.828 1.00 88.12 311 GLY A O 1
ATOM 2523 N N . ILE A 1 312 ? 13.306 16.763 6.696 1.00 90.50 312 ILE A N 1
ATOM 2524 C CA . ILE A 1 312 ? 13.192 15.309 6.930 1.00 90.50 312 ILE A CA 1
ATOM 2525 C C . ILE A 1 312 ? 14.418 14.745 7.657 1.00 90.50 312 ILE A C 1
ATOM 2527 O O . ILE A 1 312 ? 14.262 13.917 8.552 1.00 90.50 312 ILE A O 1
ATOM 2531 N N . MET A 1 313 ? 15.621 15.246 7.361 1.00 90.75 313 MET A N 1
ATOM 2532 C CA . MET A 1 313 ? 16.858 14.810 8.022 1.00 90.75 313 MET A CA 1
ATOM 2533 C C . MET A 1 313 ? 16.781 14.896 9.557 1.00 90.75 313 MET A C 1
ATOM 2535 O O . MET A 1 313 ? 17.253 14.007 10.253 1.00 90.75 313 MET A O 1
ATOM 2539 N N . PHE A 1 314 ? 16.073 15.900 10.092 1.00 92.12 314 PHE A N 1
ATOM 2540 C CA . PHE A 1 314 ? 15.847 16.057 11.532 1.00 92.12 314 PHE A CA 1
ATOM 2541 C C . PHE A 1 314 ? 15.148 14.844 12.163 1.00 92.12 314 PHE A C 1
ATOM 2543 O O . PHE A 1 314 ? 15.436 14.497 13.310 1.00 92.12 314 PHE A O 1
ATOM 2550 N N . PHE A 1 315 ? 14.209 14.239 11.429 1.00 92.94 315 PHE A N 1
ATOM 2551 C CA . PHE A 1 315 ? 13.455 13.063 11.852 1.00 92.94 315 PHE A CA 1
ATOM 2552 C C . PHE A 1 315 ? 14.282 11.792 11.692 1.00 92.94 315 PHE A C 1
ATOM 2554 O O . PHE A 1 315 ? 14.262 10.954 12.590 1.00 92.94 315 PHE A O 1
ATOM 2561 N N . VAL A 1 316 ? 15.052 11.680 10.603 1.00 90.50 316 VAL A N 1
ATOM 2562 C CA . VAL A 1 316 ? 16.011 10.581 10.405 1.00 90.50 316 VAL A CA 1
ATOM 2563 C C . VAL A 1 316 ? 16.952 10.490 11.606 1.00 90.50 316 VAL A C 1
ATOM 2565 O O . VAL A 1 316 ? 16.975 9.454 12.267 1.00 90.50 316 VAL A O 1
ATOM 2568 N N . ASP A 1 317 ? 17.589 11.604 11.977 1.00 90.50 317 ASP A N 1
ATOM 2569 C CA . ASP A 1 317 ? 18.539 11.691 13.097 1.00 90.50 317 ASP A CA 1
ATOM 2570 C C . ASP A 1 317 ? 17.914 11.403 14.476 1.00 90.50 317 ASP A C 1
ATOM 2572 O O . ASP A 1 317 ? 18.623 11.131 15.443 1.00 90.50 317 ASP A O 1
ATOM 2576 N N . ARG A 1 318 ? 16.583 11.501 14.601 1.00 93.19 318 ARG A N 1
ATOM 2577 C CA . ARG A 1 318 ? 15.824 11.290 15.853 1.00 93.19 318 ARG A CA 1
ATOM 2578 C C . ARG A 1 318 ? 15.032 9.995 15.874 1.00 93.19 318 ARG A C 1
ATOM 2580 O O . ARG A 1 318 ? 14.195 9.798 16.756 1.00 93.19 318 ARG A O 1
ATOM 2587 N N . THR A 1 319 ? 15.267 9.128 14.904 1.00 93.00 319 THR A N 1
ATOM 2588 C CA . THR A 1 319 ? 14.639 7.814 14.877 1.00 93.00 319 THR A CA 1
ATOM 2589 C C . THR A 1 319 ? 15.132 7.012 16.087 1.00 93.00 319 THR A C 1
ATOM 2591 O O . THR A 1 319 ? 16.340 6.949 16.309 1.00 93.00 319 THR A O 1
ATOM 2594 N N . PRO A 1 320 ? 14.241 6.430 16.906 1.00 92.31 320 PRO A N 1
ATOM 2595 C CA . PRO A 1 320 ? 14.650 5.601 18.034 1.00 92.31 320 PRO A CA 1
ATOM 2596 C C . PRO A 1 320 ? 15.069 4.197 17.578 1.00 92.31 320 PRO A C 1
ATOM 2598 O O . PRO A 1 320 ? 14.574 3.674 16.577 1.00 92.31 320 PRO A O 1
ATOM 2601 N N . GLU A 1 321 ? 15.931 3.541 18.354 1.00 89.31 321 GLU A N 1
ATOM 2602 C CA . GLU A 1 321 ? 16.161 2.100 18.200 1.00 89.31 321 GLU A CA 1
ATOM 2603 C C . GLU A 1 321 ? 14.873 1.305 18.493 1.00 89.31 321 GLU A C 1
ATOM 2605 O O . GLU A 1 321 ? 14.088 1.719 19.352 1.00 89.31 321 GLU A O 1
ATOM 2610 N N . PRO A 1 322 ? 14.621 0.175 17.801 1.00 88.31 322 PRO A N 1
ATOM 2611 C CA . PRO A 1 322 ? 15.499 -0.519 16.844 1.00 88.31 322 PRO A CA 1
ATOM 2612 C C . PRO A 1 322 ? 15.440 0.011 15.393 1.00 88.31 322 PRO A C 1
ATOM 2614 O O . PRO A 1 322 ? 16.076 -0.553 14.502 1.00 88.31 322 PRO A O 1
ATOM 2617 N N . PHE A 1 323 ? 14.652 1.056 15.115 1.00 88.81 323 PHE A N 1
ATOM 2618 C CA . PHE A 1 323 ? 14.453 1.577 13.753 1.00 88.81 323 PHE A CA 1
ATOM 2619 C C . PHE A 1 323 ? 15.619 2.431 13.243 1.00 88.81 323 PHE A C 1
ATOM 2621 O O . PHE A 1 323 ? 15.701 2.680 12.041 1.00 88.81 323 PHE A O 1
ATOM 2628 N N . ALA A 1 324 ? 16.497 2.880 14.144 1.00 84.62 324 ALA A N 1
ATOM 2629 C CA . ALA A 1 324 ? 17.675 3.676 13.819 1.00 84.62 324 ALA A CA 1
ATOM 2630 C C . ALA A 1 324 ? 18.824 2.844 13.229 1.00 84.62 324 ALA A C 1
ATOM 2632 O O . ALA A 1 324 ? 19.662 3.399 12.527 1.00 84.62 324 ALA A O 1
ATOM 2633 N N . SER A 1 325 ? 18.857 1.528 13.475 1.00 72.50 325 SER A N 1
ATOM 2634 C CA . SER A 1 325 ? 19.861 0.615 12.915 1.00 72.50 325 SER A CA 1
ATOM 2635 C C . SER A 1 325 ? 19.766 0.496 11.376 1.00 72.50 325 SER A C 1
ATOM 2637 O O . SER A 1 325 ? 19.084 -0.372 10.827 1.00 72.50 325 SER A O 1
ATOM 2639 N N . VAL A 1 326 ? 20.464 1.398 10.672 1.00 59.78 326 VAL A N 1
ATOM 2640 C CA . VAL A 1 326 ? 20.502 1.513 9.196 1.00 59.78 326 VAL A CA 1
ATOM 2641 C C . VAL A 1 326 ? 21.254 0.350 8.526 1.00 59.78 326 VAL A C 1
ATOM 2643 O O . VAL A 1 326 ? 21.020 0.074 7.357 1.00 59.78 326 VAL A O 1
ATOM 2646 N N . GLU A 1 327 ? 22.100 -0.386 9.258 1.00 51.88 327 GLU A N 1
ATOM 2647 C CA . GLU A 1 327 ? 23.005 -1.418 8.707 1.00 51.88 327 GLU A CA 1
ATOM 2648 C C . GLU A 1 327 ? 22.304 -2.602 8.008 1.00 51.88 327 GLU A C 1
ATOM 2650 O O . GLU A 1 327 ? 22.952 -3.341 7.274 1.00 51.88 327 GLU A O 1
ATOM 2655 N N . VAL A 1 328 ? 20.994 -2.796 8.214 1.00 51.94 328 VAL A N 1
ATOM 2656 C CA . VAL A 1 328 ? 20.230 -3.921 7.635 1.00 51.94 328 VAL A CA 1
ATOM 2657 C C . VAL A 1 328 ? 19.206 -3.471 6.584 1.00 51.94 328 VAL A C 1
ATOM 2659 O O . VAL A 1 328 ? 18.881 -4.243 5.687 1.00 51.94 328 VAL A O 1
ATOM 2662 N N . ASP A 1 329 ? 18.668 -2.254 6.695 1.00 62.31 329 ASP A N 1
ATOM 2663 C CA . ASP A 1 329 ? 17.648 -1.716 5.786 1.00 62.31 329 ASP A CA 1
ATOM 2664 C C . ASP A 1 329 ? 17.569 -0.185 5.938 1.00 62.31 329 ASP A C 1
ATOM 2666 O O . ASP A 1 329 ? 17.070 0.330 6.946 1.00 62.31 329 ASP A O 1
ATOM 2670 N N . GLU A 1 330 ? 18.021 0.549 4.914 1.00 65.69 330 GLU A N 1
ATOM 2671 C CA . GLU A 1 330 ? 18.001 2.021 4.867 1.00 65.69 330 GLU A CA 1
ATOM 2672 C C . GLU A 1 330 ? 16.589 2.616 5.007 1.00 65.69 330 GLU A C 1
ATOM 2674 O O . GLU A 1 330 ? 16.420 3.800 5.312 1.00 65.69 330 GLU A O 1
ATOM 2679 N N . ARG A 1 331 ? 15.551 1.793 4.818 1.00 76.62 331 ARG A N 1
ATOM 2680 C CA . ARG A 1 331 ? 14.140 2.180 4.837 1.00 76.62 331 ARG A CA 1
ATOM 2681 C C . ARG A 1 331 ? 13.470 1.958 6.197 1.00 76.62 331 ARG A C 1
ATOM 2683 O O . ARG A 1 331 ? 12.276 2.223 6.339 1.00 76.62 331 ARG A O 1
ATOM 2690 N N . ARG A 1 332 ? 14.177 1.511 7.237 1.00 80.88 332 ARG A N 1
ATOM 2691 C CA . ARG A 1 332 ? 13.583 1.373 8.584 1.00 80.88 332 ARG A CA 1
ATOM 2692 C C . ARG A 1 332 ? 13.176 2.693 9.243 1.00 80.88 332 ARG A C 1
ATOM 2694 O O . ARG A 1 332 ? 12.073 2.728 9.796 1.00 80.88 332 ARG A O 1
ATOM 2701 N N . PRO A 1 333 ? 13.961 3.786 9.151 1.00 88.00 333 PRO A N 1
ATOM 2702 C CA . PRO A 1 333 ? 13.569 5.062 9.744 1.00 88.00 333 PRO A CA 1
ATOM 2703 C C . PRO A 1 333 ? 12.228 5.581 9.222 1.00 88.00 333 PRO A C 1
ATOM 2705 O O . PRO A 1 333 ? 11.383 6.020 10.003 1.00 88.00 333 PRO A O 1
ATOM 2708 N N . GLN A 1 334 ? 11.980 5.462 7.913 1.00 89.88 334 GLN A N 1
ATOM 2709 C CA . GLN A 1 334 ? 10.707 5.892 7.328 1.00 89.88 334 GLN A CA 1
ATOM 2710 C C . GLN A 1 334 ? 9.519 5.071 7.859 1.00 89.88 334 GLN A C 1
ATOM 2712 O O . GLN A 1 334 ? 8.476 5.656 8.125 1.00 89.88 334 GLN A O 1
ATOM 2717 N N . LYS A 1 335 ? 9.668 3.757 8.110 1.00 90.88 335 LYS A N 1
ATOM 2718 C CA . LYS A 1 335 ? 8.581 2.901 8.633 1.00 90.88 335 LYS A CA 1
ATOM 2719 C C . LYS A 1 335 ? 8.077 3.386 10.001 1.00 90.88 335 LYS A C 1
ATOM 2721 O O . LYS A 1 335 ? 6.869 3.423 10.225 1.00 90.88 335 LYS A O 1
ATOM 2726 N N . PHE A 1 336 ? 8.983 3.825 10.881 1.00 94.00 336 PHE A N 1
ATOM 2727 C CA . PHE A 1 336 ? 8.628 4.409 12.183 1.00 94.00 336 PHE A CA 1
ATOM 2728 C C . PHE A 1 336 ? 7.848 5.723 12.040 1.00 94.00 336 PHE A C 1
ATOM 2730 O O . PHE A 1 336 ? 6.804 5.920 12.661 1.00 94.00 336 PHE A O 1
ATOM 2737 N N . TRP A 1 337 ? 8.331 6.643 11.206 1.00 94.75 337 TRP A N 1
ATOM 2738 C CA . TRP A 1 337 ? 7.673 7.942 11.044 1.00 94.75 337 TRP A CA 1
ATOM 2739 C C . TRP A 1 337 ? 6.358 7.843 10.269 1.00 94.75 337 TRP A C 1
ATOM 2741 O O . TRP A 1 337 ? 5.408 8.566 10.581 1.00 94.75 337 TRP A O 1
ATOM 2751 N N . PHE A 1 338 ? 6.261 6.920 9.314 1.00 95.06 338 PHE A N 1
ATOM 2752 C CA . PHE A 1 338 ? 5.031 6.650 8.583 1.00 95.06 338 PHE A CA 1
ATOM 2753 C C . PHE A 1 338 ? 3.940 6.068 9.469 1.00 95.06 338 PHE A C 1
ATOM 2755 O O . PHE A 1 338 ? 2.804 6.522 9.351 1.00 95.06 338 PHE A O 1
ATOM 2762 N N . CYS A 1 339 ? 4.253 5.167 10.406 1.00 95.38 339 CYS A N 1
ATOM 2763 C CA . CYS A 1 339 ? 3.216 4.625 11.282 1.00 95.38 339 CYS A CA 1
ATOM 2764 C C . CYS A 1 339 ? 2.626 5.684 12.222 1.00 95.38 339 CYS A C 1
ATOM 2766 O O . CYS A 1 339 ? 1.411 5.734 12.436 1.00 95.38 339 CYS A O 1
ATOM 2768 N N . LEU A 1 340 ? 3.462 6.601 12.722 1.00 96.25 340 LEU A N 1
ATOM 2769 C CA . LEU A 1 340 ? 3.006 7.752 13.505 1.00 96.25 340 LEU A CA 1
ATOM 2770 C C . LEU A 1 340 ? 2.199 8.740 12.652 1.00 96.25 340 LEU A C 1
ATOM 2772 O O . LEU A 1 340 ? 1.128 9.183 13.073 1.00 96.25 340 LEU A O 1
ATOM 2776 N N . SER A 1 341 ? 2.686 9.052 11.447 1.00 95.88 341 SER A N 1
ATOM 2777 C CA . SER A 1 341 ? 2.008 9.950 10.509 1.00 95.88 341 SER A CA 1
ATOM 2778 C C . SER A 1 341 ? 0.648 9.411 10.078 1.00 95.88 341 SER A C 1
ATOM 2780 O O . SER A 1 341 ? -0.342 10.137 10.161 1.00 95.88 341 SER A O 1
ATOM 2782 N N . ALA A 1 342 ? 0.553 8.136 9.704 1.00 96.44 342 ALA A N 1
ATOM 2783 C CA . ALA A 1 342 ? -0.700 7.511 9.305 1.00 96.44 342 ALA A CA 1
ATOM 2784 C C . ALA A 1 342 ? -1.726 7.535 10.449 1.00 96.44 342 ALA A C 1
ATOM 2786 O O . ALA A 1 342 ? -2.884 7.905 10.227 1.00 96.44 342 ALA A O 1
ATOM 2787 N N . LEU A 1 343 ? -1.309 7.216 11.683 1.00 96.88 343 LEU A N 1
ATOM 2788 C CA . LEU A 1 343 ? -2.197 7.246 12.849 1.00 96.88 343 LEU A CA 1
ATOM 2789 C C . LEU A 1 343 ? -2.678 8.667 13.141 1.00 96.88 343 LEU A C 1
ATOM 2791 O O . LEU A 1 343 ? -3.874 8.889 13.345 1.00 96.88 343 LEU A O 1
ATOM 2795 N N . GLY A 1 344 ? -1.759 9.633 13.106 1.00 95.19 344 GLY A N 1
ATOM 2796 C CA . GLY A 1 344 ? -2.050 11.048 13.290 1.00 95.19 344 GLY A CA 1
ATOM 2797 C C . GLY A 1 344 ? -2.986 11.612 12.218 1.00 95.19 344 GLY A C 1
ATOM 2798 O O . GLY A 1 344 ? -3.953 12.300 12.551 1.00 95.19 344 GLY A O 1
ATOM 2799 N N . LEU A 1 345 ? -2.760 11.290 10.941 1.00 94.31 345 LEU A N 1
ATOM 2800 C CA . LEU A 1 345 ? -3.610 11.706 9.821 1.00 94.31 345 LEU A CA 1
ATOM 2801 C C . LEU A 1 345 ? -5.018 11.130 9.947 1.00 94.31 345 LEU A C 1
ATOM 2803 O O . LEU A 1 345 ? -5.991 11.877 9.895 1.00 94.31 345 LEU A O 1
ATOM 2807 N N . ILE A 1 346 ? -5.155 9.821 10.157 1.00 94.25 346 ILE A N 1
ATOM 2808 C CA . ILE A 1 346 ? -6.477 9.187 10.227 1.00 94.25 346 ILE A CA 1
ATOM 2809 C C . ILE A 1 346 ? -7.243 9.658 11.464 1.00 94.25 346 ILE A C 1
ATOM 2811 O O . ILE A 1 346 ? -8.435 9.966 11.355 1.00 94.25 346 ILE A O 1
ATOM 2815 N N . TRP A 1 347 ? -6.575 9.791 12.619 1.00 92.31 347 TRP A N 1
ATOM 2816 C CA . TRP A 1 347 ? -7.186 10.406 13.796 1.00 92.31 347 TRP A CA 1
ATOM 2817 C C . TRP A 1 347 ? -7.676 11.805 13.443 1.00 92.31 347 TRP A C 1
ATOM 2819 O O . TRP A 1 347 ? -8.862 12.088 13.597 1.00 92.31 347 TRP A O 1
ATOM 2829 N N . THR A 1 348 ? -6.809 12.698 12.975 1.00 90.75 348 THR A N 1
ATOM 2830 C CA . THR A 1 348 ? -7.178 14.105 12.750 1.00 90.75 348 THR A CA 1
ATOM 2831 C C . THR A 1 348 ? -8.289 14.263 11.709 1.00 90.75 348 THR A C 1
ATOM 2833 O O . THR A 1 348 ? -9.243 15.000 11.959 1.00 90.75 348 THR A O 1
ATOM 2836 N N . ILE A 1 349 ? -8.261 13.495 10.614 1.00 88.94 349 ILE A N 1
ATOM 2837 C CA . ILE A 1 349 ? -9.352 13.424 9.626 1.00 88.94 349 ILE A CA 1
ATOM 2838 C C . ILE A 1 349 ? -10.664 12.963 10.283 1.00 88.94 349 ILE A C 1
ATOM 2840 O O . ILE A 1 349 ? -11.732 13.499 9.984 1.00 88.94 349 ILE A O 1
ATOM 2844 N N . SER A 1 350 ? -10.613 12.018 11.228 1.00 85.31 350 SER A N 1
ATOM 2845 C CA . SER A 1 350 ? -11.807 11.560 11.957 1.00 85.31 350 SER A CA 1
ATOM 2846 C C . SER A 1 350 ? -12.451 12.638 12.844 1.00 85.31 350 SER A C 1
ATOM 2848 O O . SER A 1 350 ? -13.621 12.507 13.193 1.00 85.31 350 SER A O 1
ATOM 2850 N N . GLN A 1 351 ? -11.730 13.713 13.174 1.00 84.06 351 GLN A N 1
ATOM 2851 C CA . GLN A 1 351 ? -12.242 14.810 14.006 1.00 84.06 351 GLN A CA 1
ATOM 2852 C C . GLN A 1 351 ? -12.746 16.009 13.181 1.00 84.06 351 GLN A C 1
ATOM 2854 O O . GLN A 1 351 ? -13.488 16.841 13.699 1.00 84.06 351 GLN A O 1
ATOM 2859 N N . VAL A 1 352 ? -12.379 16.117 11.896 1.00 83.69 352 VAL A N 1
ATOM 2860 C CA . VAL A 1 352 ? -12.704 17.278 11.047 1.00 83.69 352 VAL A CA 1
ATOM 2861 C C . VAL A 1 352 ? -13.731 16.906 9.975 1.00 83.69 352 VAL A C 1
ATOM 2863 O O . VAL A 1 352 ? -13.405 16.302 8.953 1.00 83.69 352 VAL A O 1
ATOM 2866 N N . ARG A 1 353 ? -14.987 17.341 10.157 1.00 83.56 353 ARG A N 1
ATOM 2867 C CA . ARG A 1 353 ? -16.101 16.993 9.250 1.00 83.56 353 ARG A CA 1
ATOM 2868 C C . ARG A 1 353 ? -15.910 17.489 7.813 1.00 83.56 353 ARG A C 1
ATOM 2870 O O . ARG A 1 353 ? -16.350 16.821 6.886 1.00 83.56 353 ARG A O 1
ATOM 2877 N N . VAL A 1 354 ? -15.228 18.620 7.615 1.00 85.44 354 VAL A N 1
ATOM 2878 C CA . VAL A 1 354 ? -14.924 19.148 6.270 1.00 85.44 354 VAL A CA 1
ATOM 2879 C C . VAL A 1 354 ? -14.052 18.168 5.481 1.00 85.44 354 VAL A C 1
ATOM 2881 O O . VAL A 1 354 ? -14.362 17.867 4.332 1.00 85.44 354 VAL A O 1
ATOM 2884 N N . LEU A 1 355 ? -13.009 17.613 6.108 1.00 86.00 355 LEU A N 1
ATOM 2885 C CA . LEU A 1 355 ? -12.123 16.635 5.467 1.00 86.00 355 LEU A CA 1
ATOM 2886 C C . LEU A 1 355 ? -12.859 15.326 5.164 1.00 86.00 355 LEU A C 1
ATOM 2888 O O . LEU A 1 355 ? -12.691 14.764 4.086 1.00 86.00 355 LEU A O 1
ATOM 2892 N N . GLN A 1 356 ? -13.733 14.877 6.069 1.00 88.00 356 GLN A N 1
ATOM 2893 C CA . GLN A 1 356 ? -14.606 13.729 5.805 1.00 88.00 356 GLN A CA 1
ATOM 2894 C C . GLN A 1 356 ? -15.532 13.986 4.616 1.00 88.00 356 GLN A C 1
ATOM 2896 O O . GLN A 1 356 ? -15.654 13.124 3.756 1.00 88.00 356 GLN A O 1
ATOM 2901 N N . GLY A 1 357 ? -16.130 15.178 4.530 1.00 85.62 357 GLY A N 1
ATOM 2902 C CA . GLY A 1 357 ? -17.003 15.563 3.421 1.00 85.62 357 GLY A CA 1
ATOM 2903 C C . GLY A 1 357 ? -16.300 15.519 2.061 1.00 85.62 357 GLY A C 1
ATOM 2904 O O . GLY A 1 357 ? -16.891 15.062 1.086 1.00 85.62 357 GLY A O 1
ATOM 2905 N N . LEU A 1 358 ? -15.022 15.913 1.998 1.00 89.94 358 LEU A N 1
ATOM 2906 C CA . LEU A 1 358 ? -14.208 15.785 0.782 1.00 89.94 358 LEU A CA 1
ATOM 2907 C C . LEU A 1 358 ? -14.000 14.313 0.386 1.00 89.94 358 LEU A C 1
ATOM 2909 O O . LEU A 1 358 ? -14.122 13.961 -0.787 1.00 89.94 358 LEU A O 1
ATOM 2913 N N . LEU A 1 359 ? -13.739 13.442 1.363 1.00 90.06 359 LEU A N 1
ATOM 2914 C CA . LEU A 1 359 ? -13.547 12.002 1.148 1.00 90.06 359 LEU A CA 1
ATOM 2915 C C . LEU A 1 359 ? -14.861 11.253 0.856 1.00 90.06 359 LEU A C 1
ATOM 2917 O O . LEU A 1 359 ? -14.852 10.189 0.238 1.00 90.06 359 LEU A O 1
ATOM 2921 N N . GLU A 1 360 ? -15.999 11.804 1.272 1.00 89.44 360 GLU A N 1
ATOM 2922 C CA . GLU A 1 360 ? -17.354 11.312 0.985 1.00 89.44 360 GLU A CA 1
ATOM 2923 C C . GLU A 1 360 ? -17.857 11.726 -0.414 1.00 89.44 360 GLU A C 1
ATOM 2925 O O . GLU A 1 360 ? -18.940 11.311 -0.831 1.00 89.44 360 GLU A O 1
ATOM 2930 N N . GLY A 1 361 ? -17.068 12.494 -1.176 1.00 86.00 361 GLY A N 1
ATOM 2931 C CA . GLY A 1 361 ? -17.396 12.899 -2.543 1.00 86.00 361 GLY A CA 1
ATOM 2932 C C . GLY A 1 361 ? -17.546 11.719 -3.514 1.00 86.00 361 GLY A C 1
ATOM 2933 O O . GLY A 1 361 ? -16.846 10.711 -3.415 1.00 86.00 361 GLY A O 1
ATOM 2934 N N . ALA A 1 362 ? -18.434 11.850 -4.506 1.00 85.00 362 ALA A N 1
ATOM 2935 C CA . ALA A 1 362 ? -18.813 10.754 -5.408 1.00 85.00 362 ALA A CA 1
ATOM 2936 C C . ALA A 1 362 ? -17.627 10.112 -6.155 1.00 85.00 362 ALA A C 1
ATOM 2938 O O . ALA A 1 362 ? -17.562 8.884 -6.261 1.00 85.00 362 ALA A O 1
ATOM 2939 N N . LEU A 1 363 ? -16.680 10.930 -6.630 1.00 86.50 363 LEU A N 1
ATOM 2940 C CA . LEU A 1 363 ? -15.464 10.463 -7.303 1.00 86.50 363 LEU A CA 1
ATOM 2941 C C . LEU A 1 363 ? -14.582 9.640 -6.356 1.00 86.50 363 LEU A C 1
ATOM 2943 O O . LEU A 1 363 ? -14.171 8.531 -6.686 1.00 86.50 363 LEU A O 1
ATOM 2947 N N . VAL A 1 364 ? -14.334 10.156 -5.154 1.00 89.31 364 VAL A N 1
ATOM 2948 C CA . VAL A 1 364 ? -13.476 9.503 -4.157 1.00 89.31 364 VAL A CA 1
ATOM 2949 C C . VAL A 1 364 ? -14.118 8.198 -3.670 1.00 89.31 364 VAL A C 1
ATOM 2951 O O . VAL A 1 364 ? -13.450 7.175 -3.547 1.00 89.31 364 VAL A O 1
ATOM 2954 N N . GLN A 1 365 ? -15.441 8.180 -3.503 1.00 88.38 365 GLN A N 1
ATOM 2955 C CA . GLN A 1 365 ? -16.197 6.963 -3.199 1.00 88.38 365 GLN A CA 1
ATOM 2956 C C . GLN A 1 365 ? -16.153 5.938 -4.340 1.00 88.38 365 GLN A C 1
ATOM 2958 O O . GLN A 1 365 ? -16.180 4.732 -4.090 1.00 88.38 365 GLN A O 1
ATOM 2963 N N . HIS A 1 366 ? -16.092 6.383 -5.599 1.00 87.62 366 HIS A N 1
ATOM 2964 C CA . HIS A 1 366 ? -15.891 5.484 -6.735 1.00 87.62 366 HIS A CA 1
ATOM 2965 C C . HIS A 1 366 ? -14.509 4.827 -6.692 1.00 87.62 366 HIS A C 1
ATOM 2967 O O . HIS A 1 366 ? -14.433 3.600 -6.781 1.00 87.62 366 HIS A O 1
ATOM 2973 N N . LEU A 1 367 ? -13.455 5.612 -6.446 1.00 87.94 367 LEU A N 1
ATOM 2974 C CA . LEU A 1 367 ? -12.108 5.084 -6.211 1.00 87.94 367 LEU A CA 1
ATOM 2975 C C . LEU A 1 367 ? -12.105 4.087 -5.045 1.00 87.94 367 LEU A C 1
ATOM 2977 O O . LEU A 1 367 ? -11.519 3.015 -5.151 1.00 87.94 367 LEU A O 1
ATOM 2981 N N . GLY A 1 368 ? -12.834 4.379 -3.965 1.00 88.06 368 GLY A N 1
ATOM 2982 C CA . GLY A 1 368 ? -12.980 3.480 -2.820 1.00 88.06 368 GLY A CA 1
ATOM 2983 C C . GLY A 1 368 ? -13.531 2.101 -3.190 1.00 88.06 368 GLY A C 1
ATOM 2984 O O . GLY A 1 368 ? -12.995 1.084 -2.743 1.00 88.06 368 GLY A O 1
ATOM 2985 N N . ARG A 1 369 ? -14.540 2.043 -4.071 1.00 87.56 369 ARG A N 1
ATOM 2986 C CA . ARG A 1 369 ? -15.122 0.777 -4.562 1.00 87.56 369 ARG A CA 1
ATOM 2987 C C . ARG A 1 369 ? -14.150 -0.046 -5.407 1.00 87.56 369 ARG A C 1
ATOM 2989 O O . ARG A 1 369 ? -14.251 -1.269 -5.406 1.00 87.56 369 ARG A O 1
ATOM 2996 N N . MET A 1 370 ? -13.230 0.610 -6.111 1.00 87.56 370 MET A N 1
ATOM 2997 C CA . MET A 1 370 ? -12.244 -0.043 -6.980 1.00 87.56 370 MET A CA 1
ATOM 2998 C C . MET A 1 370 ? -10.887 -0.269 -6.303 1.00 87.56 370 MET A C 1
ATOM 3000 O O . MET A 1 370 ? -10.069 -1.001 -6.847 1.00 87.56 370 MET A O 1
ATOM 3004 N N . SER A 1 371 ? -10.662 0.315 -5.124 1.00 90.44 371 SER A N 1
ATOM 3005 C CA . SER A 1 371 ? -9.357 0.404 -4.453 1.00 90.44 371 SER A CA 1
ATOM 3006 C C . SER A 1 371 ? -8.587 -0.910 -4.371 1.00 90.44 371 SER A C 1
ATOM 3008 O O . SER A 1 371 ? -7.414 -0.960 -4.717 1.00 90.44 371 SER A O 1
ATOM 3010 N N . TYR A 1 372 ? -9.251 -1.989 -3.959 1.00 87.25 372 TYR A N 1
ATOM 3011 C CA . TYR A 1 372 ? -8.614 -3.295 -3.822 1.00 87.25 372 TYR A CA 1
ATOM 3012 C C . TYR A 1 372 ? -8.230 -3.911 -5.174 1.00 87.25 372 TYR A C 1
ATOM 3014 O O . TYR A 1 372 ? -7.146 -4.467 -5.310 1.00 87.25 372 TYR A O 1
ATOM 3022 N N . ALA A 1 373 ? -9.091 -3.775 -6.189 1.00 89.12 373 ALA A N 1
ATOM 3023 C CA . ALA A 1 373 ? -8.765 -4.233 -7.535 1.00 89.12 373 ALA A CA 1
ATOM 3024 C C . ALA A 1 373 ? -7.605 -3.412 -8.104 1.00 89.12 373 ALA A C 1
ATOM 3026 O O . ALA A 1 373 ? -6.623 -4.000 -8.535 1.00 89.12 373 ALA A O 1
ATOM 3027 N N . LEU A 1 374 ? -7.685 -2.076 -8.021 1.00 89.69 374 LEU A N 1
ATOM 3028 C CA . LEU A 1 374 ? -6.629 -1.157 -8.451 1.00 89.69 374 LEU A CA 1
ATOM 3029 C C . LEU A 1 374 ? -5.287 -1.502 -7.791 1.00 89.69 374 LEU A C 1
ATOM 3031 O O . LEU A 1 374 ? -4.281 -1.601 -8.482 1.00 89.69 374 LEU A O 1
ATOM 3035 N N . TYR A 1 375 ? -5.288 -1.763 -6.483 1.00 87.12 375 TYR A N 1
ATOM 3036 C CA . TYR A 1 375 ? -4.091 -2.151 -5.744 1.00 87.12 375 TYR A CA 1
ATOM 3037 C C . TYR A 1 375 ? -3.463 -3.452 -6.255 1.00 87.12 375 TYR A C 1
ATOM 3039 O O . TYR A 1 375 ? -2.251 -3.523 -6.376 1.00 87.12 375 TYR A O 1
ATOM 3047 N N . ILE A 1 376 ? -4.256 -4.463 -6.609 1.00 89.50 376 ILE A N 1
ATOM 3048 C CA . ILE A 1 376 ? -3.716 -5.745 -7.088 1.00 89.50 376 ILE A CA 1
ATOM 3049 C C . ILE A 1 376 ? -3.254 -5.676 -8.546 1.00 89.50 376 ILE A C 1
ATOM 3051 O O . ILE A 1 376 ? -2.308 -6.349 -8.923 1.00 89.50 376 ILE A O 1
ATOM 3055 N N . VAL A 1 377 ? -3.932 -4.904 -9.398 1.00 90.38 377 VAL A N 1
ATOM 3056 C CA . VAL A 1 377 ? -3.670 -4.965 -10.846 1.00 90.38 377 VAL A CA 1
ATOM 3057 C C . VAL A 1 377 ? -2.758 -3.857 -11.357 1.00 90.38 377 VAL A C 1
ATOM 3059 O O . VAL A 1 377 ? -2.286 -3.971 -12.484 1.00 90.38 377 VAL A O 1
ATOM 3062 N N . HIS A 1 378 ? -2.508 -2.787 -10.589 1.00 91.06 378 HIS A N 1
ATOM 3063 C CA . HIS A 1 378 ? -1.729 -1.651 -11.095 1.00 91.06 378 HIS A CA 1
ATOM 3064 C C . HIS A 1 378 ? -0.327 -2.066 -11.554 1.00 91.06 378 HIS A C 1
ATOM 3066 O O . HIS A 1 378 ? 0.047 -1.699 -12.659 1.00 91.06 378 HIS A O 1
ATOM 3072 N N . GLY A 1 379 ? 0.408 -2.874 -10.783 1.00 88.06 379 GLY A N 1
ATOM 3073 C CA . GLY A 1 379 ? 1.742 -3.351 -11.159 1.00 88.06 379 GLY A CA 1
ATOM 3074 C C . GLY A 1 379 ? 1.750 -4.115 -12.490 1.00 88.06 379 GLY A C 1
ATOM 3075 O O . GLY A 1 379 ? 2.427 -3.688 -13.431 1.00 88.06 379 GLY A O 1
ATOM 3076 N N . PRO A 1 380 ? 0.972 -5.205 -12.628 1.00 87.94 380 PRO A N 1
ATOM 3077 C CA . PRO A 1 380 ? 0.862 -5.938 -13.890 1.00 87.94 380 PRO A CA 1
ATOM 3078 C C . PRO A 1 380 ? 0.359 -5.089 -15.066 1.00 87.94 380 PRO A C 1
ATOM 3080 O O . PRO A 1 380 ? 0.877 -5.206 -16.175 1.00 87.94 380 PRO A O 1
ATOM 3083 N N . ILE A 1 381 ? -0.623 -4.207 -14.844 1.00 88.12 381 ILE A N 1
ATOM 3084 C CA . ILE A 1 381 ? -1.144 -3.316 -15.892 1.00 88.12 381 ILE A CA 1
ATOM 3085 C C . ILE A 1 381 ? -0.084 -2.313 -16.338 1.00 88.12 381 ILE A C 1
ATOM 3087 O O . ILE A 1 381 ? 0.055 -2.092 -17.539 1.00 88.12 381 ILE A O 1
ATOM 3091 N N . LEU A 1 382 ? 0.664 -1.721 -15.404 1.00 85.69 382 LEU A N 1
ATOM 3092 C CA . LEU A 1 382 ? 1.773 -0.830 -15.727 1.00 85.69 382 LEU A CA 1
ATOM 3093 C C . LEU A 1 382 ? 2.800 -1.581 -16.574 1.00 85.69 382 LEU A C 1
ATOM 3095 O O . LEU A 1 382 ? 3.081 -1.144 -17.683 1.00 85.69 382 LEU A O 1
ATOM 3099 N N . ASN A 1 383 ? 3.246 -2.765 -16.148 1.00 81.56 383 ASN A N 1
ATOM 3100 C CA . ASN A 1 383 ? 4.200 -3.578 -16.912 1.00 81.56 383 ASN A CA 1
ATOM 3101 C C . ASN A 1 383 ? 3.711 -3.930 -18.329 1.00 81.56 383 ASN A C 1
ATOM 3103 O O . ASN A 1 383 ? 4.493 -3.861 -19.278 1.00 81.56 383 ASN A O 1
ATOM 3107 N N . LEU A 1 384 ? 2.423 -4.256 -18.486 1.00 81.81 384 LEU A N 1
ATOM 3108 C CA . LEU A 1 384 ? 1.831 -4.607 -19.779 1.00 81.81 384 LEU A CA 1
ATOM 3109 C C . LEU A 1 384 ? 1.639 -3.390 -20.696 1.00 81.81 384 LEU A C 1
ATOM 3111 O O . LEU A 1 384 ? 1.949 -3.439 -21.884 1.00 81.81 384 LEU A O 1
ATOM 3115 N N . MET A 1 385 ? 1.064 -2.307 -20.170 1.00 76.00 385 MET A N 1
ATOM 3116 C CA . MET A 1 385 ? 0.547 -1.204 -20.984 1.00 76.00 385 MET A CA 1
ATOM 3117 C C . MET A 1 385 ? 1.519 -0.033 -21.102 1.00 76.00 385 MET A C 1
ATOM 3119 O O . MET A 1 385 ? 1.484 0.657 -22.120 1.00 76.00 385 MET A O 1
ATOM 3123 N N . GLN A 1 386 ? 2.393 0.209 -20.117 1.00 69.81 386 GLN A N 1
ATOM 3124 C CA . GLN A 1 386 ? 3.285 1.375 -20.153 1.00 69.81 386 GLN A CA 1
ATOM 3125 C C . GLN A 1 386 ? 4.234 1.320 -21.354 1.00 69.81 386 GLN A C 1
ATOM 3127 O O . GLN A 1 386 ? 4.407 2.323 -22.044 1.00 69.81 386 GLN A O 1
ATOM 3132 N N . ARG A 1 387 ? 4.734 0.118 -21.682 1.00 59.56 387 ARG A N 1
ATOM 3133 C CA . ARG A 1 387 ? 5.605 -0.126 -22.841 1.00 59.56 387 ARG A CA 1
ATOM 3134 C C . ARG A 1 387 ? 4.891 0.116 -24.178 1.00 59.56 387 ARG A C 1
ATOM 3136 O O . ARG A 1 387 ? 5.505 0.629 -25.103 1.00 59.56 387 ARG A O 1
ATOM 3143 N N . GLY A 1 388 ? 3.602 -0.225 -24.280 1.00 57.78 388 GLY A N 1
ATOM 3144 C CA . GLY A 1 388 ? 2.843 -0.165 -25.538 1.00 57.78 388 GLY A CA 1
ATOM 3145 C C . GLY A 1 388 ? 2.036 1.117 -25.780 1.00 57.78 388 GLY A C 1
ATOM 3146 O O . GLY A 1 388 ? 1.739 1.430 -26.929 1.00 57.78 388 GLY A O 1
ATOM 3147 N N . VAL A 1 389 ? 1.652 1.851 -24.729 1.00 57.03 389 VAL A N 1
ATOM 3148 C CA . VAL A 1 389 ? 0.700 2.980 -24.823 1.00 57.03 389 VAL A CA 1
ATOM 3149 C C . VAL A 1 389 ? 1.339 4.326 -24.496 1.00 57.03 389 VAL A C 1
ATOM 3151 O O . VAL A 1 389 ? 1.001 5.323 -25.129 1.00 57.03 389 VAL A O 1
ATOM 3154 N N . MET A 1 390 ? 2.237 4.378 -23.509 1.00 55.12 390 MET A N 1
ATOM 3155 C CA . MET A 1 390 ? 2.757 5.653 -22.991 1.00 55.12 390 MET A CA 1
ATOM 3156 C C . MET A 1 390 ? 4.122 6.042 -23.563 1.00 55.12 390 MET A C 1
ATOM 3158 O O . MET A 1 390 ? 4.562 7.167 -23.347 1.00 55.12 390 MET A O 1
ATOM 3162 N N . GLY A 1 391 ? 4.717 5.168 -24.382 1.00 43.00 391 GLY A N 1
ATOM 3163 C CA . GLY A 1 391 ? 6.002 5.396 -25.026 1.00 43.00 391 GLY A CA 1
ATOM 3164 C C . GLY A 1 391 ? 7.146 5.326 -24.019 1.00 43.00 391 GLY A C 1
ATOM 3165 O O . GLY A 1 391 ? 7.200 6.060 -23.040 1.00 43.00 391 GLY A O 1
ATOM 3166 N N . HIS A 1 392 ? 8.104 4.449 -24.274 1.00 44.75 392 HIS A N 1
ATOM 3167 C CA . HIS A 1 392 ? 9.407 4.517 -23.624 1.00 44.75 392 HIS A CA 1
ATOM 3168 C C . HIS A 1 392 ? 10.061 5.869 -23.957 1.00 44.75 392 HIS A C 1
ATOM 3170 O O . HIS A 1 392 ? 10.174 6.231 -25.133 1.00 44.75 392 HIS A O 1
ATOM 3176 N N . VAL A 1 393 ? 10.572 6.583 -22.946 1.00 43.88 393 VAL A N 1
ATOM 3177 C CA . VAL A 1 393 ? 11.774 7.395 -23.179 1.00 43.88 393 VAL A CA 1
ATOM 3178 C C . VAL A 1 393 ? 12.798 6.385 -23.672 1.00 43.88 393 VAL A C 1
ATOM 3180 O O . VAL A 1 393 ? 13.039 5.409 -22.971 1.00 43.88 393 VAL A O 1
ATOM 3183 N N . GLY A 1 394 ? 13.285 6.531 -24.906 1.00 36.88 394 GLY A N 1
ATOM 3184 C CA . GLY A 1 394 ? 14.211 5.570 -25.499 1.00 36.88 394 GLY A CA 1
ATOM 3185 C C . GLY A 1 394 ? 15.417 5.385 -24.586 1.00 36.88 394 GLY A C 1
ATOM 3186 O O . GLY A 1 394 ? 16.325 6.212 -24.599 1.00 36.88 394 GLY A O 1
ATOM 3187 N N . ALA A 1 395 ? 15.394 4.336 -23.770 1.00 39.88 395 ALA A N 1
ATOM 3188 C CA . ALA A 1 395 ? 16.538 3.929 -22.992 1.00 39.88 395 ALA A CA 1
ATOM 3189 C C . ALA A 1 395 ? 17.487 3.255 -23.988 1.00 39.88 395 ALA A C 1
ATOM 3191 O O . ALA A 1 395 ? 17.059 2.341 -24.705 1.00 39.88 395 ALA A O 1
ATOM 3192 N N . PRO A 1 396 ? 18.737 3.725 -24.124 1.00 38.94 396 PRO A N 1
ATOM 3193 C CA . PRO A 1 396 ? 19.736 2.945 -24.836 1.00 38.94 396 PRO A CA 1
ATOM 3194 C C . PRO A 1 396 ? 19.803 1.559 -24.184 1.00 38.94 396 PRO A C 1
ATOM 3196 O O . PRO A 1 396 ? 19.618 1.444 -22.975 1.00 38.94 396 PRO A O 1
ATOM 3199 N N . ALA A 1 397 ? 20.031 0.509 -24.974 1.00 39.22 397 ALA A N 1
ATOM 3200 C CA . ALA A 1 397 ? 20.244 -0.823 -24.421 1.00 39.22 397 ALA A CA 1
ATOM 3201 C C . ALA A 1 397 ? 21.377 -0.751 -23.381 1.00 39.22 397 ALA A C 1
ATOM 3203 O O . ALA A 1 397 ? 22.519 -0.446 -23.734 1.00 39.22 397 ALA A O 1
ATOM 3204 N N . GLU A 1 398 ? 21.055 -0.969 -22.106 1.00 36.88 398 GLU A N 1
ATOM 3205 C CA . GLU A 1 398 ? 22.048 -1.095 -21.045 1.00 36.88 398 GLU A CA 1
ATOM 3206 C C . GLU A 1 398 ? 22.776 -2.420 -21.255 1.00 36.88 398 GLU A C 1
ATOM 3208 O O . GLU A 1 398 ? 22.263 -3.498 -20.958 1.00 36.88 398 GLU A O 1
ATOM 3213 N N . GLY A 1 399 ? 23.976 -2.348 -21.829 1.00 35.00 399 GLY A N 1
ATOM 3214 C CA . GLY A 1 399 ? 24.901 -3.469 -21.796 1.00 35.00 399 GLY A CA 1
ATOM 3215 C C . GLY A 1 399 ? 25.304 -3.703 -20.345 1.00 35.00 399 GLY A C 1
ATOM 3216 O O . GLY A 1 399 ? 25.987 -2.870 -19.754 1.00 35.00 399 GLY A O 1
ATOM 3217 N N . THR A 1 400 ? 24.874 -4.816 -19.757 1.00 33.12 400 THR A N 1
ATOM 3218 C CA . THR A 1 400 ? 25.343 -5.236 -18.435 1.00 33.12 400 THR A CA 1
ATOM 3219 C C . THR A 1 400 ? 26.853 -5.450 -18.501 1.00 33.12 400 THR A C 1
ATOM 3221 O O . THR A 1 400 ? 27.322 -6.306 -19.251 1.00 33.12 400 THR A O 1
ATOM 3224 N N . THR A 1 401 ? 27.614 -4.708 -17.700 1.00 37.47 401 THR A N 1
ATOM 3225 C CA . THR A 1 401 ? 29.081 -4.803 -17.588 1.00 37.47 401 THR A CA 1
ATOM 3226 C C . THR A 1 401 ? 29.574 -6.097 -16.922 1.00 37.47 401 THR A C 1
ATOM 3228 O O . THR A 1 401 ? 30.751 -6.201 -16.610 1.00 37.47 401 THR A O 1
ATOM 3231 N N . GLU A 1 402 ? 28.695 -7.076 -16.681 1.00 35.69 402 GLU A N 1
ATOM 3232 C CA . GLU A 1 402 ? 29.002 -8.331 -15.973 1.00 35.69 402 GLU A CA 1
ATOM 3233 C C . GLU A 1 402 ? 29.170 -9.556 -16.889 1.00 35.69 402 GLU A C 1
ATOM 3235 O O . GLU A 1 402 ? 29.260 -10.683 -16.404 1.00 35.69 402 GLU A O 1
ATOM 3240 N N . ARG A 1 403 ? 29.227 -9.382 -18.213 1.00 38.81 403 ARG A N 1
ATOM 3241 C CA . ARG A 1 403 ? 29.655 -10.464 -19.110 1.00 38.81 403 ARG A CA 1
ATOM 3242 C C . ARG A 1 403 ? 30.949 -10.086 -19.800 1.00 38.81 403 ARG A C 1
ATOM 3244 O O . ARG A 1 403 ? 30.947 -9.289 -20.730 1.00 38.81 403 ARG A O 1
ATOM 3251 N N . ASP A 1 404 ? 32.019 -10.728 -19.353 1.00 38.81 404 ASP A N 1
ATOM 3252 C CA . ASP A 1 404 ? 33.365 -10.632 -19.917 1.00 38.81 404 ASP A CA 1
ATOM 3253 C C . ASP A 1 404 ? 33.509 -11.267 -21.317 1.00 38.81 404 ASP A C 1
ATOM 3255 O O . ASP A 1 404 ? 34.620 -11.333 -21.824 1.00 38.81 404 ASP A O 1
ATOM 3259 N N . ASP A 1 405 ? 32.419 -11.653 -21.996 1.00 47.12 405 ASP A N 1
ATOM 3260 C CA . ASP A 1 405 ? 32.457 -12.200 -23.358 1.00 47.12 405 ASP A CA 1
ATOM 3261 C C . ASP A 1 405 ? 31.270 -11.715 -24.216 1.00 47.12 405 ASP A C 1
ATOM 3263 O O . ASP A 1 405 ? 30.140 -11.541 -23.742 1.00 47.12 405 ASP A O 1
ATOM 3267 N N . PHE A 1 406 ? 31.526 -11.503 -25.512 1.00 59.94 406 PHE A N 1
ATOM 3268 C CA . PHE A 1 406 ? 30.521 -11.153 -26.521 1.00 59.94 406 PHE A CA 1
ATOM 3269 C C . PHE A 1 406 ? 29.375 -12.182 -26.567 1.00 59.94 406 PHE A C 1
ATOM 3271 O O . PHE A 1 406 ? 29.576 -13.373 -26.370 1.00 59.94 406 PHE A O 1
ATOM 3278 N N . CYS A 1 407 ? 28.139 -11.735 -26.818 1.00 61.75 407 CYS A N 1
ATOM 3279 C CA . CYS A 1 407 ? 26.959 -12.547 -26.483 1.00 61.75 407 CYS A CA 1
ATOM 3280 C C . CYS A 1 407 ? 26.587 -13.677 -27.463 1.00 61.75 407 CYS A C 1
ATOM 3282 O O . CYS A 1 407 ? 25.635 -14.401 -27.164 1.00 61.75 407 CYS A O 1
ATOM 3284 N N . GLY A 1 408 ? 27.211 -13.764 -28.647 1.00 67.31 408 GLY A N 1
ATOM 3285 C CA . GLY A 1 408 ? 26.916 -14.775 -29.683 1.00 67.31 408 GLY A CA 1
ATOM 3286 C C . GLY A 1 408 ? 25.463 -14.862 -30.182 1.00 67.31 408 GLY A C 1
ATOM 3287 O O . GLY A 1 408 ? 25.130 -15.721 -30.992 1.00 67.31 408 GLY A O 1
ATOM 3288 N N . SER A 1 409 ? 24.572 -13.982 -29.716 1.00 69.38 409 SER A N 1
ATOM 3289 C CA . SER A 1 409 ? 23.120 -14.115 -29.888 1.00 69.38 409 SER A CA 1
ATOM 3290 C C . SER A 1 409 ? 22.648 -13.908 -31.329 1.00 69.38 409 SER A C 1
ATOM 3292 O O . SER A 1 409 ? 21.564 -14.358 -31.681 1.00 69.38 409 SER A O 1
ATOM 3294 N N . VAL A 1 410 ? 23.441 -13.231 -32.166 1.00 68.88 410 VAL A N 1
ATOM 3295 C CA . VAL A 1 410 ? 23.154 -13.048 -33.593 1.00 68.88 410 VAL A CA 1
ATOM 3296 C C . VAL A 1 410 ? 24.302 -13.633 -34.406 1.00 68.88 410 VAL A C 1
ATOM 3298 O O . VAL A 1 410 ? 25.427 -13.145 -34.316 1.00 68.88 410 VAL A O 1
ATOM 3301 N N . SER A 1 411 ? 23.996 -14.635 -35.232 1.00 74.06 411 SER A N 1
ATOM 3302 C CA . SER A 1 411 ? 24.906 -15.231 -36.215 1.00 74.06 411 SER A CA 1
ATOM 3303 C C . SER A 1 411 ? 24.285 -15.149 -37.609 1.00 74.06 411 SER A C 1
ATOM 3305 O O . SER A 1 411 ? 23.084 -15.363 -37.778 1.00 74.06 411 SER A O 1
ATOM 3307 N N . PHE A 1 412 ? 25.088 -14.805 -38.613 1.00 76.00 412 PHE A N 1
ATOM 3308 C CA . PHE A 1 412 ? 24.644 -14.635 -39.992 1.00 76.00 412 PHE A CA 1
ATOM 3309 C C . PHE A 1 412 ? 25.711 -15.089 -40.991 1.00 76.00 412 PHE A C 1
ATOM 3311 O O . PHE A 1 412 ? 26.899 -15.165 -40.685 1.00 76.00 412 PHE A O 1
ATOM 3318 N N . LYS A 1 413 ? 25.277 -15.382 -42.219 1.00 77.75 413 LYS A N 1
ATOM 3319 C CA . LYS A 1 413 ? 26.161 -15.657 -43.357 1.00 77.75 413 LYS A CA 1
ATOM 3320 C C . LYS A 1 413 ? 26.011 -14.553 -44.390 1.00 77.75 413 LYS A C 1
ATOM 3322 O O . LYS A 1 413 ? 24.890 -14.138 -44.685 1.00 77.75 413 LYS A O 1
ATOM 3327 N N . THR A 1 414 ? 27.127 -14.076 -44.924 1.00 79.88 414 THR A N 1
ATOM 3328 C CA . THR A 1 414 ? 27.124 -13.097 -46.014 1.00 79.88 414 THR A CA 1
ATOM 3329 C C . THR A 1 414 ? 26.665 -13.756 -47.321 1.00 79.88 414 THR A C 1
ATOM 3331 O O . THR A 1 414 ? 26.771 -14.971 -47.472 1.00 79.88 414 THR A O 1
ATOM 3334 N N . PRO A 1 415 ? 26.151 -12.989 -48.297 1.00 75.69 415 PRO A N 1
ATOM 3335 C CA . PRO A 1 415 ? 25.717 -13.545 -49.582 1.00 75.69 415 PRO A CA 1
ATOM 3336 C C . PRO A 1 415 ? 26.892 -13.947 -50.486 1.00 75.69 415 PRO A C 1
ATOM 3338 O O . PRO A 1 415 ? 26.716 -14.751 -51.395 1.00 75.69 415 PRO A O 1
ATOM 3341 N N . LEU A 1 416 ? 28.086 -13.392 -50.239 1.00 78.50 416 LEU A N 1
ATOM 3342 C CA . LEU A 1 416 ? 29.300 -13.647 -51.012 1.00 78.50 416 LEU A CA 1
ATOM 3343 C C . LEU A 1 416 ? 30.445 -14.144 -50.113 1.00 78.50 416 LEU A C 1
ATOM 3345 O O . LEU A 1 416 ? 30.525 -13.739 -48.949 1.00 78.50 416 LEU A O 1
ATOM 3349 N N . PRO A 1 417 ? 31.366 -14.963 -50.653 1.00 75.19 417 PRO A N 1
ATOM 3350 C CA . PRO A 1 417 ? 32.566 -15.440 -49.957 1.00 75.19 417 PRO A CA 1
ATOM 3351 C C . PRO A 1 417 ? 33.629 -14.358 -49.737 1.00 75.19 417 PRO A C 1
ATOM 3353 O O . PRO A 1 417 ? 34.545 -14.545 -48.943 1.00 75.19 417 PRO A O 1
ATOM 3356 N N . LYS A 1 418 ? 33.534 -13.225 -50.439 1.00 80.25 418 LYS A N 1
ATOM 3357 C CA . LYS A 1 418 ? 34.395 -12.052 -50.257 1.00 80.25 418 LYS A CA 1
ATOM 3358 C C . LYS A 1 418 ? 33.542 -10.784 -50.345 1.00 80.25 418 LYS A C 1
ATOM 3360 O O . LYS A 1 418 ? 32.572 -10.778 -51.106 1.00 80.25 418 LYS A O 1
ATOM 3365 N N . PRO A 1 419 ? 33.865 -9.730 -49.579 1.00 83.56 419 PRO A N 1
ATOM 3366 C CA . PRO A 1 419 ? 33.191 -8.445 -49.713 1.00 83.56 419 PRO A CA 1
ATOM 3367 C C . PRO A 1 419 ? 33.529 -7.789 -51.054 1.00 83.56 419 PRO A C 1
ATOM 3369 O O . PRO A 1 419 ? 34.611 -7.998 -51.599 1.00 83.56 419 PRO A O 1
ATOM 3372 N N . LEU A 1 420 ? 32.616 -6.950 -51.542 1.00 84.12 420 LEU A N 1
ATOM 3373 C CA . LEU A 1 420 ? 32.824 -6.105 -52.721 1.00 84.12 420 LEU A CA 1
ATOM 3374 C C . LEU A 1 420 ? 33.939 -5.081 -52.480 1.00 84.12 420 LEU A C 1
ATOM 3376 O O . LEU A 1 420 ? 34.705 -4.767 -53.382 1.00 84.12 420 LEU A O 1
ATOM 3380 N N . ALA A 1 421 ? 34.030 -4.576 -51.248 1.00 82.50 421 ALA A N 1
ATOM 3381 C CA . ALA A 1 421 ? 35.065 -3.645 -50.822 1.00 82.50 421 ALA A CA 1
ATOM 3382 C C . ALA A 1 421 ? 35.281 -3.715 -49.305 1.00 82.50 421 ALA A C 1
ATOM 3384 O O . ALA A 1 421 ? 34.353 -4.001 -48.538 1.00 82.50 421 ALA A O 1
ATOM 3385 N N . LEU A 1 422 ? 36.504 -3.401 -48.877 1.00 85.00 422 LEU A N 1
ATOM 3386 C CA . LEU A 1 422 ? 36.887 -3.226 -47.478 1.00 85.00 422 LEU A CA 1
ATOM 3387 C C . LEU A 1 422 ? 37.320 -1.781 -47.249 1.00 85.00 422 LEU A C 1
ATOM 3389 O O . LEU A 1 422 ? 38.139 -1.253 -47.997 1.00 85.00 422 LEU A O 1
ATOM 3393 N N . TYR A 1 423 ? 36.807 -1.162 -46.188 1.00 87.50 423 TYR A N 1
ATOM 3394 C CA . TYR A 1 423 ? 37.156 0.204 -45.814 1.00 87.50 423 TYR A CA 1
ATOM 3395 C C . TYR A 1 423 ? 37.628 0.298 -44.370 1.00 87.50 423 TYR A C 1
ATOM 3397 O O . TYR A 1 423 ? 37.015 -0.261 -43.453 1.00 87.50 423 TYR A O 1
ATOM 3405 N N . ILE A 1 424 ? 38.668 1.108 -44.179 1.00 90.38 424 ILE A N 1
ATOM 3406 C CA . ILE A 1 424 ? 39.102 1.614 -42.879 1.00 90.38 424 ILE A CA 1
ATOM 3407 C C . ILE A 1 424 ? 38.865 3.125 -42.878 1.00 90.38 424 ILE A C 1
ATOM 3409 O O . ILE A 1 424 ? 39.575 3.895 -43.524 1.00 90.38 424 ILE A O 1
ATOM 3413 N N . CYS A 1 425 ? 37.829 3.554 -42.161 1.00 87.44 425 CYS A N 1
ATOM 3414 C CA . CYS A 1 425 ? 37.416 4.949 -42.098 1.00 87.44 425 CYS A CA 1
ATOM 3415 C C . CYS A 1 425 ? 37.960 5.637 -40.845 1.00 87.44 425 CYS A C 1
ATOM 3417 O O . CYS A 1 425 ? 37.686 5.220 -39.719 1.00 87.44 425 CYS A O 1
ATOM 3419 N N . HIS A 1 426 ? 38.685 6.736 -41.051 1.00 87.94 426 HIS A N 1
ATOM 3420 C CA . HIS A 1 426 ? 39.346 7.507 -39.993 1.00 87.94 426 HIS A CA 1
ATOM 3421 C C . HIS A 1 426 ? 38.540 8.731 -39.531 1.00 87.94 426 HIS A C 1
ATOM 3423 O O . HIS A 1 426 ? 39.019 9.522 -38.717 1.00 87.94 426 HIS A O 1
ATOM 3429 N N . CYS A 1 427 ? 37.313 8.915 -40.033 1.00 82.75 427 CYS A N 1
ATOM 3430 C CA . CYS A 1 427 ? 36.496 10.074 -39.685 1.00 82.75 427 CYS A CA 1
ATOM 3431 C C . CYS A 1 427 ? 36.070 10.054 -38.211 1.00 82.75 427 CYS A C 1
ATOM 3433 O O . CYS A 1 427 ? 35.900 8.999 -37.591 1.00 82.75 427 CYS A O 1
ATOM 3435 N N . GLU A 1 428 ? 35.828 11.237 -37.648 1.00 80.00 428 GLU A N 1
ATOM 3436 C CA . GLU A 1 428 ? 35.456 11.370 -36.241 1.00 80.00 428 GLU A CA 1
ATOM 3437 C C . GLU A 1 428 ? 34.188 10.582 -35.881 1.00 80.00 428 GLU A C 1
ATOM 3439 O O . GLU A 1 428 ? 34.140 9.957 -34.823 1.00 80.00 428 GLU A O 1
ATOM 3444 N N . SER A 1 429 ? 33.194 10.558 -36.774 1.00 76.31 429 SER A N 1
ATOM 3445 C CA . SER A 1 429 ? 31.955 9.804 -36.566 1.00 76.31 429 SER A CA 1
ATOM 3446 C C . SER A 1 429 ? 32.220 8.303 -36.428 1.00 76.31 429 SER A C 1
ATOM 3448 O O . SER A 1 429 ? 31.731 7.692 -35.481 1.00 76.31 429 SER A O 1
ATOM 3450 N N . CYS A 1 430 ? 33.050 7.717 -37.299 1.00 79.44 430 CYS A N 1
ATOM 3451 C CA . CYS A 1 430 ? 33.389 6.295 -37.239 1.00 79.44 430 CYS A CA 1
ATOM 3452 C C . CYS A 1 430 ? 34.200 5.948 -35.988 1.00 79.44 430 CYS A C 1
ATOM 3454 O O . CYS A 1 430 ? 33.900 4.942 -35.354 1.00 79.44 430 CYS A O 1
ATOM 3456 N N . ARG A 1 431 ? 35.155 6.799 -35.586 1.00 85.25 431 ARG A N 1
ATOM 3457 C CA . ARG A 1 431 ? 35.929 6.606 -34.346 1.00 85.25 431 ARG A CA 1
ATOM 3458 C C . ARG A 1 431 ? 35.049 6.655 -33.102 1.00 85.25 431 ARG A C 1
ATOM 3460 O O . ARG A 1 431 ? 35.126 5.775 -32.254 1.00 85.25 431 ARG A O 1
ATOM 3467 N N . ARG A 1 432 ? 34.175 7.665 -33.005 1.00 76.12 432 ARG A N 1
ATOM 3468 C CA . ARG A 1 432 ? 33.215 7.795 -31.894 1.00 76.12 432 ARG A CA 1
ATOM 3469 C C . ARG A 1 432 ? 32.230 6.632 -31.860 1.00 76.12 432 ARG A C 1
ATOM 3471 O O . ARG A 1 432 ? 31.792 6.234 -30.792 1.00 76.12 432 ARG A O 1
ATOM 3478 N N . GLN A 1 433 ? 31.875 6.104 -33.026 1.00 74.62 433 GLN A N 1
ATOM 3479 C CA . GLN A 1 433 ? 30.944 4.996 -33.145 1.00 74.62 433 GLN A CA 1
ATOM 3480 C C . GLN A 1 433 ? 31.537 3.665 -32.660 1.00 74.62 433 GLN A C 1
ATOM 3482 O O . GLN A 1 433 ? 30.812 2.865 -32.078 1.00 74.62 433 GLN A O 1
ATOM 3487 N N . THR A 1 434 ? 32.808 3.390 -32.956 1.00 78.19 434 THR A N 1
ATOM 3488 C CA . THR A 1 434 ? 33.469 2.121 -32.603 1.00 78.19 434 THR A CA 1
ATOM 3489 C C . THR A 1 434 ? 34.320 2.213 -31.344 1.00 78.19 434 THR A C 1
ATOM 3491 O O . THR A 1 434 ? 34.892 1.207 -30.936 1.00 78.19 434 THR A O 1
ATOM 3494 N N . SER A 1 435 ? 34.446 3.405 -30.755 1.00 81.56 435 SER A N 1
ATOM 3495 C CA . SER A 1 435 ? 35.402 3.699 -29.680 1.00 81.56 435 SER A CA 1
ATOM 3496 C C . SER A 1 435 ? 36.831 3.241 -30.013 1.00 81.56 435 SER A C 1
ATOM 3498 O O . SER A 1 435 ? 37.589 2.851 -29.131 1.00 81.56 435 SER A O 1
ATOM 3500 N N . SER A 1 436 ? 37.203 3.285 -31.298 1.00 85.31 436 SER A N 1
ATOM 3501 C CA . SER A 1 436 ? 38.500 2.839 -31.820 1.00 85.31 436 SER A CA 1
ATOM 3502 C C . SER A 1 436 ? 39.165 3.936 -32.658 1.00 85.31 436 SER A C 1
ATOM 3504 O O . SER A 1 436 ? 38.526 4.911 -33.062 1.00 85.31 436 SER A O 1
ATOM 3506 N N . ALA A 1 437 ? 40.463 3.779 -32.937 1.00 87.56 437 ALA A N 1
ATOM 3507 C CA . ALA A 1 437 ? 41.251 4.702 -33.759 1.00 87.56 437 ALA A CA 1
ATOM 3508 C C . ALA A 1 437 ? 40.685 4.878 -35.182 1.00 87.56 437 ALA A C 1
ATOM 3510 O O . ALA A 1 437 ? 40.941 5.898 -35.823 1.00 87.56 437 ALA A O 1
ATOM 3511 N N . PHE A 1 438 ? 39.900 3.906 -35.656 1.00 89.69 438 PHE A N 1
ATOM 3512 C CA . PHE A 1 438 ? 39.213 3.898 -36.945 1.00 89.69 438 PHE A CA 1
ATOM 3513 C C . PHE A 1 438 ? 37.973 2.986 -36.898 1.00 89.69 438 PHE A C 1
ATOM 3515 O O . PHE A 1 438 ? 37.798 2.170 -35.991 1.00 89.69 438 PHE A O 1
ATOM 3522 N N . GLY A 1 439 ? 37.090 3.116 -37.890 1.00 85.81 439 GLY A N 1
ATOM 3523 C CA . GLY A 1 439 ? 35.973 2.198 -38.112 1.00 85.81 439 GLY A CA 1
ATOM 3524 C C . GLY A 1 439 ? 36.242 1.261 -39.286 1.00 85.81 439 GLY A C 1
ATOM 3525 O O . GLY A 1 439 ? 36.636 1.719 -40.355 1.00 85.81 439 GLY A O 1
ATOM 3526 N N . THR A 1 440 ? 35.977 -0.033 -39.115 1.00 89.38 440 THR A N 1
ATOM 3527 C CA . THR A 1 440 ? 36.126 -1.047 -40.170 1.00 89.38 440 THR A CA 1
ATOM 3528 C C . THR A 1 440 ? 34.775 -1.405 -40.782 1.00 89.38 440 THR A C 1
ATOM 3530 O O . THR A 1 440 ? 33.760 -1.507 -40.083 1.00 89.38 440 THR A O 1
ATOM 3533 N N . SER A 1 441 ? 34.722 -1.542 -42.106 1.00 87.50 441 SER A N 1
ATOM 3534 C CA . SER A 1 441 ? 33.488 -1.854 -42.836 1.00 87.50 441 SER A CA 1
ATOM 3535 C C . SER A 1 441 ? 33.757 -2.757 -44.035 1.00 87.50 441 SER A C 1
ATOM 3537 O O . SER A 1 441 ? 34.702 -2.522 -44.783 1.00 87.50 441 SER A O 1
ATOM 3539 N N . ALA A 1 442 ? 32.898 -3.752 -44.228 1.00 86.62 442 ALA A N 1
ATOM 3540 C CA . ALA A 1 442 ? 32.901 -4.665 -45.361 1.00 86.62 442 ALA A CA 1
ATOM 3541 C C . ALA A 1 442 ? 31.590 -4.516 -46.140 1.00 86.62 442 ALA A C 1
ATOM 3543 O O . ALA A 1 442 ? 30.505 -4.522 -45.551 1.00 86.62 442 ALA A O 1
ATOM 3544 N N . ILE A 1 443 ? 31.684 -4.336 -47.455 1.00 85.69 443 ILE A N 1
ATOM 3545 C CA . ILE A 1 443 ? 30.529 -4.067 -48.316 1.00 85.69 443 ILE A CA 1
ATOM 3546 C C . ILE A 1 443 ? 30.046 -5.361 -48.965 1.00 85.69 443 ILE A C 1
ATOM 3548 O O . ILE A 1 443 ? 30.830 -6.078 -49.579 1.00 85.69 443 ILE A O 1
ATOM 3552 N N . PHE A 1 444 ? 28.749 -5.640 -48.855 1.00 83.88 444 PHE A N 1
ATOM 3553 C CA . PHE A 1 444 ? 28.094 -6.794 -49.474 1.00 83.88 444 PHE A CA 1
ATOM 3554 C C . PHE A 1 444 ? 26.812 -6.365 -50.200 1.00 83.88 444 PHE A C 1
ATOM 3556 O O . PHE A 1 444 ? 26.222 -5.348 -49.822 1.00 83.88 444 PHE A O 1
ATOM 3563 N N . PRO A 1 445 ? 26.331 -7.139 -51.192 1.00 81.31 445 PRO A N 1
ATOM 3564 C CA . PRO A 1 445 ? 24.963 -7.011 -51.691 1.00 81.31 445 PRO A CA 1
ATOM 3565 C C . PRO A 1 445 ? 23.955 -7.085 -50.545 1.00 81.31 445 PRO A C 1
ATOM 3567 O O . PRO A 1 445 ? 24.209 -7.739 -49.533 1.00 81.31 445 PRO A O 1
ATOM 3570 N N . ARG A 1 446 ? 22.809 -6.420 -50.679 1.00 80.25 446 ARG A N 1
ATOM 3571 C CA . ARG A 1 446 ? 21.784 -6.413 -49.632 1.00 80.25 446 ARG A CA 1
ATOM 3572 C C . ARG A 1 446 ? 21.285 -7.827 -49.315 1.00 80.25 446 ARG A C 1
ATOM 3574 O O . ARG A 1 446 ? 20.841 -8.550 -50.198 1.00 80.25 446 ARG A O 1
ATOM 3581 N N . PHE A 1 447 ? 21.317 -8.189 -48.034 1.00 77.75 447 PHE A N 1
ATOM 3582 C CA . PHE A 1 447 ? 20.819 -9.463 -47.513 1.00 77.75 447 PHE A CA 1
ATOM 3583 C C . PHE A 1 447 ? 20.086 -9.255 -46.184 1.00 77.75 447 PHE A C 1
ATOM 3585 O O . PHE A 1 447 ? 20.229 -8.215 -45.535 1.00 77.75 447 PHE A O 1
ATOM 3592 N N . THR A 1 448 ? 19.274 -10.234 -45.795 1.00 65.75 448 THR A N 1
ATOM 3593 C CA . THR A 1 448 ? 18.424 -10.160 -44.602 1.00 65.75 448 THR A CA 1
ATOM 3594 C C . THR A 1 448 ? 19.136 -10.784 -43.401 1.00 65.75 448 THR A C 1
ATOM 3596 O O . THR A 1 448 ? 19.631 -11.906 -43.496 1.00 65.75 448 THR A O 1
ATOM 3599 N N . LEU A 1 449 ? 19.182 -10.075 -42.269 1.00 64.56 449 LEU A N 1
ATOM 3600 C CA . LEU A 1 449 ? 19.692 -10.621 -41.007 1.00 64.56 449 LEU A CA 1
ATOM 3601 C C . LEU A 1 449 ? 18.590 -11.397 -40.256 1.00 64.56 449 LEU A C 1
ATOM 3603 O O . LEU A 1 449 ? 17.438 -10.954 -40.262 1.00 64.56 449 LEU A O 1
ATOM 3607 N N . PRO A 1 450 ? 18.916 -12.520 -39.589 1.00 58.53 450 PRO A N 1
ATOM 3608 C CA . PRO A 1 450 ? 17.992 -13.216 -38.692 1.00 58.53 450 PRO A CA 1
ATOM 3609 C C . PRO A 1 450 ? 17.806 -12.450 -37.365 1.00 58.53 450 PRO A C 1
ATOM 3611 O O . PRO A 1 450 ? 18.770 -11.911 -36.834 1.00 58.53 450 PRO A O 1
ATOM 3614 N N . GLU A 1 451 ? 16.572 -12.396 -36.842 1.00 53.22 451 GLU A N 1
ATOM 3615 C CA . GLU A 1 451 ? 16.198 -11.891 -35.497 1.00 53.22 451 GLU A CA 1
ATOM 3616 C C . GLU A 1 451 ? 16.915 -10.610 -34.998 1.00 53.22 451 GLU A C 1
ATOM 3618 O O . GLU A 1 451 ? 17.413 -10.534 -33.876 1.00 53.22 451 GLU A O 1
ATOM 3623 N N . THR A 1 452 ? 16.924 -9.542 -35.802 1.00 53.25 452 THR A N 1
ATOM 3624 C CA . THR A 1 452 ? 17.479 -8.228 -35.401 1.00 53.25 452 THR A CA 1
ATOM 3625 C C . THR A 1 452 ? 16.409 -7.150 -35.221 1.00 53.25 452 THR A C 1
ATOM 3627 O O . THR A 1 452 ? 15.396 -7.159 -35.919 1.00 53.25 452 THR A O 1
ATOM 3630 N N . GLU A 1 453 ? 16.640 -6.182 -34.326 1.00 48.75 453 GLU A N 1
ATOM 3631 C CA . GLU A 1 453 ? 15.772 -5.005 -34.163 1.00 48.75 453 GLU A CA 1
ATOM 3632 C C . GLU A 1 453 ? 16.340 -3.786 -34.902 1.00 48.75 453 GLU A C 1
ATOM 3634 O O . GLU A 1 453 ? 17.523 -3.451 -34.789 1.00 48.75 453 GLU A O 1
ATOM 3639 N N . LEU A 1 454 ? 15.479 -3.108 -35.662 1.00 48.41 454 LEU A N 1
ATOM 3640 C CA . LEU A 1 454 ? 15.769 -1.815 -36.278 1.00 48.41 454 LEU A CA 1
ATOM 3641 C C . LEU A 1 454 ? 15.604 -0.717 -35.220 1.00 48.41 454 LEU A C 1
ATOM 3643 O O . LEU A 1 454 ? 14.500 -0.236 -34.984 1.00 48.41 454 LEU A O 1
ATOM 3647 N N . LEU A 1 455 ? 16.704 -0.314 -34.583 1.00 49.19 455 LEU A N 1
ATOM 3648 C CA . LEU A 1 455 ? 16.694 0.757 -33.572 1.00 49.19 455 LEU A CA 1
ATOM 3649 C C . LEU A 1 455 ? 16.852 2.162 -34.183 1.00 49.19 455 LEU A C 1
ATOM 3651 O O . LEU A 1 455 ? 16.570 3.163 -33.531 1.00 49.19 455 LEU A O 1
ATOM 3655 N N . ASN A 1 456 ? 17.278 2.259 -35.447 1.00 43.88 456 ASN A N 1
ATOM 3656 C CA . ASN A 1 456 ? 17.282 3.499 -36.224 1.00 43.88 456 ASN A CA 1
ATOM 3657 C C . ASN A 1 456 ? 17.103 3.160 -37.713 1.00 43.88 456 ASN A C 1
ATOM 3659 O O . ASN A 1 456 ? 17.541 2.092 -38.131 1.00 43.88 456 ASN A O 1
ATOM 3663 N N . VAL A 1 457 ? 16.506 4.056 -38.509 1.00 48.84 457 VAL A N 1
ATOM 3664 C CA . VAL A 1 457 ? 15.924 3.817 -39.858 1.00 48.84 457 VAL A CA 1
ATOM 3665 C C . VAL A 1 457 ? 16.859 3.088 -40.853 1.00 48.84 457 VAL A C 1
ATOM 3667 O O . VAL A 1 457 ? 16.397 2.525 -41.839 1.00 48.84 457 VAL A O 1
ATOM 3670 N N . TYR A 1 458 ? 18.166 3.026 -40.573 1.00 59.03 458 TYR A N 1
ATOM 3671 C CA . TYR A 1 458 ? 19.211 2.508 -41.458 1.00 59.03 458 TYR A CA 1
ATOM 3672 C C . TYR A 1 458 ? 20.312 1.682 -40.761 1.00 59.03 458 TYR A C 1
ATOM 3674 O O . TYR A 1 458 ? 21.366 1.446 -41.357 1.00 59.03 458 TYR A O 1
ATOM 3682 N N . ALA A 1 459 ? 20.140 1.273 -39.499 1.00 71.75 459 ALA A N 1
ATOM 3683 C CA . ALA A 1 459 ? 21.185 0.592 -38.725 1.00 71.75 459 ALA A CA 1
ATOM 3684 C C . ALA A 1 459 ? 20.639 -0.556 -37.867 1.00 71.75 459 ALA A C 1
ATOM 3686 O O . ALA A 1 459 ? 19.642 -0.391 -37.168 1.00 71.75 459 ALA A O 1
ATOM 3687 N N . TYR A 1 460 ? 21.351 -1.684 -37.881 1.00 73.31 460 TYR A N 1
ATOM 3688 C CA . TYR A 1 460 ? 20.990 -2.896 -37.147 1.00 73.31 460 TYR A CA 1
ATOM 3689 C C . TYR A 1 460 ? 21.950 -3.122 -35.980 1.00 73.31 460 TYR A C 1
ATOM 3691 O O . TYR A 1 460 ? 23.170 -3.015 -36.147 1.00 73.31 460 TYR A O 1
ATOM 3699 N N . PHE A 1 461 ? 21.397 -3.460 -34.816 1.00 75.94 461 PHE A N 1
ATOM 3700 C CA . PHE A 1 461 ? 22.144 -3.725 -33.588 1.00 75.94 461 PHE A CA 1
ATOM 3701 C C . PHE A 1 461 ? 21.692 -5.047 -32.960 1.00 75.94 461 PHE A C 1
ATOM 3703 O O . PHE A 1 461 ? 20.531 -5.441 -33.086 1.00 75.94 461 PHE A O 1
ATOM 3710 N N . CYS A 1 462 ? 22.610 -5.724 -32.272 1.00 69.38 462 CYS A N 1
ATOM 3711 C CA . CYS A 1 462 ? 22.276 -6.859 -31.421 1.00 69.38 462 CYS A CA 1
ATOM 3712 C C . CYS A 1 462 ? 21.531 -6.362 -30.175 1.00 69.38 462 CYS A C 1
ATOM 3714 O O . CYS A 1 462 ? 22.026 -5.473 -29.481 1.00 69.38 462 CYS A O 1
ATOM 3716 N N . ARG A 1 463 ? 20.363 -6.942 -29.872 1.00 66.00 463 ARG A N 1
ATOM 3717 C CA . ARG A 1 463 ? 19.571 -6.575 -28.683 1.00 66.00 463 ARG A CA 1
ATOM 3718 C C . ARG A 1 463 ? 20.263 -6.951 -27.375 1.00 66.00 463 ARG A C 1
ATOM 3720 O O . ARG A 1 463 ? 20.079 -6.271 -26.377 1.00 66.00 463 ARG A O 1
ATOM 3727 N N . THR A 1 464 ? 21.040 -8.032 -27.393 1.00 63.03 464 THR A N 1
ATOM 3728 C CA . THR A 1 464 ? 21.647 -8.602 -26.188 1.00 63.03 464 THR A CA 1
ATOM 3729 C C . THR A 1 464 ? 22.904 -7.845 -25.762 1.00 63.03 464 THR A C 1
ATOM 3731 O O . THR A 1 464 ? 23.086 -7.598 -24.578 1.00 63.03 464 THR A O 1
ATOM 3734 N N . CYS A 1 465 ? 23.776 -7.464 -26.704 1.00 66.69 465 CYS A N 1
ATOM 3735 C CA . CYS A 1 465 ? 25.054 -6.807 -26.383 1.00 66.69 465 CYS A CA 1
ATOM 3736 C C . CYS A 1 465 ? 25.215 -5.389 -26.945 1.00 66.69 465 CYS A C 1
ATOM 3738 O O . CYS A 1 465 ? 26.252 -4.769 -26.736 1.00 66.69 465 CYS A O 1
ATOM 3740 N N . GLY A 1 466 ? 24.252 -4.874 -27.714 1.00 70.69 466 GLY A N 1
ATOM 3741 C CA . GLY A 1 466 ? 24.337 -3.536 -28.309 1.00 70.69 466 GLY A CA 1
ATOM 3742 C C . GLY A 1 466 ? 25.346 -3.395 -29.458 1.00 70.69 466 GLY A C 1
ATOM 3743 O O . GLY A 1 466 ? 25.493 -2.301 -30.004 1.00 70.69 466 GLY A O 1
ATOM 3744 N N . THR A 1 467 ? 26.023 -4.470 -29.882 1.00 76.56 467 THR A N 1
ATOM 3745 C CA . THR A 1 467 ? 26.954 -4.434 -31.024 1.00 76.56 467 THR A CA 1
ATOM 3746 C C . THR A 1 467 ? 26.221 -4.042 -32.304 1.00 76.56 467 THR A C 1
ATOM 3748 O O . THR A 1 467 ? 25.221 -4.660 -32.674 1.00 76.56 467 THR A O 1
ATOM 3751 N N . ARG A 1 468 ? 26.729 -3.038 -33.029 1.00 78.31 468 ARG A N 1
ATOM 3752 C CA . ARG A 1 468 ? 26.192 -2.673 -34.347 1.00 78.31 468 ARG A CA 1
ATOM 3753 C C . ARG A 1 468 ? 26.679 -3.653 -35.409 1.00 78.31 468 ARG A C 1
ATOM 3755 O O . ARG A 1 468 ? 27.878 -3.754 -35.634 1.00 78.31 468 ARG A O 1
ATOM 3762 N N . LEU A 1 469 ? 25.745 -4.289 -36.107 1.00 79.06 469 LEU A N 1
ATOM 3763 C CA . LEU A 1 469 ? 26.032 -5.358 -37.067 1.00 79.06 469 LEU A CA 1
ATOM 3764 C C . LEU A 1 469 ? 26.256 -4.810 -38.476 1.00 79.06 469 LEU A C 1
ATOM 3766 O O . LEU A 1 469 ? 27.291 -5.048 -39.094 1.00 79.06 469 LEU A O 1
ATOM 3770 N N . LEU A 1 470 ? 25.305 -4.025 -38.984 1.00 80.88 470 LEU A N 1
ATOM 3771 C CA . LEU A 1 470 ? 25.415 -3.413 -40.306 1.00 80.88 470 LEU A CA 1
ATOM 3772 C C . LEU A 1 470 ? 24.640 -2.101 -40.405 1.00 80.88 470 LEU A C 1
ATOM 3774 O O . LEU A 1 470 ? 23.851 -1.731 -39.528 1.00 80.88 470 LEU A O 1
ATOM 3778 N N . HIS A 1 471 ? 24.878 -1.379 -41.494 1.00 77.62 471 HIS A N 1
ATOM 3779 C CA . HIS A 1 471 ? 24.081 -0.230 -41.888 1.00 77.62 471 HIS A CA 1
ATOM 3780 C C . HIS A 1 471 ? 23.710 -0.281 -43.368 1.00 77.62 471 HIS A C 1
ATOM 3782 O O . HIS A 1 471 ? 24.439 -0.840 -44.188 1.00 77.62 471 HIS A O 1
ATOM 3788 N N . THR A 1 472 ? 22.559 0.299 -43.696 1.00 71.88 472 THR A N 1
ATOM 3789 C CA . THR A 1 472 ? 21.975 0.274 -45.039 1.00 71.88 472 THR A CA 1
ATOM 3790 C C . THR A 1 472 ? 21.731 1.693 -45.515 1.00 71.88 472 THR A C 1
ATOM 3792 O O . THR A 1 472 ? 21.085 2.458 -44.808 1.00 71.88 472 THR A O 1
ATOM 3795 N N . THR A 1 473 ? 22.160 2.051 -46.716 1.00 65.81 473 THR A N 1
ATOM 3796 C CA . THR A 1 473 ? 21.817 3.350 -47.303 1.00 65.81 473 THR A CA 1
ATOM 3797 C C . THR A 1 473 ? 20.625 3.150 -48.241 1.00 65.81 473 THR A C 1
ATOM 3799 O O . THR A 1 473 ? 20.717 2.307 -49.126 1.00 65.81 473 THR A O 1
ATOM 3802 N N . PRO A 1 474 ? 19.500 3.870 -48.082 1.00 56.88 474 PRO A N 1
ATOM 3803 C CA . PRO A 1 474 ? 18.273 3.608 -48.850 1.00 56.88 474 PRO A CA 1
ATOM 3804 C C . PRO A 1 474 ? 18.427 3.815 -50.363 1.00 56.88 474 PRO A C 1
ATOM 3806 O O . PRO A 1 474 ? 17.656 3.250 -51.125 1.00 56.88 474 PRO A O 1
ATOM 3809 N N . SER A 1 475 ? 19.416 4.598 -50.798 1.00 57.84 475 SER A N 1
ATOM 3810 C CA . SER A 1 475 ? 19.731 4.831 -52.211 1.00 57.84 475 SER A CA 1
ATOM 3811 C C . SER A 1 475 ? 20.726 3.827 -52.808 1.00 57.84 475 SER A C 1
ATOM 3813 O O . SER A 1 475 ? 21.173 4.041 -53.930 1.00 57.84 475 SER A O 1
ATOM 3815 N N . LYS A 1 476 ? 21.125 2.775 -52.076 1.00 67.06 476 LYS A N 1
ATOM 3816 C CA . LYS A 1 476 ? 22.124 1.794 -52.529 1.00 67.06 476 LYS A CA 1
ATOM 3817 C C . LYS A 1 476 ? 21.649 0.357 -52.283 1.00 67.06 476 LYS A C 1
ATOM 3819 O O . LYS A 1 476 ? 21.147 0.045 -51.203 1.00 67.06 476 LYS A O 1
ATOM 3824 N N . ASN A 1 477 ? 21.903 -0.540 -53.239 1.00 75.75 477 ASN A N 1
ATOM 3825 C CA . ASN A 1 477 ? 21.602 -1.978 -53.120 1.00 75.75 477 ASN A CA 1
ATOM 3826 C C . ASN A 1 477 ? 22.692 -2.782 -52.386 1.00 75.75 477 ASN A C 1
ATOM 3828 O O . ASN A 1 477 ? 22.707 -4.013 -52.409 1.00 75.75 477 ASN A O 1
ATOM 3832 N N . VAL A 1 478 ? 23.571 -2.086 -51.665 1.00 79.56 478 VAL A N 1
ATOM 3833 C CA . VAL A 1 478 ? 24.606 -2.677 -50.817 1.00 79.56 478 VAL A CA 1
ATOM 3834 C C . VAL A 1 478 ? 24.354 -2.383 -49.343 1.00 79.56 478 VAL A C 1
ATOM 3836 O O . VAL A 1 478 ? 23.727 -1.390 -48.964 1.00 79.56 478 VAL A O 1
ATOM 3839 N N . VAL A 1 479 ? 24.885 -3.252 -48.494 1.00 80.94 479 VAL A N 1
ATOM 3840 C CA . VAL A 1 479 ? 24.937 -3.073 -47.047 1.00 80.94 479 VAL A CA 1
ATOM 3841 C C . VAL A 1 479 ? 26.379 -3.033 -46.590 1.00 80.94 479 VAL A C 1
ATOM 3843 O O . VAL A 1 479 ? 27.251 -3.706 -47.137 1.00 80.94 479 VAL A O 1
ATOM 3846 N N . SER A 1 480 ? 26.625 -2.234 -45.562 1.00 83.62 480 SER A N 1
ATOM 3847 C CA . SER A 1 480 ? 27.937 -2.119 -44.956 1.00 83.62 480 SER A CA 1
ATOM 3848 C C . SER A 1 480 ? 27.922 -2.808 -43.601 1.00 83.62 480 SER A C 1
ATOM 3850 O O . SER A 1 480 ? 27.359 -2.304 -42.621 1.00 83.62 480 SER A O 1
ATOM 3852 N N . VAL A 1 481 ? 28.517 -3.995 -43.582 1.00 85.31 481 VAL A N 1
ATOM 3853 C CA . VAL A 1 481 ? 28.687 -4.840 -42.402 1.00 85.31 481 VAL A CA 1
ATOM 3854 C C . VAL A 1 481 ? 29.903 -4.350 -41.627 1.00 85.31 481 VAL A C 1
ATOM 3856 O O . VAL A 1 481 ? 30.923 -3.987 -42.216 1.00 85.31 481 VAL A O 1
ATOM 3859 N N . LYS A 1 482 ? 29.807 -4.293 -40.297 1.00 87.19 482 LYS A N 1
ATOM 3860 C CA . LYS A 1 482 ? 30.948 -3.906 -39.466 1.00 87.19 482 LYS A CA 1
ATOM 3861 C C . LYS A 1 482 ? 32.010 -4.997 -39.506 1.00 87.19 482 LYS A C 1
ATOM 3863 O O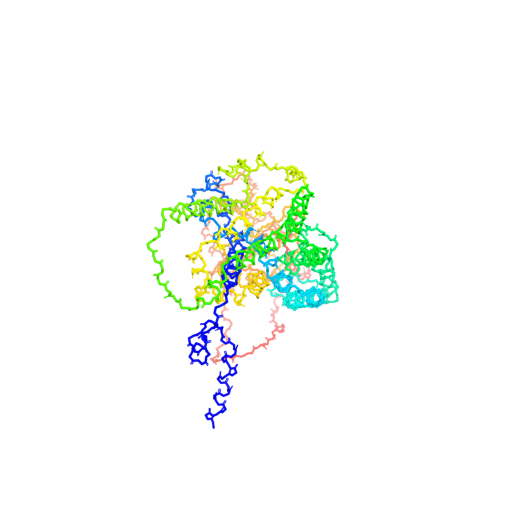 . LYS A 1 482 ? 31.721 -6.160 -39.256 1.00 87.19 482 LYS A O 1
ATOM 3868 N N . GLY A 1 483 ? 33.240 -4.595 -39.826 1.00 83.00 483 GLY A N 1
ATOM 3869 C CA . GLY A 1 483 ? 34.349 -5.522 -40.053 1.00 83.00 483 GLY A CA 1
ATOM 3870 C C . GLY A 1 483 ? 34.683 -6.381 -38.840 1.00 83.00 483 GLY A C 1
ATOM 3871 O O . GLY A 1 483 ? 35.028 -7.538 -39.005 1.00 83.00 483 GLY A O 1
ATOM 3872 N N . GLY A 1 484 ? 34.512 -5.836 -37.632 1.00 80.69 484 GLY A N 1
ATOM 3873 C CA . GLY A 1 484 ? 34.717 -6.588 -36.393 1.00 80.69 484 GLY A CA 1
ATOM 3874 C C . GLY A 1 484 ? 33.734 -7.744 -36.186 1.00 80.69 484 GLY A C 1
ATOM 3875 O O . GLY A 1 484 ? 33.972 -8.560 -35.318 1.00 80.69 484 GLY A O 1
ATOM 3876 N N . CYS A 1 485 ? 32.648 -7.832 -36.957 1.00 78.19 485 CYS A N 1
ATOM 3877 C CA . CYS A 1 485 ? 31.682 -8.928 -36.870 1.00 78.19 485 CYS A CA 1
ATOM 3878 C C . CYS A 1 485 ? 31.984 -10.080 -37.844 1.00 78.19 485 CYS A C 1
ATOM 3880 O O . CYS A 1 485 ? 31.125 -10.943 -37.999 1.00 78.19 485 CYS A O 1
ATOM 3882 N N . LEU A 1 486 ? 33.106 -10.056 -38.577 1.00 79.00 486 LEU A N 1
ATOM 3883 C CA . LEU A 1 486 ? 33.392 -10.954 -39.702 1.00 79.00 486 LEU A CA 1
ATOM 3884 C C . LEU A 1 486 ? 34.800 -11.551 -39.613 1.00 79.00 486 LEU A C 1
ATOM 3886 O O . LEU A 1 486 ? 35.791 -10.824 -39.640 1.00 79.00 486 LEU A O 1
ATOM 3890 N N . GLU A 1 487 ? 34.889 -12.879 -39.641 1.00 75.56 487 GLU A N 1
ATOM 3891 C CA . GLU A 1 487 ? 36.166 -13.600 -39.689 1.00 75.56 487 GLU A CA 1
ATOM 3892 C C . GLU A 1 487 ? 36.725 -13.722 -41.115 1.00 75.56 487 GLU A C 1
ATOM 3894 O O . GLU A 1 487 ? 35.992 -13.702 -42.103 1.00 75.56 487 GLU A O 1
ATOM 3899 N N . GLY A 1 488 ? 38.046 -13.897 -41.235 1.00 75.75 488 GLY A N 1
ATOM 3900 C CA . GLY A 1 488 ? 38.687 -14.276 -42.502 1.00 75.75 488 GLY A CA 1
ATOM 3901 C C . GLY A 1 488 ? 38.790 -13.162 -43.551 1.00 75.75 488 GLY A C 1
ATOM 3902 O O . GLY A 1 488 ? 38.991 -13.449 -44.733 1.00 75.75 488 GLY A O 1
ATOM 3903 N N . LEU A 1 489 ? 38.659 -11.896 -43.145 1.00 82.06 489 LEU A N 1
ATOM 3904 C CA . LEU A 1 489 ? 38.839 -10.749 -44.034 1.00 82.06 489 LEU A CA 1
ATOM 3905 C C . LEU A 1 489 ? 40.324 -10.419 -44.245 1.00 82.06 489 LEU A C 1
ATOM 3907 O O . LEU A 1 489 ? 41.101 -10.298 -43.301 1.00 82.06 489 LEU A O 1
ATOM 3911 N N . ASP A 1 490 ? 40.705 -10.209 -45.504 1.00 85.06 490 ASP A N 1
ATOM 3912 C CA . ASP A 1 490 ? 42.049 -9.774 -45.887 1.00 85.06 490 ASP A CA 1
ATOM 3913 C C . ASP A 1 490 ? 42.169 -8.244 -45.798 1.00 85.06 490 ASP A C 1
ATOM 3915 O O . ASP A 1 490 ? 41.983 -7.518 -46.779 1.00 85.06 490 ASP A O 1
ATOM 3919 N N . TRP A 1 491 ? 42.468 -7.746 -44.596 1.00 86.69 491 TRP A N 1
ATOM 3920 C CA . TRP A 1 491 ? 42.584 -6.311 -44.315 1.00 86.69 491 TRP A CA 1
ATOM 3921 C C . TRP A 1 491 ? 43.726 -5.609 -45.062 1.00 86.69 491 TRP A C 1
ATOM 3923 O O . TRP A 1 491 ? 43.725 -4.382 -45.128 1.00 86.69 491 TRP A O 1
ATOM 3933 N N . THR A 1 492 ? 44.661 -6.345 -45.678 1.00 82.69 492 THR A N 1
ATOM 3934 C CA . THR A 1 492 ? 45.737 -5.744 -46.490 1.00 82.69 492 THR A CA 1
ATOM 3935 C C . THR A 1 492 ? 45.210 -5.040 -47.744 1.00 82.69 492 THR A C 1
ATOM 3937 O O . THR A 1 492 ? 45.881 -4.172 -48.294 1.00 82.69 492 THR A O 1
ATOM 3940 N N . LYS A 1 493 ? 43.987 -5.378 -48.172 1.00 83.81 493 LYS A N 1
ATOM 3941 C CA . LYS A 1 493 ? 43.297 -4.792 -49.332 1.00 83.81 493 LYS A CA 1
ATOM 3942 C C . LYS A 1 493 ? 42.322 -3.678 -48.959 1.00 83.81 493 LYS A C 1
ATOM 3944 O O . LYS A 1 493 ? 41.545 -3.237 -49.802 1.00 83.81 493 LYS A O 1
ATOM 3949 N N . ALA A 1 494 ? 42.292 -3.267 -47.693 1.00 86.25 494 ALA A N 1
ATOM 3950 C CA . ALA A 1 494 ? 41.354 -2.255 -47.244 1.00 86.25 494 ALA A CA 1
ATOM 3951 C C . ALA A 1 494 ? 41.752 -0.861 -47.740 1.00 86.25 494 ALA A C 1
ATOM 3953 O O . ALA A 1 494 ? 42.907 -0.451 -47.651 1.00 86.25 494 ALA A O 1
ATOM 3954 N N . ILE A 1 495 ? 40.760 -0.108 -48.204 1.00 89.44 495 ILE A N 1
ATOM 3955 C CA . ILE A 1 495 ? 40.930 1.273 -48.642 1.00 89.44 495 ILE A CA 1
ATOM 3956 C C . ILE A 1 495 ? 40.798 2.182 -47.415 1.00 89.44 495 ILE A C 1
ATOM 3958 O O . ILE A 1 495 ? 39.781 2.176 -46.711 1.00 89.44 495 ILE A O 1
ATOM 3962 N N . HIS A 1 496 ? 41.829 2.979 -47.146 1.00 88.50 496 HIS A N 1
ATOM 3963 C CA . HIS A 1 496 ? 41.848 3.931 -46.040 1.00 88.50 496 HIS A CA 1
ATOM 3964 C C . HIS A 1 496 ? 41.214 5.254 -46.477 1.00 88.50 496 HIS A C 1
ATOM 3966 O O . HIS A 1 496 ? 41.723 5.933 -47.360 1.00 88.50 496 HIS A O 1
ATOM 3972 N N . ILE A 1 497 ? 40.124 5.671 -45.839 1.00 86.50 497 ILE A N 1
ATOM 3973 C CA . ILE A 1 497 ? 39.418 6.921 -46.175 1.00 86.50 497 ILE A CA 1
ATOM 3974 C C . ILE A 1 497 ? 39.402 7.882 -44.984 1.00 86.50 497 ILE A C 1
ATOM 3976 O O . ILE A 1 497 ? 39.470 7.452 -43.829 1.00 86.50 497 ILE A O 1
ATOM 3980 N N . TRP A 1 498 ? 39.289 9.186 -45.256 1.00 86.06 498 TRP A N 1
ATOM 3981 C CA . TRP A 1 498 ? 39.352 10.260 -44.248 1.00 86.06 498 TRP A CA 1
ATOM 3982 C C . TRP A 1 498 ? 40.699 10.360 -43.522 1.00 86.06 498 TRP A C 1
ATOM 3984 O O . TRP A 1 498 ? 40.773 10.695 -42.337 1.00 86.06 498 TRP A O 1
ATOM 3994 N N . THR A 1 499 ? 41.788 10.087 -44.236 1.00 88.19 499 THR A N 1
ATOM 3995 C CA . THR A 1 499 ? 43.121 9.893 -43.649 1.00 88.19 499 THR A CA 1
ATOM 3996 C C . THR A 1 499 ? 43.738 11.143 -43.028 1.00 88.19 499 THR A C 1
ATOM 3998 O O . THR A 1 499 ? 44.600 11.021 -42.162 1.00 88.19 499 THR A O 1
ATOM 4001 N N . LYS A 1 500 ? 43.228 12.345 -43.340 1.00 86.44 500 LYS A N 1
ATOM 4002 C CA . LYS A 1 500 ? 43.571 13.585 -42.611 1.00 86.44 500 LYS A CA 1
ATOM 4003 C C . LYS A 1 500 ? 43.253 13.506 -41.114 1.00 86.44 500 LYS A C 1
ATOM 4005 O O . LYS A 1 500 ? 43.865 14.211 -40.321 1.00 86.44 500 LYS A O 1
ATOM 4010 N N . SER A 1 501 ? 42.277 12.678 -40.740 1.00 84.88 501 SER A N 1
ATOM 4011 C CA . SER A 1 501 ? 41.837 12.469 -39.357 1.00 84.88 501 SER A CA 1
ATOM 4012 C C . SER A 1 501 ? 42.412 11.192 -38.732 1.00 84.88 501 SER A C 1
ATOM 4014 O O . SER A 1 501 ? 41.969 10.794 -37.655 1.00 84.88 501 SER A O 1
ATOM 4016 N N . ALA A 1 502 ? 43.372 10.526 -39.379 1.00 88.69 502 ALA A N 1
ATOM 4017 C CA . ALA A 1 502 ? 43.939 9.283 -38.868 1.00 88.69 502 ALA A CA 1
ATOM 4018 C C . ALA A 1 502 ? 44.639 9.498 -37.515 1.00 88.69 502 ALA A C 1
ATOM 4020 O O . ALA A 1 502 ? 45.454 10.404 -37.356 1.00 88.69 502 ALA A O 1
ATOM 4021 N N . MET A 1 503 ? 44.311 8.655 -36.530 1.00 88.88 503 MET A N 1
ATOM 4022 C CA . MET A 1 503 ? 44.983 8.632 -35.219 1.00 88.88 503 MET A CA 1
ATOM 4023 C C . MET A 1 503 ? 46.195 7.693 -35.193 1.00 88.88 503 MET A C 1
ATOM 4025 O O . MET A 1 503 ? 46.955 7.695 -34.229 1.00 88.88 503 MET A O 1
ATOM 4029 N N . VAL A 1 504 ? 46.358 6.880 -36.238 1.00 89.94 504 VAL A N 1
ATOM 4030 C CA . VAL A 1 504 ? 47.417 5.877 -36.379 1.00 89.94 504 VAL A CA 1
ATOM 4031 C C . VAL A 1 504 ? 48.069 5.986 -37.760 1.00 89.94 504 VAL A C 1
ATOM 4033 O O . VAL A 1 504 ? 47.401 6.424 -38.703 1.00 89.94 504 VAL A O 1
ATOM 4036 N N . PRO A 1 505 ? 49.349 5.595 -37.907 1.00 89.81 505 PRO A N 1
ATOM 4037 C CA . PRO A 1 505 ? 50.006 5.546 -39.209 1.00 89.81 505 PRO A CA 1
ATOM 4038 C C . PRO A 1 505 ? 49.258 4.638 -40.190 1.00 89.81 505 PRO A C 1
ATOM 4040 O O . PRO A 1 505 ? 48.742 3.586 -39.809 1.00 89.81 505 PRO A O 1
ATOM 4043 N N . ILE A 1 506 ? 49.219 5.039 -41.459 1.00 89.44 506 ILE A N 1
ATOM 4044 C CA . ILE A 1 506 ? 48.640 4.235 -42.540 1.00 89.44 506 ILE A CA 1
ATOM 4045 C C . ILE A 1 506 ? 49.756 3.371 -43.133 1.00 89.44 506 ILE A C 1
ATOM 4047 O O . ILE A 1 506 ? 50.824 3.920 -43.411 1.00 89.44 506 ILE A O 1
ATOM 4051 N N . PRO A 1 507 ? 49.549 2.055 -43.322 1.00 87.62 507 PRO A N 1
ATOM 4052 C CA . PRO A 1 507 ? 50.594 1.183 -43.845 1.00 87.62 507 PRO A CA 1
ATOM 4053 C C . PRO A 1 507 ? 51.057 1.612 -45.243 1.00 87.62 507 PRO A C 1
ATOM 4055 O O . PRO A 1 507 ? 50.236 1.935 -46.108 1.00 87.62 507 PRO A O 1
ATOM 4058 N N . GLU A 1 508 ? 52.371 1.591 -45.468 1.00 80.38 508 GLU A N 1
ATOM 4059 C CA . GLU A 1 508 ? 52.973 1.938 -46.759 1.00 80.38 508 GLU A CA 1
ATOM 4060 C C . GLU A 1 508 ? 52.449 1.017 -47.871 1.00 80.38 508 GLU A C 1
ATOM 4062 O O . GLU A 1 508 ? 52.417 -0.202 -47.720 1.00 80.38 508 GLU A O 1
ATOM 4067 N N . GLY A 1 509 ? 52.013 1.606 -48.988 1.00 78.75 509 GLY A N 1
ATOM 4068 C CA . GLY A 1 509 ? 51.419 0.874 -50.113 1.00 78.75 509 GLY A CA 1
ATOM 4069 C C . GLY A 1 509 ? 49.903 0.658 -50.027 1.00 78.75 509 GLY A C 1
ATOM 4070 O O . GLY A 1 509 ? 49.327 0.154 -50.988 1.00 78.75 509 GLY A O 1
ATOM 4071 N N . SER A 1 510 ? 49.244 1.074 -48.939 1.00 84.19 510 SER A N 1
ATOM 4072 C CA . SER A 1 510 ? 47.777 1.013 -48.833 1.00 84.19 510 SER A CA 1
ATOM 4073 C C . SER A 1 510 ? 47.115 2.105 -49.670 1.00 84.19 510 SER A C 1
ATOM 4075 O O . SER A 1 510 ? 47.532 3.269 -49.639 1.00 84.19 510 SER A O 1
ATOM 4077 N N . GLU A 1 511 ? 46.030 1.759 -50.361 1.00 86.75 511 GLU A N 1
ATOM 4078 C CA . GLU A 1 511 ? 45.194 2.758 -51.019 1.00 86.75 511 GLU A CA 1
ATOM 4079 C C . GLU A 1 511 ? 44.595 3.695 -49.961 1.00 86.75 511 GLU A C 1
ATOM 4081 O O . GLU A 1 511 ? 43.955 3.248 -49.006 1.00 86.75 511 GLU A O 1
ATOM 4086 N N . SER A 1 512 ? 44.841 5.000 -50.096 1.00 86.00 512 SER A N 1
ATOM 4087 C CA . SER A 1 512 ? 44.463 5.981 -49.083 1.00 86.00 512 SER A CA 1
ATOM 4088 C C . SER A 1 512 ? 43.956 7.293 -49.675 1.00 86.00 512 SER A C 1
ATOM 4090 O O . SER A 1 512 ? 44.558 7.868 -50.577 1.00 86.00 512 SER A O 1
ATOM 4092 N N . HIS A 1 513 ? 42.857 7.798 -49.113 1.00 83.88 513 HIS A N 1
ATOM 4093 C CA . HIS A 1 513 ? 42.175 9.011 -49.558 1.00 83.88 513 HIS A CA 1
ATOM 4094 C C . HIS A 1 513 ? 41.989 9.991 -48.400 1.00 83.88 513 HIS A C 1
ATOM 4096 O O . HIS A 1 513 ? 41.512 9.643 -47.315 1.00 83.88 513 HIS A O 1
ATOM 4102 N N . SER A 1 514 ? 42.370 11.248 -48.640 1.00 76.56 514 SER A N 1
ATOM 4103 C CA . SER A 1 514 ? 42.389 12.298 -47.613 1.00 76.56 514 SER A CA 1
ATOM 4104 C C . SER A 1 514 ? 40.992 12.697 -47.109 1.00 76.56 514 SER A C 1
ATOM 4106 O O . SER A 1 514 ? 40.844 13.105 -45.956 1.00 76.56 514 SER A O 1
ATOM 4108 N N . GLU A 1 515 ? 39.978 12.505 -47.952 1.00 70.12 515 GLU A N 1
ATOM 4109 C CA . GLU A 1 515 ? 38.543 12.746 -47.748 1.00 70.12 515 GLU A CA 1
ATOM 4110 C C . GLU A 1 515 ? 37.764 11.631 -48.475 1.00 70.12 515 GLU A C 1
ATOM 4112 O O . GLU A 1 515 ? 38.383 10.751 -49.080 1.00 70.12 515 GLU A O 1
ATOM 4117 N N . GLU A 1 516 ? 36.430 11.619 -48.405 1.00 56.94 516 GLU A N 1
ATOM 4118 C CA . GLU A 1 516 ? 35.626 10.663 -49.178 1.00 56.94 516 GLU A CA 1
ATOM 4119 C C . GLU A 1 516 ? 35.829 10.910 -50.678 1.00 56.94 516 GLU A C 1
ATOM 4121 O O . GLU A 1 516 ? 35.520 11.982 -51.197 1.00 56.94 516 GLU A O 1
ATOM 4126 N N . THR A 1 517 ? 36.386 9.931 -51.388 1.00 47.78 517 THR A N 1
ATOM 4127 C CA . THR A 1 517 ? 36.529 10.021 -52.835 1.00 47.78 517 THR A CA 1
ATOM 4128 C C . THR A 1 517 ? 35.158 9.922 -53.503 1.00 47.78 517 THR A C 1
ATOM 4130 O O . THR A 1 517 ? 34.318 9.089 -53.154 1.00 47.78 517 THR A O 1
ATOM 4133 N N . SER A 1 518 ? 34.966 10.706 -54.564 1.00 41.19 518 SER A N 1
ATOM 4134 C CA . SER A 1 518 ? 33.889 10.519 -55.546 1.00 41.19 518 SER A CA 1
ATOM 4135 C C . SER A 1 518 ? 33.937 9.144 -56.242 1.00 41.19 518 SER A C 1
ATOM 4137 O O . SER A 1 518 ? 33.040 8.812 -57.006 1.00 41.19 518 SER A O 1
ATOM 4139 N N . LEU A 1 519 ? 34.933 8.304 -55.938 1.00 41.19 519 LEU A N 1
ATOM 4140 C CA . LEU A 1 519 ? 34.999 6.877 -56.279 1.00 41.19 519 LEU A CA 1
ATOM 4141 C C . LEU A 1 519 ? 33.951 6.018 -55.549 1.00 41.19 519 LEU A C 1
ATOM 4143 O O . LEU A 1 519 ? 33.784 4.855 -55.885 1.00 41.19 519 LEU A O 1
ATOM 4147 N N . THR A 1 520 ? 33.152 6.569 -54.625 1.00 40.69 520 THR A N 1
ATOM 4148 C CA . THR A 1 520 ? 31.888 5.918 -54.210 1.00 40.69 520 THR A CA 1
ATOM 4149 C C . THR A 1 520 ? 30.877 5.759 -55.357 1.00 40.69 520 THR A C 1
ATOM 4151 O O . THR A 1 520 ? 29.849 5.105 -55.162 1.00 40.69 520 THR A O 1
ATOM 4154 N N . THR A 1 521 ? 31.178 6.318 -56.536 1.00 36.62 521 THR A N 1
ATOM 4155 C CA . THR A 1 521 ? 30.464 6.120 -57.807 1.00 36.62 521 THR A CA 1
ATOM 4156 C C . THR A 1 521 ? 31.017 4.952 -58.639 1.00 36.62 521 THR A C 1
ATOM 4158 O O . THR A 1 521 ? 30.353 4.523 -59.572 1.00 36.62 521 THR A O 1
ATOM 4161 N N . ASP A 1 522 ? 32.170 4.373 -58.284 1.00 35.44 522 ASP A N 1
ATOM 4162 C CA . ASP A 1 522 ? 32.791 3.254 -59.023 1.00 35.44 522 ASP A CA 1
ATOM 4163 C C . ASP A 1 522 ? 32.263 1.875 -58.582 1.00 35.44 522 ASP A C 1
ATOM 4165 O O . ASP A 1 522 ? 32.840 0.830 -58.860 1.00 35.44 522 ASP A O 1
ATOM 4169 N N . TYR A 1 523 ? 31.107 1.868 -57.909 1.00 41.19 523 TYR A N 1
ATOM 4170 C CA . TYR A 1 523 ? 30.205 0.718 -57.952 1.00 41.19 523 TYR A CA 1
ATOM 4171 C C . TYR A 1 523 ? 29.453 0.653 -59.285 1.00 41.19 523 TYR A C 1
ATOM 4173 O O . TYR A 1 523 ? 28.787 -0.343 -59.509 1.00 41.19 523 TYR A O 1
ATOM 4181 N N . GLY A 1 524 ? 29.529 1.683 -60.141 1.00 34.50 524 GLY A N 1
ATOM 4182 C CA . GLY A 1 524 ? 28.710 1.839 -61.347 1.00 34.50 524 GLY A CA 1
ATOM 4183 C C . GLY A 1 524 ? 28.630 0.588 -62.219 1.00 34.50 524 GLY A C 1
ATOM 4184 O O . GLY A 1 524 ? 27.530 0.155 -62.527 1.00 34.50 524 GLY A O 1
ATOM 4185 N N . GLU A 1 525 ? 29.754 -0.067 -62.514 1.00 34.62 525 GLU A N 1
ATOM 4186 C CA . GLU A 1 525 ? 29.735 -1.256 -63.381 1.00 34.62 525 GLU A CA 1
ATOM 4187 C C . GLU A 1 525 ? 29.074 -2.485 -62.720 1.00 34.62 525 GLU A C 1
ATOM 4189 O O . GLU A 1 525 ? 28.369 -3.230 -63.393 1.00 34.62 525 GLU A O 1
ATOM 4194 N N . LEU A 1 526 ? 29.213 -2.671 -61.397 1.00 38.41 526 LEU A N 1
ATOM 4195 C CA . LEU A 1 526 ? 28.603 -3.794 -60.659 1.00 38.41 526 LEU A CA 1
ATOM 4196 C C . LEU A 1 526 ? 27.172 -3.485 -60.165 1.00 38.41 526 LEU A C 1
ATOM 4198 O O . LEU A 1 526 ? 26.365 -4.384 -59.940 1.00 38.41 526 LEU A O 1
ATOM 4202 N N . GLN A 1 527 ? 26.862 -2.205 -59.965 1.00 36.84 527 GLN A N 1
ATOM 4203 C CA . GLN A 1 527 ? 25.551 -1.681 -59.584 1.00 36.84 527 GLN A CA 1
ATOM 4204 C C . GLN A 1 527 ? 24.602 -1.735 -60.784 1.00 36.84 527 GLN A C 1
ATOM 4206 O O . GLN A 1 527 ? 23.470 -2.169 -60.613 1.00 36.84 527 GLN A O 1
ATOM 4211 N N . ASP A 1 528 ? 25.084 -1.417 -61.990 1.00 33.31 528 ASP A N 1
ATOM 4212 C CA . ASP A 1 528 ? 24.319 -1.571 -63.231 1.00 33.31 528 ASP A CA 1
ATOM 4213 C C . ASP A 1 528 ? 24.015 -3.051 -63.544 1.00 33.31 528 ASP A C 1
ATOM 4215 O O . ASP A 1 528 ? 22.945 -3.350 -64.072 1.00 33.31 528 ASP A O 1
ATOM 4219 N N . GLU A 1 529 ? 24.895 -3.995 -63.174 1.00 38.41 529 GLU A N 1
ATOM 4220 C CA . GLU A 1 529 ? 24.632 -5.446 -63.262 1.00 38.41 529 GLU A CA 1
ATOM 4221 C C . GLU A 1 529 ? 23.606 -5.940 -62.226 1.00 38.41 529 GLU A C 1
ATOM 4223 O O . GLU A 1 529 ? 22.780 -6.800 -62.538 1.00 38.41 529 GLU A O 1
ATOM 4228 N N . LEU A 1 530 ? 23.618 -5.391 -61.007 1.00 41.81 530 LEU A N 1
ATOM 4229 C CA . LEU A 1 530 ? 22.646 -5.709 -59.950 1.00 41.81 530 LEU A CA 1
ATOM 4230 C C . LEU A 1 530 ? 21.278 -5.029 -60.161 1.00 41.81 530 LEU A C 1
ATOM 4232 O O . LEU A 1 530 ? 20.283 -5.492 -59.602 1.00 41.81 530 LEU A O 1
ATOM 4236 N N . ASP A 1 531 ? 21.228 -3.966 -60.970 1.00 36.22 531 ASP A N 1
ATOM 4237 C CA . ASP A 1 531 ? 20.030 -3.178 -61.286 1.00 36.22 531 ASP A CA 1
ATOM 4238 C C . ASP A 1 531 ? 19.370 -3.572 -62.631 1.00 36.22 531 ASP A C 1
ATOM 4240 O O . ASP A 1 531 ? 18.372 -2.957 -63.026 1.00 36.22 531 ASP A O 1
ATOM 4244 N N . GLN A 1 532 ? 19.856 -4.606 -63.340 1.00 28.02 532 GLN A N 1
ATOM 4245 C CA . GLN A 1 532 ? 19.209 -5.055 -64.581 1.00 28.02 532 GLN A CA 1
ATOM 4246 C C . GLN A 1 532 ? 17.815 -5.661 -64.319 1.00 28.02 532 GLN A C 1
ATOM 4248 O O . GLN A 1 532 ? 17.678 -6.617 -63.549 1.00 28.02 532 GLN A O 1
ATOM 4253 N N . PRO A 1 533 ? 16.761 -5.186 -65.011 1.00 29.03 533 PRO A N 1
ATOM 4254 C CA . PRO A 1 533 ? 15.449 -5.802 -64.949 1.00 29.03 533 PRO A CA 1
ATOM 4255 C C . PRO A 1 533 ? 15.465 -7.071 -65.806 1.00 29.03 533 PRO A C 1
ATOM 4257 O O . PRO A 1 533 ? 15.508 -7.001 -67.034 1.00 29.03 533 PRO A O 1
ATOM 4260 N N . THR A 1 534 ? 15.396 -8.250 -65.186 1.00 31.08 534 THR A N 1
ATOM 4261 C CA . THR A 1 534 ? 14.975 -9.441 -65.933 1.00 31.08 534 THR A CA 1
ATOM 4262 C C . THR A 1 534 ? 13.476 -9.318 -66.192 1.00 31.08 534 THR A C 1
ATOM 4264 O O . THR A 1 534 ? 12.639 -9.456 -65.302 1.00 31.08 534 THR A O 1
ATOM 4267 N N . ASP A 1 535 ? 13.157 -8.950 -67.431 1.00 28.88 535 ASP A N 1
ATOM 4268 C CA . ASP A 1 535 ? 11.815 -8.807 -67.983 1.00 28.88 535 ASP A CA 1
ATOM 4269 C C . ASP A 1 535 ? 10.910 -10.003 -67.644 1.00 28.88 535 ASP A C 1
ATOM 4271 O O . ASP A 1 535 ? 11.022 -11.067 -68.249 1.00 28.88 535 ASP A O 1
ATOM 4275 N N . LEU A 1 536 ? 9.914 -9.786 -66.782 1.00 27.38 536 LEU A N 1
ATOM 4276 C CA . LEU A 1 536 ? 8.597 -10.409 -66.917 1.00 27.38 536 LEU A CA 1
ATOM 4277 C C . LEU A 1 536 ? 7.513 -9.365 -66.626 1.00 27.38 536 LEU A C 1
ATOM 4279 O O . LEU A 1 536 ? 7.115 -9.108 -65.492 1.00 27.38 536 LEU A O 1
ATOM 4283 N N . ARG A 1 537 ? 7.024 -8.751 -67.708 1.00 25.67 537 ARG A N 1
ATOM 4284 C CA . ARG A 1 537 ? 5.767 -7.997 -67.743 1.00 25.67 537 ARG A CA 1
ATOM 4285 C C . ARG A 1 537 ? 4.604 -8.892 -67.302 1.00 25.67 537 ARG A C 1
ATOM 4287 O O . ARG A 1 537 ? 4.342 -9.906 -67.942 1.00 25.67 537 ARG A O 1
ATOM 4294 N N . GLY A 1 538 ? 3.833 -8.445 -66.315 1.00 24.19 538 GLY A N 1
ATOM 4295 C CA . GLY A 1 538 ? 2.543 -9.046 -65.976 1.00 24.19 538 GLY A CA 1
ATOM 4296 C C . GLY A 1 538 ? 1.831 -8.299 -64.856 1.00 24.19 538 GLY A C 1
ATOM 4297 O O . GLY A 1 538 ? 2.220 -8.369 -63.703 1.00 24.19 538 GLY A O 1
ATOM 4298 N N . SER A 1 539 ? 0.798 -7.555 -65.225 1.00 28.03 539 SER A N 1
ATOM 4299 C CA . SER A 1 539 ? -0.148 -6.839 -64.369 1.00 28.03 539 SER A CA 1
ATOM 4300 C C . SER A 1 539 ? -0.903 -7.726 -63.369 1.00 28.03 539 SER A C 1
ATOM 4302 O O . SER A 1 539 ? -1.384 -8.783 -63.768 1.00 28.03 539 SER A O 1
ATOM 4304 N N . GLY A 1 540 ? -1.192 -7.187 -62.178 1.00 24.64 540 GLY A N 1
ATOM 4305 C CA . GLY A 1 540 ? -2.399 -7.523 -61.406 1.00 24.64 540 GLY A CA 1
ATOM 4306 C C . GLY A 1 540 ? -2.176 -8.225 -60.061 1.00 24.64 540 GLY A C 1
ATOM 4307 O O . GLY A 1 540 ? -1.614 -9.303 -60.027 1.00 24.64 540 GLY A O 1
ATOM 4308 N N . GLU A 1 541 ? -2.671 -7.567 -59.005 1.00 24.45 541 GLU A N 1
ATOM 4309 C CA . GLU A 1 541 ? -3.286 -8.070 -57.757 1.00 24.45 541 GLU A CA 1
ATOM 4310 C C . GLU A 1 541 ? -2.678 -9.227 -56.914 1.00 24.45 541 GLU A C 1
ATOM 4312 O O . GLU A 1 541 ? -2.224 -10.247 -57.401 1.00 24.45 541 GLU A O 1
ATOM 4317 N N . TYR A 1 542 ? -2.762 -8.992 -55.594 1.00 30.02 542 TYR A N 1
ATOM 4318 C CA . TYR A 1 542 ? -2.619 -9.825 -54.385 1.00 30.02 542 TYR A CA 1
ATOM 4319 C C . TYR A 1 542 ? -2.470 -11.368 -54.450 1.00 30.02 542 TYR A C 1
ATOM 4321 O O . TYR A 1 542 ? -3.129 -12.052 -55.217 1.00 30.02 542 TYR A O 1
ATOM 4329 N N . GLU A 1 543 ? -1.772 -11.858 -53.407 1.00 23.34 543 GLU A N 1
ATOM 4330 C CA . GLU A 1 543 ? -1.658 -13.234 -52.864 1.00 23.34 543 GLU A CA 1
ATOM 4331 C C . GLU A 1 543 ? -0.536 -14.132 -53.410 1.00 23.34 543 GLU A C 1
ATOM 4333 O O . GLU A 1 543 ? -0.305 -14.226 -54.607 1.00 23.34 543 GLU A O 1
ATOM 4338 N N . GLY A 1 544 ? 0.132 -14.854 -52.496 1.00 23.52 544 GLY A N 1
ATOM 4339 C CA . GLY A 1 544 ? 0.934 -16.029 -52.851 1.00 23.52 544 GLY A CA 1
ATOM 4340 C C . GLY A 1 544 ? 2.306 -16.110 -52.194 1.00 23.52 544 GLY A C 1
ATOM 4341 O O . GLY A 1 544 ? 3.308 -15.650 -52.725 1.00 23.52 544 GLY A O 1
ATOM 4342 N N . GLN A 1 545 ? 2.348 -16.764 -51.042 1.00 34.50 545 GLN A N 1
ATOM 4343 C CA . GLN A 1 545 ? 3.534 -17.372 -50.459 1.00 34.50 545 GLN A CA 1
ATOM 4344 C C . GLN A 1 545 ? 3.998 -18.527 -51.363 1.00 34.50 545 GLN A C 1
ATOM 4346 O O . GLN A 1 545 ? 3.350 -19.564 -51.341 1.00 34.50 545 GLN A O 1
ATOM 4351 N N . GLU A 1 546 ? 5.106 -18.407 -52.102 1.00 22.34 546 GLU 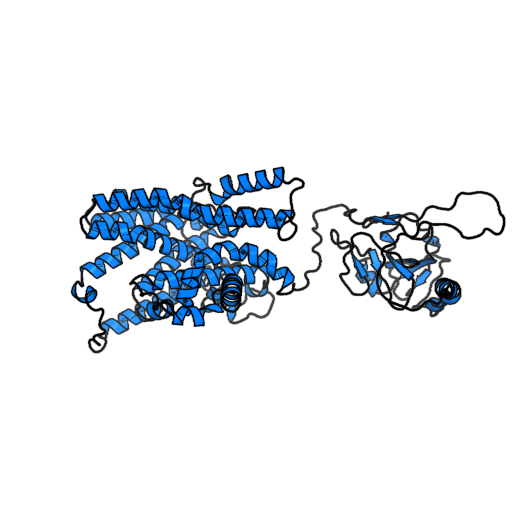A N 1
ATOM 4352 C CA . GLU A 1 546 ? 5.800 -19.583 -52.655 1.00 22.34 546 GLU A CA 1
ATOM 4353 C C . GLU A 1 546 ? 7.326 -19.435 -52.648 1.00 22.34 546 GLU A C 1
ATOM 4355 O O . GLU A 1 546 ? 7.910 -18.426 -53.039 1.00 22.34 546 GLU A O 1
ATOM 4360 N N . SER A 1 547 ? 7.962 -20.496 -52.151 1.00 30.20 547 SER A N 1
ATOM 4361 C CA . SER A 1 547 ? 9.401 -20.710 -52.118 1.00 30.20 547 SER A CA 1
ATOM 4362 C C . SER A 1 547 ? 9.982 -20.806 -53.528 1.00 30.20 547 SER A C 1
ATOM 4364 O O . SER A 1 547 ? 9.564 -21.675 -54.295 1.00 30.20 547 SER A O 1
ATOM 4366 N N . PHE A 1 548 ? 11.028 -20.040 -53.829 1.00 23.17 548 PHE A N 1
ATOM 4367 C CA . PHE A 1 548 ? 11.872 -20.343 -54.983 1.00 23.17 548 PHE A CA 1
ATOM 4368 C C . PHE A 1 548 ? 13.000 -21.301 -54.583 1.00 23.17 548 PHE A C 1
ATOM 4370 O O . PHE A 1 548 ? 13.960 -20.943 -53.901 1.00 23.17 548 PHE A O 1
ATOM 4377 N N . ARG A 1 549 ? 12.822 -22.562 -54.998 1.00 23.78 549 ARG A N 1
ATOM 4378 C CA . ARG A 1 549 ? 13.880 -23.562 -55.187 1.00 23.78 549 ARG A CA 1
ATOM 4379 C C . ARG A 1 549 ? 14.760 -23.136 -56.370 1.00 23.78 549 ARG A C 1
ATOM 4381 O O . ARG A 1 549 ? 14.259 -22.527 -57.307 1.00 23.78 549 ARG A O 1
ATOM 4388 N N . GLY A 1 550 ? 16.053 -23.450 -56.286 1.00 28.52 550 GLY A N 1
ATOM 4389 C CA . GLY A 1 550 ? 17.077 -23.012 -57.238 1.00 28.52 550 GLY A CA 1
ATOM 4390 C C . GLY A 1 550 ? 17.038 -23.650 -58.631 1.00 28.52 550 GLY A C 1
ATOM 4391 O O . GLY A 1 550 ? 16.139 -24.437 -58.926 1.00 28.52 550 GLY A O 1
ATOM 4392 N N . ALA A 1 551 ? 18.113 -23.339 -59.378 1.00 25.14 551 ALA A N 1
ATOM 4393 C CA . ALA A 1 551 ? 18.459 -23.675 -60.774 1.00 25.14 551 ALA A CA 1
ATOM 4394 C C . ALA A 1 551 ? 18.021 -22.568 -61.770 1.00 25.14 551 ALA A C 1
ATOM 4396 O O . ALA A 1 551 ? 16.894 -22.100 -61.692 1.00 25.14 551 ALA A O 1
ATOM 4397 N N . ASP A 1 552 ? 18.829 -22.018 -62.684 1.00 24.14 552 ASP A N 1
ATOM 4398 C CA . ASP A 1 552 ? 20.135 -22.378 -63.253 1.00 24.14 552 ASP A CA 1
ATOM 4399 C C . ASP A 1 552 ? 20.835 -21.103 -63.773 1.00 24.14 552 ASP A C 1
ATOM 4401 O O . ASP A 1 552 ? 20.185 -20.260 -64.391 1.00 24.14 552 ASP A O 1
ATOM 4405 N N . VAL A 1 553 ? 22.156 -20.975 -63.603 1.00 26.48 553 VAL A N 1
ATOM 4406 C CA . VAL A 1 553 ? 22.970 -20.031 -64.394 1.00 26.48 553 VAL A CA 1
ATOM 4407 C C . VAL A 1 553 ? 24.034 -20.826 -65.140 1.00 26.48 553 VAL A C 1
ATOM 4409 O O . VAL A 1 553 ? 24.799 -21.593 -64.559 1.00 26.48 553 VAL A O 1
ATOM 4412 N N . VAL A 1 554 ? 24.002 -20.659 -66.459 1.00 23.73 554 VAL A N 1
ATOM 4413 C CA . VAL A 1 554 ? 24.788 -21.365 -67.469 1.00 23.73 554 VAL A CA 1
ATOM 4414 C C . VAL A 1 554 ? 26.271 -20.998 -67.372 1.00 23.73 554 VAL A C 1
ATOM 4416 O O . VAL A 1 554 ? 26.640 -19.831 -67.275 1.00 23.73 554 VAL A O 1
ATOM 4419 N N . VAL A 1 555 ? 27.107 -22.034 -67.437 1.00 27.22 555 VAL A N 1
ATOM 4420 C CA . VAL A 1 555 ? 28.574 -22.002 -67.447 1.00 27.22 555 VAL A CA 1
ATOM 4421 C C . VAL A 1 555 ? 29.109 -21.605 -68.828 1.00 27.22 555 VAL A C 1
ATOM 4423 O O . VAL A 1 555 ? 28.711 -22.186 -69.836 1.00 27.22 555 VAL A O 1
ATOM 4426 N N . VAL A 1 556 ? 30.096 -20.706 -68.853 1.00 25.20 556 VAL A N 1
ATOM 4427 C CA . VAL A 1 556 ? 31.132 -20.611 -69.901 1.00 25.20 556 VAL A CA 1
ATOM 4428 C C . VAL A 1 556 ? 32.471 -20.545 -69.147 1.00 25.20 556 VAL A C 1
ATOM 4430 O O . VAL A 1 556 ? 32.744 -19.551 -68.487 1.00 25.20 556 VAL A O 1
ATOM 4433 N N . GLY A 1 557 ? 33.160 -21.673 -68.930 1.00 23.84 557 GLY A N 1
ATOM 4434 C CA . GLY A 1 557 ? 34.271 -22.157 -69.769 1.00 23.84 557 GLY A CA 1
ATOM 4435 C C . GLY A 1 557 ? 35.616 -21.603 -69.258 1.00 23.84 557 GLY A C 1
ATOM 4436 O O . GLY A 1 557 ? 36.010 -20.525 -69.673 1.00 23.84 557 GLY A O 1
ATOM 4437 N N . GLU A 1 558 ? 36.180 -22.145 -68.173 1.00 27.27 558 GLU A N 1
ATOM 4438 C CA . GLU A 1 558 ? 37.263 -23.161 -68.090 1.00 27.27 558 GLU A CA 1
ATOM 4439 C C . GLU A 1 558 ? 38.600 -22.565 -67.591 1.00 27.27 558 GLU A C 1
ATOM 4441 O O . GLU A 1 558 ? 39.205 -21.703 -68.223 1.00 27.27 558 GLU A O 1
ATOM 4446 N N . GLY A 1 559 ? 39.054 -23.063 -66.436 1.00 24.05 559 GLY A N 1
ATOM 4447 C CA . GLY A 1 559 ? 40.339 -22.791 -65.789 1.00 24.05 559 GLY A CA 1
ATOM 4448 C C . GLY A 1 559 ? 40.381 -23.526 -64.444 1.00 24.05 559 GLY A C 1
ATOM 4449 O O . GLY A 1 559 ? 39.586 -23.238 -63.560 1.00 24.05 559 GLY A O 1
ATOM 4450 N N . GLU A 1 560 ? 41.225 -24.547 -64.348 1.00 26.75 560 GLU A N 1
ATOM 4451 C CA . GLU A 1 560 ? 41.205 -25.659 -63.388 1.00 26.75 560 GLU A CA 1
ATOM 4452 C C . GLU A 1 560 ? 41.222 -25.284 -61.884 1.00 26.75 560 GLU A C 1
ATOM 4454 O O . GLU A 1 560 ? 42.083 -24.541 -61.428 1.00 26.75 560 GLU A O 1
ATOM 4459 N N . GLY A 1 561 ? 40.341 -25.935 -61.105 1.00 30.89 561 GLY A N 1
ATOM 4460 C CA . GLY A 1 561 ? 40.674 -26.509 -59.790 1.00 30.89 561 GLY A CA 1
ATOM 4461 C C . GLY A 1 561 ? 40.552 -25.650 -58.522 1.00 30.89 561 GLY A C 1
ATOM 4462 O O . GLY A 1 561 ? 41.568 -25.245 -57.985 1.00 30.89 561 GLY A O 1
ATOM 4463 N N . GLU A 1 562 ? 39.338 -25.505 -57.974 1.00 31.17 562 GLU A N 1
ATOM 4464 C CA . GLU A 1 562 ? 38.992 -25.532 -56.531 1.00 31.17 562 GLU A CA 1
ATOM 4465 C C . GLU A 1 562 ? 37.466 -25.318 -56.398 1.00 31.17 562 GLU A C 1
ATOM 4467 O O . GLU A 1 562 ? 36.868 -24.586 -57.185 1.00 31.17 562 GLU A O 1
ATOM 4472 N N . GLY A 1 563 ? 36.789 -26.008 -55.470 1.00 32.66 563 GLY A N 1
ATOM 4473 C CA . GLY A 1 563 ? 35.335 -25.852 -55.272 1.00 32.66 563 GLY A CA 1
ATOM 4474 C C . GLY A 1 563 ? 34.943 -24.404 -54.922 1.00 32.66 563 GLY A C 1
ATOM 4475 O O . GLY A 1 563 ? 35.792 -23.649 -54.448 1.00 32.66 563 GLY A O 1
ATOM 4476 N N . PRO A 1 564 ? 33.676 -23.983 -55.132 1.00 39.44 564 PRO A N 1
ATOM 4477 C CA . PRO A 1 564 ? 33.281 -22.598 -54.894 1.00 39.44 564 PRO A CA 1
ATOM 4478 C C . PRO A 1 564 ? 33.545 -22.209 -53.426 1.00 39.44 564 PRO A C 1
ATOM 4480 O O . PRO A 1 564 ? 33.162 -22.960 -52.522 1.00 39.44 564 PRO A O 1
ATOM 4483 N N . PRO A 1 565 ? 34.198 -21.062 -53.162 1.00 51.06 565 PRO A N 1
ATOM 4484 C CA . PRO A 1 565 ? 34.545 -20.653 -51.807 1.00 51.06 565 PRO A CA 1
ATOM 4485 C C . PRO A 1 565 ? 33.285 -20.425 -50.961 1.00 51.06 565 PRO A C 1
ATOM 4487 O O . PRO A 1 565 ? 32.292 -19.868 -51.433 1.00 51.06 565 PRO A O 1
ATOM 4490 N N . ALA A 1 566 ? 33.322 -20.875 -49.705 1.00 53.19 566 ALA A N 1
ATOM 4491 C CA . ALA A 1 566 ? 32.196 -20.765 -48.782 1.00 53.19 566 ALA A CA 1
ATOM 4492 C C . ALA A 1 566 ? 31.924 -19.295 -48.378 1.00 53.19 566 ALA A C 1
ATOM 4494 O O . ALA A 1 566 ? 32.871 -18.511 -48.289 1.00 53.19 566 ALA A O 1
ATOM 4495 N N . PRO A 1 567 ? 30.660 -18.910 -48.105 1.00 62.94 567 PRO A N 1
ATOM 4496 C CA . PRO A 1 567 ? 30.319 -17.565 -47.635 1.00 62.94 567 PRO A CA 1
ATOM 4497 C C . PRO A 1 567 ? 31.013 -17.193 -46.316 1.00 62.94 567 PRO A C 1
ATOM 4499 O O . PRO A 1 567 ? 31.258 -18.070 -45.486 1.00 62.94 567 PRO A O 1
ATOM 4502 N N . VAL A 1 568 ? 31.268 -15.898 -46.094 1.00 69.50 568 VAL A N 1
ATOM 4503 C CA . VAL A 1 568 ? 31.862 -15.404 -44.839 1.00 69.50 568 VAL A CA 1
ATOM 4504 C C . VAL A 1 568 ? 30.831 -15.498 -43.714 1.00 69.50 568 VAL A C 1
ATOM 4506 O O . VAL A 1 568 ? 29.688 -15.048 -43.848 1.00 69.50 568 VAL A O 1
ATOM 4509 N N . SER A 1 569 ? 31.228 -16.096 -42.594 1.00 64.69 569 SER A N 1
ATOM 4510 C CA . SER A 1 569 ? 30.403 -16.146 -41.386 1.00 64.69 569 SER A CA 1
ATOM 4511 C C . SER A 1 569 ? 30.631 -14.890 -40.553 1.00 64.69 569 SER A C 1
ATOM 4513 O O . SER A 1 569 ? 31.764 -14.432 -40.407 1.00 64.69 569 SER A O 1
ATOM 4515 N N . GLY A 1 570 ? 29.550 -14.343 -40.004 1.00 57.75 570 GLY A N 1
ATOM 4516 C CA . GLY A 1 570 ? 29.607 -13.239 -39.063 1.00 57.75 570 GLY A CA 1
ATOM 4517 C C . GLY A 1 570 ? 28.766 -13.491 -37.823 1.00 57.75 570 GLY A C 1
ATOM 4518 O O . GLY A 1 570 ? 27.770 -14.217 -37.859 1.00 57.75 570 GLY A O 1
ATOM 4519 N N . ALA A 1 571 ? 29.166 -12.881 -36.717 1.00 56.59 571 ALA A N 1
ATOM 4520 C CA . ALA A 1 571 ? 28.454 -12.952 -35.452 1.00 56.59 571 ALA A CA 1
ATOM 4521 C C . ALA A 1 571 ? 28.546 -11.615 -34.711 1.00 56.59 571 ALA A C 1
ATOM 4523 O O . ALA A 1 571 ? 29.378 -10.763 -35.020 1.00 56.59 571 ALA A O 1
ATOM 4524 N N . CYS A 1 572 ? 27.707 -11.413 -33.696 1.00 55.03 572 CYS A N 1
ATOM 4525 C CA . CYS A 1 572 ? 27.864 -10.313 -32.739 1.00 55.03 572 CYS A CA 1
ATOM 4526 C C . CYS A 1 572 ? 29.011 -10.558 -31.733 1.00 55.03 572 CYS A C 1
ATOM 4528 O O . CYS A 1 572 ? 28.917 -10.153 -30.575 1.00 55.03 572 CYS A O 1
ATOM 4530 N N . GLU A 1 573 ? 30.064 -11.227 -32.189 1.00 52.25 573 GLU A N 1
ATOM 4531 C CA . GLU A 1 573 ? 31.319 -11.513 -31.504 1.00 52.25 573 GLU A CA 1
ATOM 4532 C C . GLU A 1 573 ? 32.429 -10.817 -32.293 1.00 52.25 573 GLU A C 1
ATOM 4534 O O . GLU A 1 573 ? 32.355 -10.762 -33.524 1.00 52.25 573 GLU A O 1
ATOM 4539 N N . LEU A 1 574 ? 33.410 -10.218 -31.606 1.00 42.53 574 LEU A N 1
ATOM 4540 C CA . LEU A 1 574 ? 34.576 -9.693 -32.308 1.00 42.53 574 LEU A CA 1
ATOM 4541 C C . LEU A 1 574 ? 35.410 -10.871 -32.801 1.00 42.53 574 LEU A C 1
ATOM 4543 O O . LEU A 1 574 ? 36.016 -11.579 -32.002 1.00 42.53 574 LEU A O 1
ATOM 4547 N N . SER A 1 575 ? 35.450 -11.056 -34.114 1.00 40.47 575 SER A N 1
ATOM 4548 C CA . SER A 1 575 ? 36.466 -11.883 -34.751 1.00 40.47 575 SER A CA 1
ATOM 4549 C C . SER A 1 575 ? 37.830 -11.242 -34.497 1.00 40.47 575 SER A C 1
ATOM 4551 O O . SER A 1 575 ? 38.032 -10.091 -34.900 1.00 40.47 575 SER A O 1
ATOM 4553 N N . GLY A 1 576 ? 38.704 -11.955 -33.783 1.00 31.95 576 GLY A N 1
ATOM 4554 C CA . GLY A 1 576 ? 40.042 -11.495 -33.390 1.00 31.95 576 GLY A CA 1
ATOM 4555 C C . GLY A 1 576 ? 40.900 -10.986 -34.539 1.00 31.95 576 GLY A C 1
ATOM 4556 O O . GLY A 1 576 ? 40.847 -11.591 -35.635 1.00 31.95 576 GLY A O 1
#